Protein AF-0000000067954079 (afdb_homodimer)

Solvent-accessible surface area (backbone atoms only — not comparable to full-atom values): 43173 Å² total; per-residue (Å²): 145,87,78,85,76,86,82,86,81,80,88,72,91,79,90,83,91,85,93,82,87,76,84,75,83,79,83,85,77,88,68,85,67,83,71,83,70,75,78,73,76,80,70,81,66,77,72,75,70,85,56,92,65,60,46,76,44,90,63,74,79,55,44,79,47,53,65,67,44,53,30,55,16,22,65,64,72,38,75,89,29,53,73,48,74,58,96,46,28,38,29,27,40,27,12,21,31,79,86,79,63,43,57,34,56,82,92,40,70,36,63,26,31,34,38,38,37,41,70,91,32,40,59,26,52,28,23,50,52,38,28,48,65,50,45,42,31,48,47,34,84,19,36,60,51,62,52,26,36,26,79,49,92,72,43,44,35,39,33,26,62,54,47,80,61,39,30,48,37,60,57,52,60,50,82,52,85,86,55,83,65,70,47,52,68,55,50,49,51,28,50,41,30,40,30,49,31,52,27,51,40,52,66,39,93,58,23,43,29,52,54,61,53,44,44,74,30,29,31,16,32,88,83,53,50,25,18,41,48,81,47,40,66,42,42,73,42,45,83,90,77,44,60,40,76,39,60,64,39,72,30,34,49,58,33,53,33,66,54,27,55,59,64,16,44,39,40,68,42,37,42,36,23,8,47,19,46,39,50,49,22,69,48,34,44,47,62,46,59,39,85,89,41,59,80,77,50,16,42,33,64,77,49,46,57,84,44,49,83,38,64,66,49,30,70,73,65,46,42,30,67,87,43,67,75,59,49,26,68,65,41,52,51,54,50,39,52,51,31,52,38,24,55,40,80,52,55,87,72,30,60,52,46,60,55,49,32,52,50,46,55,54,39,67,67,50,72,61,57,75,85,70,83,87,76,79,84,73,77,81,72,84,126,129,98,80,84,84,87,91,82,90,82,94,77,93,82,89,76,88,86,80,88,76,85,83,80,83,80,85,89,81,72,83,76,76,76,71,79,71,75,78,72,74,78,70,81,68,76,72,75,69,85,57,92,63,60,45,76,44,89,64,72,80,56,44,79,46,53,64,66,45,53,30,56,16,22,65,63,70,36,76,88,29,53,73,46,75,58,96,47,30,38,30,26,42,28,12,22,32,79,84,78,63,42,57,35,57,84,91,40,70,35,65,27,30,35,36,38,36,41,72,90,32,42,60,25,51,28,22,51,53,40,28,48,64,51,45,43,29,48,46,35,84,19,37,61,51,60,53,28,36,25,81,50,94,73,42,44,35,40,32,28,62,53,46,80,59,38,30,45,37,58,57,52,60,50,82,52,85,85,55,82,65,69,46,51,67,56,50,49,50,28,51,41,30,40,29,50,31,53,28,51,39,53,66,38,92,58,22,42,29,53,54,61,54,43,42,72,30,30,32,15,31,89,84,55,49,24,18,41,48,81,45,40,66,41,40,73,44,46,82,88,79,43,59,41,77,39,61,66,39,71,29,35,48,58,32,53,31,66,54,29,54,59,64,16,44,39,41,68,43,36,42,36,23,8,47,19,46,40,50,48,23,68,47,35,44,45,62,46,59,39,85,88,40,60,79,76,51,16,44,33,63,77,49,45,56,82,45,47,84,38,63,67,50,30,69,73,65,47,42,30,68,87,43,66,73,59,49,24,69,66,38,52,50,53,49,39,53,50,32,52,37,24,56,40,80,53,55,87,71,29,61,52,47,58,55,50,33,53,51,47,56,54,39,68,67,50,71,61,56,74,86,69,83,87,75,81,84,73,76,81,71,85,124

InterPro domains:
  IPR000719 Protein kinase domain [PS50011] (77-363)
  IPR001245 Serine-threonine/tyrosine-protein kinase, catalytic domain [PF07714] (80-360)
  IPR008271 Serine/threonine-protein kinase, active site [PS00108] (208-220)
  IPR011009 Protein kinase-like domain superfamily [SSF56112] (52-365)
  IPR017441 Protein kinase, ATP binding site [PS00107] (83-116)
  IPR050823 Plant Serine/Threonine-Protein Kinase [PTHR45621] (43-363)

Organism: Pisum sativum (NCBI:txid3888)

Foldseek 3Di:
DDDPDDDPDDDDDDDDDDDDDDDDDDDDDDDDPPDDPPPPPDLPPPCPPQDQAKAFAPDQQADEDEPVQVCLQQVNVDPVQWPDDDPFWTKGKGAAAPRPRGGDDPPPHAIKIKTKGDLPDVLSVLLLVQQSVPLSGIDHPQAWHWRHWYDDPSITMTITHDAVVAWQLCQLAPPPVPDQHDAPLLLLQLLLSNLSQLLNQCPDQQRKQQQEQARNQWGAHPVGRTHGHRSSPIDGADPPFFWDADPDDDYDPLQFAPCCVVGVTHTSLRVLSSSLLRLLCSFQSDHCADPVDDPCPRGPCSNCLVCLQPLVCSQPPRGHCSNQLFFDSVLSNLSSVLSNLSNDNDSVSHDRSVVVSVSSVVSSPPDTPPDDDRDDPPPPPDD/DDDDYDDDDDDDDDDDDDDDDDDDDDDDDDPDCPVPPPPPPDLPPVCPPQDQAKAFAPDQQADEDEPVQVCLQQVNVDPVQWPDDDPFWTKGKGAAAPRPRGGDDPPPHAIKIKTKGDLPDVLSVLLLVQQSVPLSGIDHPQAWHWRHWYDDVSITMTITHDAVVAWQLCQLAPPPVPDQHDAPLLLLQLLLSNLSQLLNQCPDPQRKQQQEQARNQWGAHPVGRTHGHRSSPIDGADPPFFWDADPDDDYDPLQFAPCCVVGVTHTSLRVLSSSLLRLLCSFQSDHCADPPDPPCPRGPCSNCLVCLQPLVCSQPPRGHCSNQLFFDSVLSNLSSVLSNLSNDNDSVSHDRSVVVSVSSVVSSPPDTPPDDDRDDPPPPPDD

Secondary structure (DSSP, 8-state):
---------------------------------------------------SS-EE-SS--PEEEPHHHHHHHTTTT-GGGEEEE-SSEEEEEEEE-TTT--B--TTSSEEEEEEEEPTT-HHHHHHHHHHHHHHTTEE-TTBPPEEEEEEETTEEEEEEE--TT-BHHHHHT---TTSPPPPHHHHHHHHHHHHHHHHHHHHSTT-EE-----GGGEEE-TT--EEE---TT-EEPPGGGPPEE-SEEEEETTTS-HHHHHH-EE-THHHHHHHHHHHHHHHH---SB-TTS-GGGSBHHHHHGGGTT-HHHIIIIIS-GGGTT-S-HHHHHHHHHHHHHHT-SSGGGSPPHHHHHHHHHHHHTSPPP--------------/---------------------------------------------------SS-EE-SS--PEEEPHHHHHHHTTTT-GGGEEEE-SSEEEEEEEE-TTT--B--TTSSEEEEEEEEPTT-HHHHHHHHHHHHHHTTEE-TTBPPEEEEEEETTEEEEEEE--TT-BHHHHHT---TTSPPPPHHHHHHHHHHHHHHHHHHHHSTT-EE-----GGGEEE-TT--EEE---TT-EEPPGGGPPEE-SEEEEETTTS-HHHHHH-EE-THHHHHHHHHHHHHHHH---SB-TTS-GGGSBHHHHHGGGTT-HHHIIIIIS-GGGTT-S-HHHHHHHHHHHHHHT-SSGGGSPPHHHHHHHHHHHHTSPPP--------------

Nearest PDB structures (foldseek):
  3tl8-assembly2_D  TM=9.384E-01  e=6.488E-29  Arabidopsis thaliana
  6bfn-assembly1_A  TM=9.024E-01  e=1.081E-26  Homo sapiens
  3ulz-assembly1_A  TM=9.184E-01  e=1.801E-24  Arabidopsis thaliana
  8pq9-assembly1_A  TM=7.833E-01  e=3.163E-17  Homo sapiens
  7kie-assembly1_A  TM=7.795E-01  e=2.095E-16  Homo sapiens

Sequence (766 aa):
MFFIQHWLTNSNMGLCFASLNILHTSWSNERAKKDSSSSCNKSKVWEMGNSESGKLLELSNLKVFSYGDLKIATKSFKSDALLGEGGFGKVYKGWLNAETLAPVKAGSGMMVAIKKMKPDSLQGVQEWQTEINFLERIYHPNLVKLLGYCRDDDEFLLVYEFMPRGSLENHLFRRNTNREPFSWKTRLRIAIDAARGLAFLHSSEKQVIYRDFKASNILLDGNYNAKISDFGLAIFGPSGGDSHVTTRIMGTHGYAAPEYIATGHLYVKSDVYGFGVVLLEMLTGLQAHDSKRPSEQQNLVEWIKPSLPDKRKLISTIMDCRLEGQYSPKAALETAKLILKCLESDPRKRPSMNDVLETLEGIRAIKDRRKISKNRCTKSAATMFFIQHWLTNSNMGLCFASLNILHTSWSNERAKKDSSSSCNKSKVWEMGNSESGKLLELSNLKVFSYGDLKIATKSFKSDALLGEGGFGKVYKGWLNAETLAPVKAGSGMMVAIKKMKPDSLQGVQEWQTEINFLERIYHPNLVKLLGYCRDDDEFLLVYEFMPRGSLENHLFRRNTNREPFSWKTRLRIAIDAARGLAFLHSSEKQVIYRDFKASNILLDGNYNAKISDFGLAIFGPSGGDSHVTTRIMGTHGYAAPEYIATGHLYVKSDVYGFGVVLLEMLTGLQAHDSKRPSEQQNLVEWIKPSLPDKRKLISTIMDCRLEGQYSPKAALETAKLILKCLESDPRKRPSMNDVLETLEGIRAIKDRRKISKNRCTKSAAT

pLDDT: mean 78.54, std 27.26, range [14.83, 98.88]

Structure (mmCIF, N/CA/C/O backbone):
data_AF-0000000067954079-model_v1
#
loop_
_entity.id
_entity.type
_entity.pdbx_description
1 polymer 'non-specific serine/threonine protein kinase'
#
loop_
_atom_site.group_PDB
_atom_site.id
_atom_site.type_symbol
_atom_site.label_atom_id
_atom_site.label_alt_id
_atom_site.label_comp_id
_atom_site.label_asym_id
_atom_site.label_entity_id
_atom_site.label_seq_id
_atom_site.pdbx_PDB_ins_code
_atom_site.Cartn_x
_atom_site.Cartn_y
_atom_site.Cartn_z
_atom_site.occupancy
_atom_site.B_iso_or_equiv
_atom_site.auth_seq_id
_atom_site.auth_comp_id
_atom_site.auth_asym_id
_atom_site.auth_atom_id
_atom_site.pdbx_PDB_model_num
ATOM 1 N N . MET A 1 1 ? 5.754 15.008 -37.844 1 17.78 1 MET A N 1
ATOM 2 C CA . MET A 1 1 ? 5.746 16.453 -38.062 1 17.78 1 MET A CA 1
ATOM 3 C C . MET A 1 1 ? 4.988 17.172 -36.969 1 17.78 1 MET A C 1
ATOM 5 O O . MET A 1 1 ? 3.932 16.719 -36.531 1 17.78 1 MET A O 1
ATOM 9 N N . PHE A 1 2 ? 5.582 18.453 -36.406 1 19.36 2 PHE A N 1
ATOM 10 C CA . PHE A 1 2 ? 5.797 19.328 -35.25 1 19.36 2 PHE A CA 1
ATOM 11 C C . PHE A 1 2 ? 4.523 20.094 -34.906 1 19.36 2 PHE A C 1
ATOM 13 O O . PHE A 1 2 ? 4.051 20.047 -33.781 1 19.36 2 PHE A O 1
ATOM 20 N N . PHE A 1 3 ? 4.359 21.359 -35.406 1 18.56 3 PHE A N 1
ATOM 21 C CA . PHE A 1 3 ? 4.441 22.703 -34.812 1 18.56 3 PHE A CA 1
ATOM 22 C C . PHE A 1 3 ? 3.055 23.312 -34.688 1 18.56 3 PHE A C 1
ATOM 24 O O . PHE A 1 3 ? 2.553 23.922 -35.625 1 18.56 3 PHE A O 1
ATOM 31 N N . ILE A 1 4 ? 2.041 22.594 -34.219 1 19.73 4 ILE A N 1
ATOM 32 C CA . ILE A 1 4 ? 0.717 23.188 -34.312 1 19.73 4 ILE A CA 1
ATOM 33 C C . ILE A 1 4 ? 0.713 24.562 -33.625 1 19.73 4 ILE A C 1
ATOM 35 O O . ILE A 1 4 ? 0.946 24.656 -32.406 1 19.73 4 ILE A O 1
ATOM 39 N N . GLN A 1 5 ? 0.8 25.656 -34.344 1 16.17 5 GLN A N 1
ATOM 40 C CA . GLN A 1 5 ? 0.926 27.109 -34.312 1 16.17 5 GLN A CA 1
ATOM 41 C C . GLN A 1 5 ? -0.085 27.719 -33.312 1 16.17 5 GLN A C 1
ATOM 43 O O . GLN A 1 5 ? -0.988 27.016 -32.844 1 16.17 5 GLN A O 1
ATOM 48 N N . HIS A 1 6 ? -0.951 28.688 -33.781 1 16.56 6 HIS A N 1
ATOM 49 C CA . HIS A 1 6 ? -1.019 30.125 -33.625 1 16.56 6 HIS A CA 1
ATOM 50 C C . HIS A 1 6 ? -2.033 30.516 -32.562 1 16.56 6 HIS A C 1
ATOM 52 O O . HIS A 1 6 ? -2.523 29.656 -31.812 1 16.56 6 HIS A O 1
ATOM 58 N N . TRP A 1 7 ? -3.168 31.406 -32.906 1 17.22 7 TRP A N 1
ATOM 59 C CA . TRP A 1 7 ? -3.445 32.812 -32.688 1 17.22 7 TRP A CA 1
ATOM 60 C C . TRP A 1 7 ? -4.582 33 -31.703 1 17.22 7 TRP A C 1
ATOM 62 O O . TRP A 1 7 ? -5.695 32.531 -31.906 1 17.22 7 TRP A O 1
ATOM 72 N N . LEU A 1 8 ? -4.312 33.031 -30.406 1 18.56 8 LEU A N 1
ATOM 73 C CA . LEU A 1 8 ? -5.156 33.406 -29.266 1 18.56 8 LEU A CA 1
ATOM 74 C C . LEU A 1 8 ? -5.719 34.812 -29.438 1 18.56 8 LEU A C 1
ATOM 76 O O . LEU A 1 8 ? -4.98 35.812 -29.344 1 18.56 8 LEU A O 1
ATOM 80 N N . THR A 1 9 ? -6.582 35 -30.484 1 15.99 9 THR A N 1
ATOM 81 C CA . THR A 1 9 ? -7.051 36.375 -30.75 1 15.99 9 THR A CA 1
ATOM 82 C C . THR A 1 9 ? -7.648 37 -29.484 1 15.99 9 THR A C 1
ATOM 84 O O . THR A 1 9 ? -8.008 36.281 -28.547 1 15.99 9 THR A O 1
ATOM 87 N N . ASN A 1 10 ? -8.203 38.375 -29.562 1 15.84 10 ASN A N 1
ATOM 88 C CA . ASN A 1 10 ? -8.188 39.781 -29.172 1 15.84 10 ASN A CA 1
ATOM 89 C C . ASN A 1 10 ? -9.375 40.125 -28.266 1 15.84 10 ASN A C 1
ATOM 91 O O . ASN A 1 10 ? -9.289 41.031 -27.453 1 15.84 10 ASN A O 1
ATOM 95 N N . SER A 1 11 ? -10.695 39.656 -28.547 1 16.2 11 SER A N 1
ATOM 96 C CA . SER A 1 11 ? -11.609 40.812 -28.641 1 16.2 11 SER A CA 1
ATOM 97 C C . SER A 1 11 ? -11.867 41.406 -27.266 1 16.2 11 SER A C 1
ATOM 99 O O . SER A 1 11 ? -11.758 40.719 -26.25 1 16.2 11 SER A O 1
ATOM 101 N N . ASN A 1 12 ? -12.328 42.781 -27.203 1 15.7 12 ASN A N 1
ATOM 102 C CA . ASN A 1 12 ? -12.344 44.125 -26.656 1 15.7 12 ASN A CA 1
ATOM 103 C C . ASN A 1 12 ? -13.469 44.344 -25.656 1 15.7 12 ASN A C 1
ATOM 105 O O . ASN A 1 12 ? -13.781 45.469 -25.281 1 15.7 12 ASN A O 1
ATOM 109 N N . MET A 1 13 ? -14.32 43.344 -25.312 1 16.62 13 MET A N 1
ATOM 110 C CA . MET A 1 13 ? -15.594 43.969 -24.969 1 16.62 13 MET A CA 1
ATOM 111 C C . MET A 1 13 ? -15.406 45.031 -23.875 1 16.62 13 MET A C 1
ATOM 113 O O . MET A 1 13 ? -14.727 44.781 -22.891 1 16.62 13 MET A O 1
ATOM 117 N N . GLY A 1 14 ? -16.109 46.219 -24.094 1 15.29 14 GLY A N 1
ATOM 118 C CA . GLY A 1 14 ? -16.094 47.625 -23.797 1 15.29 14 GLY A CA 1
ATOM 119 C C . GLY A 1 14 ? -16.375 47.938 -22.344 1 15.29 14 GLY A C 1
ATOM 120 O O . GLY A 1 14 ? -15.555 48.562 -21.656 1 15.29 14 GLY A O 1
ATOM 121 N N . LEU A 1 15 ? -17.672 48.5 -22.109 1 15.47 15 LEU A N 1
ATOM 122 C CA . LEU A 1 15 ? -17.938 49.906 -21.781 1 15.47 15 LEU A CA 1
ATOM 123 C C . LEU A 1 15 ? -17.859 50.125 -20.266 1 15.47 15 LEU A C 1
ATOM 125 O O . LEU A 1 15 ? -18.078 49.188 -19.484 1 15.47 15 LEU A O 1
ATOM 129 N N . CYS A 1 16 ? -17.844 51.406 -19.906 1 15.29 16 CYS A N 1
ATOM 130 C CA . CYS A 1 16 ? -17.281 52.375 -18.984 1 15.29 16 CYS A CA 1
ATOM 131 C C . CYS A 1 16 ? -18.078 52.438 -17.688 1 15.29 16 CYS A C 1
ATOM 133 O O . CYS A 1 16 ? -17.516 52.312 -16.609 1 15.29 16 CYS A O 1
ATOM 135 N N . PHE A 1 17 ? -19.141 53.5 -17.578 1 15.16 17 PHE A N 1
ATOM 136 C CA . PHE A 1 17 ? -18.938 54.781 -16.875 1 15.16 17 PHE A CA 1
ATOM 137 C C . PHE A 1 17 ? -19.469 54.688 -15.453 1 15.16 17 PHE A C 1
ATOM 139 O O . PHE A 1 17 ? -20.141 53.719 -15.094 1 15.16 17 PHE A O 1
ATOM 146 N N . ALA A 1 18 ? -20.422 55.781 -15.023 1 14.83 18 ALA A N 1
ATOM 147 C CA . ALA A 1 18 ? -20.281 56.969 -14.188 1 14.83 18 ALA A CA 1
ATOM 148 C C . ALA A 1 18 ? -20.922 56.75 -12.82 1 14.83 18 ALA A C 1
ATOM 150 O O . ALA A 1 18 ? -20.281 56.969 -11.781 1 14.83 18 ALA A O 1
ATOM 151 N N . SER A 1 19 ? -22.312 57.219 -12.609 1 15.46 19 SER A N 1
ATOM 152 C CA . SER A 1 19 ? -22.719 58.406 -11.875 1 15.46 19 SER A CA 1
ATOM 153 C C . SER A 1 19 ? -23 58.094 -10.414 1 15.46 19 SER A C 1
ATOM 155 O O . SER A 1 19 ? -23.281 56.938 -10.062 1 15.46 19 SER A O 1
ATOM 157 N N . LEU A 1 20 ? -23.25 59.25 -9.477 1 15.51 20 LEU A N 1
ATOM 158 C CA . LEU A 1 20 ? -22.969 59.906 -8.219 1 15.51 20 LEU A CA 1
ATOM 159 C C . LEU A 1 20 ? -24 59.562 -7.164 1 15.51 20 LEU A C 1
ATOM 161 O O . LEU A 1 20 ? -23.672 59.344 -6 1 15.51 20 LEU A O 1
ATOM 165 N N . ASN A 1 21 ? -25.344 59.656 -7.43 1 15.8 21 ASN A N 1
ATOM 166 C CA . ASN A 1 21 ? -26.094 60.594 -6.605 1 15.8 21 ASN A CA 1
ATOM 167 C C . ASN A 1 21 ? -26.359 60.031 -5.211 1 15.8 21 ASN A C 1
ATOM 169 O O . ASN A 1 21 ? -26.516 58.812 -5.043 1 15.8 21 ASN A O 1
ATOM 173 N N . ILE A 1 22 ? -26.438 60.969 -4.105 1 16.44 22 ILE A N 1
ATOM 174 C CA . ILE A 1 22 ? -26.25 61.281 -2.689 1 16.44 22 ILE A CA 1
ATOM 175 C C . ILE A 1 22 ? -27.469 60.812 -1.901 1 16.44 22 ILE A C 1
ATOM 177 O O . ILE A 1 22 ? -27.422 60.688 -0.678 1 16.44 22 ILE A O 1
ATOM 181 N N . LEU A 1 23 ? -28.594 60.438 -2.535 1 16.2 23 LEU A N 1
ATOM 182 C CA . LEU A 1 23 ? -29.688 61.062 -1.798 1 16.2 23 LEU A CA 1
ATOM 183 C C . LEU A 1 23 ? -29.781 60.5 -0.378 1 16.2 23 LEU A C 1
ATOM 185 O O . LEU A 1 23 ? -29.562 59.312 -0.158 1 16.2 23 LEU A O 1
ATOM 189 N N . HIS A 1 24 ? -30.062 61.438 0.606 1 16.8 24 HIS A N 1
ATOM 190 C CA . HIS A 1 24 ? -30.031 61.781 2.021 1 16.8 24 HIS A CA 1
ATOM 191 C C . HIS A 1 24 ? -31.078 61 2.807 1 16.8 24 HIS A C 1
ATOM 193 O O . HIS A 1 24 ? -31 60.906 4.035 1 16.8 24 HIS A O 1
ATOM 199 N N . THR A 1 25 ? -32.094 60.406 2.188 1 16.53 25 THR A N 1
ATOM 200 C CA . THR A 1 25 ? -33.25 60.781 2.98 1 16.53 25 THR A CA 1
ATOM 201 C C . THR A 1 25 ? -33.156 60.219 4.395 1 16.53 25 THR A C 1
ATOM 203 O O . THR A 1 25 ? -32.5 59.188 4.617 1 16.53 25 THR A O 1
ATOM 206 N N . SER A 1 26 ? -34.094 60.688 5.305 1 16.7 26 SER A N 1
ATOM 207 C CA . SER A 1 26 ? -34.375 61.188 6.645 1 16.7 26 SER A CA 1
ATOM 208 C C . SER A 1 26 ? -34.75 60.062 7.594 1 16.7 26 SER A C 1
ATOM 210 O O . SER A 1 26 ? -34.5 60.156 8.805 1 16.7 26 SER A O 1
ATOM 212 N N . TRP A 1 27 ? -35.406 58.969 7.145 1 17.08 27 TRP A N 1
ATOM 213 C CA . TRP A 1 27 ? -36.562 58.812 8.039 1 17.08 27 TRP A CA 1
ATOM 214 C C . TRP A 1 27 ? -36.094 58.406 9.445 1 17.08 27 TRP A C 1
ATOM 216 O O . TRP A 1 27 ? -35 57.844 9.617 1 17.08 27 TRP A O 1
ATOM 226 N N . SER A 1 28 ? -37.188 58.281 10.359 1 17.34 28 SER A N 1
ATOM 227 C CA . SER A 1 28 ? -37.625 58.594 11.711 1 17.34 28 SER A CA 1
ATOM 228 C C . SER A 1 28 ? -37.094 57.594 12.719 1 17.34 28 SER A C 1
ATOM 230 O O . SER A 1 28 ? -36.75 56.469 12.352 1 17.34 28 SER A O 1
ATOM 232 N N . ASN A 1 29 ? -37.438 57.875 14.023 1 16.22 29 ASN A N 1
ATOM 233 C CA . ASN A 1 29 ? -36.906 57.938 15.391 1 16.22 29 ASN A CA 1
ATOM 234 C C . ASN A 1 29 ? -36.969 56.594 16.078 1 16.22 29 ASN A C 1
ATOM 236 O O . ASN A 1 29 ? -36.062 56.219 16.828 1 16.22 29 ASN A O 1
ATOM 240 N N . GLU A 1 30 ? -38.156 55.875 16.078 1 19.53 30 GLU A N 1
ATOM 241 C CA . GLU A 1 30 ? -38.625 55.656 17.438 1 19.53 30 GLU A CA 1
ATOM 242 C C . GLU A 1 30 ? -37.844 54.531 18.109 1 19.53 30 GLU A C 1
ATOM 244 O O . GLU A 1 30 ? -37.562 53.5 17.5 1 19.53 30 GLU A O 1
ATOM 249 N N . ARG A 1 31 ? -37.344 54.75 19.359 1 17 31 ARG A N 1
ATOM 250 C CA . ARG A 1 31 ? -36.375 54.281 20.312 1 17 31 ARG A CA 1
ATOM 251 C C . ARG A 1 31 ? -36.844 52.969 20.953 1 17 31 ARG A C 1
ATOM 253 O O . ARG A 1 31 ? -36.031 52.281 21.594 1 17 31 ARG A O 1
ATOM 260 N N . ALA A 1 32 ? -38.094 52.469 20.938 1 20.53 32 ALA A N 1
ATOM 261 C CA . ALA A 1 32 ? -38.375 52.031 22.297 1 20.53 32 ALA A CA 1
ATOM 262 C C . ALA A 1 32 ? -37.562 50.812 22.672 1 20.53 32 ALA A C 1
ATOM 264 O O . ALA A 1 32 ? -37.5 49.844 21.906 1 20.53 32 ALA A O 1
ATOM 265 N N . LYS A 1 33 ? -36.719 50.938 23.656 1 17.8 33 LYS A N 1
ATOM 266 C CA . LYS A 1 33 ? -35.656 50.156 24.312 1 17.8 33 LYS A CA 1
ATOM 267 C C . LYS A 1 33 ? -36.25 48.938 25.016 1 17.8 33 LYS A C 1
ATOM 269 O O . LYS A 1 33 ? -35.531 48.25 25.766 1 17.8 33 LYS A O 1
ATOM 274 N N . LYS A 1 34 ? -37.406 48.406 24.703 1 19.27 34 LYS A N 1
ATOM 275 C CA . LYS A 1 34 ? -37.781 47.625 25.875 1 19.27 34 LYS A CA 1
ATOM 276 C C . LYS A 1 34 ? -36.719 46.562 26.188 1 19.27 34 LYS A C 1
ATOM 278 O O . LYS A 1 34 ? -36.125 45.969 25.266 1 19.27 34 LYS A O 1
ATOM 283 N N . ASP A 1 35 ? -36.312 46.375 27.484 1 17.83 35 ASP A N 1
ATOM 284 C CA . ASP A 1 35 ? -35.281 45.812 28.359 1 17.83 35 ASP A CA 1
ATOM 285 C C . ASP A 1 35 ? -35.344 44.281 28.359 1 17.83 35 ASP A C 1
ATOM 287 O O . ASP A 1 35 ? -34.594 43.625 29.109 1 17.83 35 ASP A O 1
ATOM 291 N N . SER A 1 36 ? -36.156 43.594 27.609 1 20.48 36 SER A N 1
ATOM 292 C CA . SER A 1 36 ? -36.438 42.344 28.266 1 20.48 36 SER A CA 1
ATOM 293 C C . SER A 1 36 ? -35.156 41.469 28.344 1 20.48 36 SER A C 1
ATOM 295 O O . SER A 1 36 ? -34.469 41.281 27.344 1 20.48 36 SER A O 1
ATOM 297 N N . SER A 1 37 ? -34.594 41.281 29.562 1 19.69 37 SER A N 1
ATOM 298 C CA . SER A 1 37 ? -33.438 40.594 30.109 1 19.69 37 SER A CA 1
ATOM 299 C C . SER A 1 37 ? -33.5 39.094 29.797 1 19.69 37 SER A C 1
ATOM 301 O O . SER A 1 37 ? -32.812 38.312 30.422 1 19.69 37 SER A O 1
ATOM 303 N N . SER A 1 38 ? -33.938 38.656 28.656 1 19.67 38 SER A N 1
ATOM 304 C CA . SER A 1 38 ? -34.062 37.219 28.625 1 19.67 38 SER A CA 1
ATOM 305 C C . SER A 1 38 ? -32.75 36.531 28.953 1 19.67 38 SER A C 1
ATOM 307 O O . SER A 1 38 ? -31.688 36.938 28.422 1 19.67 38 SER A O 1
ATOM 309 N N . SER A 1 39 ? -32.688 35.906 30.156 1 21.52 39 SER A N 1
ATOM 310 C CA . SER A 1 39 ? -31.672 35.062 30.797 1 21.52 39 SER A CA 1
ATOM 311 C C . SER A 1 39 ? -31.172 34 29.828 1 21.52 39 SER A C 1
ATOM 313 O O . SER A 1 39 ? -31.906 33.062 29.484 1 21.52 39 SER A O 1
ATOM 315 N N . CYS A 1 40 ? -30.625 34.406 28.75 1 21.53 40 CYS A N 1
ATOM 316 C CA . CYS A 1 40 ? -30.078 33.406 27.844 1 21.53 40 CYS A CA 1
ATOM 317 C C . CYS A 1 40 ? -29.125 32.469 28.562 1 21.53 40 CYS A C 1
ATOM 319 O O . CYS A 1 40 ? -28.203 32.938 29.234 1 21.53 40 CYS A O 1
ATOM 321 N N . ASN A 1 41 ? -29.672 31.281 28.875 1 21.3 41 ASN A N 1
ATOM 322 C CA . ASN A 1 41 ? -29.062 30.078 29.438 1 21.3 41 ASN A CA 1
ATOM 323 C C . ASN A 1 41 ? -27.656 29.859 28.891 1 21.3 41 ASN A C 1
ATOM 325 O O . ASN A 1 41 ? -27.422 30.031 27.688 1 21.3 41 ASN A O 1
ATOM 329 N N . LYS A 1 42 ? -26.672 29.922 29.859 1 24.08 42 LYS A N 1
ATOM 330 C CA . LYS A 1 42 ? -25.219 29.734 29.781 1 24.08 42 LYS A CA 1
ATOM 331 C C . LYS A 1 42 ? -24.875 28.484 28.969 1 24.08 42 LYS A C 1
ATOM 333 O O . LYS A 1 42 ? -25.156 27.359 29.406 1 24.08 42 LYS A O 1
ATOM 338 N N . SER A 1 43 ? -25.047 28.5 27.734 1 23.66 43 SER A N 1
ATOM 339 C CA . SER A 1 43 ? -24.516 27.438 26.891 1 23.66 43 SER A CA 1
ATOM 340 C C . SER A 1 43 ? -23.078 27.094 27.266 1 23.66 43 SER A C 1
ATOM 342 O O . SER A 1 43 ? -22.25 28 27.406 1 23.66 43 SER A O 1
ATOM 344 N N . LYS A 1 44 ? -22.844 25.969 28.031 1 27.88 44 LYS A N 1
ATOM 345 C CA . LYS A 1 44 ? -21.562 25.359 28.391 1 27.88 44 LYS A CA 1
ATOM 346 C C . LYS A 1 44 ? -20.562 25.516 27.25 1 27.88 44 LYS A C 1
ATOM 348 O O . LYS A 1 44 ? -20.703 24.891 26.203 1 27.88 44 LYS A O 1
ATOM 353 N N . VAL A 1 45 ? -20.062 26.656 27.031 1 25.67 45 VAL A N 1
ATOM 354 C CA . VAL A 1 45 ? -18.859 26.859 26.25 1 25.67 45 VAL A CA 1
ATOM 355 C C . VAL A 1 45 ? -17.797 25.844 26.656 1 25.67 45 VAL A C 1
ATOM 357 O O . VAL A 1 45 ? -17.375 25.797 27.812 1 25.67 45 VAL A O 1
ATOM 360 N N . TRP A 1 46 ? -17.828 24.672 26.047 1 29.62 46 TRP A N 1
ATOM 361 C CA . TRP A 1 46 ? -16.688 23.75 26.188 1 29.62 46 TRP A CA 1
ATOM 362 C C . TRP A 1 46 ? -15.375 24.516 26.203 1 29.62 46 TRP A C 1
ATOM 364 O O . TRP A 1 46 ? -15.031 25.188 25.219 1 29.62 46 TRP A O 1
ATOM 374 N N . GLU A 1 47 ? -15.102 25.078 27.25 1 26.92 47 GLU A N 1
ATOM 375 C CA . GLU A 1 47 ? -13.773 25.625 27.5 1 26.92 47 GLU A CA 1
ATOM 376 C C . GLU A 1 47 ? -12.68 24.672 27.047 1 26.92 47 GLU A C 1
ATOM 378 O O . GLU A 1 47 ? -12.445 23.625 27.672 1 26.92 47 GLU A O 1
ATOM 383 N N . MET A 1 48 ? -12.555 24.5 25.766 1 32.19 48 MET A N 1
ATOM 384 C CA . MET A 1 48 ? -11.375 23.875 25.172 1 32.19 48 MET A CA 1
ATOM 385 C C . MET A 1 48 ? -10.094 24.438 25.766 1 32.19 48 MET A C 1
ATOM 387 O O . MET A 1 48 ? -9.688 25.562 25.453 1 32.19 48 MET A O 1
ATOM 391 N N . GLY A 1 49 ? -9.891 24.219 27.016 1 28.78 49 GLY A N 1
ATOM 392 C CA . GLY A 1 49 ? -8.609 24.578 27.609 1 28.78 49 GLY A CA 1
ATOM 393 C C . GLY A 1 49 ? -7.418 24.078 26.812 1 28.78 49 GLY A C 1
ATOM 394 O O . GLY A 1 49 ? -7.473 23 26.219 1 28.78 49 GLY A O 1
ATOM 395 N N . ASN A 1 50 ? -6.59 24.938 26.219 1 34.22 50 ASN A N 1
ATOM 396 C CA . ASN A 1 50 ? -5.289 24.859 25.578 1 34.22 50 ASN A CA 1
ATOM 397 C C . ASN A 1 50 ? -4.344 23.922 26.312 1 34.22 50 ASN A C 1
ATOM 399 O O . ASN A 1 50 ? -3.496 24.375 27.094 1 34.22 50 ASN A O 1
ATOM 403 N N . SER A 1 51 ? -4.723 22.859 26.922 1 35.53 51 SER A N 1
ATOM 404 C CA . SER A 1 51 ? -3.656 22.125 27.594 1 35.53 51 SER A CA 1
ATOM 405 C C . SER A 1 51 ? -2.697 21.484 26.594 1 35.53 51 SER A C 1
ATOM 407 O O . SER A 1 51 ? -3.131 20.859 25.625 1 35.53 51 SER A O 1
ATOM 409 N N . GLU A 1 52 ? -1.378 21.844 26.453 1 47.59 52 GLU A N 1
ATOM 410 C CA . GLU A 1 52 ? -0.198 21.406 25.703 1 47.59 52 GLU A CA 1
ATOM 411 C C . GLU A 1 52 ? -0.085 19.891 25.688 1 47.59 52 GLU A C 1
ATOM 413 O O . GLU A 1 52 ? 0.621 19.328 24.844 1 47.59 52 GLU A O 1
ATOM 418 N N . SER A 1 53 ? -0.694 19.141 26.719 1 51.41 53 SER A N 1
ATOM 419 C CA . SER A 1 53 ? -0.484 17.703 26.812 1 51.41 53 SER A CA 1
ATOM 420 C C . SER A 1 53 ? -1.661 16.922 26.234 1 51.41 53 SER A C 1
ATOM 422 O O . SER A 1 53 ? -2.818 17.297 26.438 1 51.41 53 SER A O 1
ATOM 424 N N . GLY A 1 54 ? -1.599 16.406 25.156 1 52.84 54 GLY A N 1
ATOM 425 C CA . GLY A 1 54 ? -2.6 15.555 24.547 1 52.84 54 GLY A CA 1
ATOM 426 C C . GLY A 1 54 ? -3.312 14.664 25.547 1 52.84 54 GLY A C 1
ATOM 427 O O . GLY A 1 54 ? -2.82 14.445 26.656 1 52.84 54 GLY A O 1
ATOM 428 N N . LYS A 1 55 ? -4.703 14.531 25.609 1 57.59 55 LYS A N 1
ATOM 429 C CA . LYS A 1 55 ? -5.473 13.656 26.5 1 57.59 55 LYS A CA 1
ATOM 430 C C . LYS A 1 55 ? -6.121 12.523 25.719 1 57.59 55 LYS A C 1
ATOM 432 O O . LYS A 1 55 ? -6.512 12.703 24.562 1 57.59 55 LYS A O 1
ATOM 437 N N . LEU A 1 56 ? -5.969 11.266 26.109 1 55.31 56 LEU A N 1
ATOM 438 C CA . LEU A 1 56 ? -6.809 10.172 25.641 1 55.31 56 LEU A CA 1
ATOM 439 C C . LEU A 1 56 ? -8.227 10.297 26.172 1 55.31 56 LEU A C 1
ATOM 441 O O . LEU A 1 56 ? -8.43 10.5 27.375 1 55.31 56 LEU A O 1
ATOM 445 N N . LEU A 1 57 ? -9.227 10.516 25.328 1 54.09 57 LEU A N 1
ATOM 446 C CA . LEU A 1 57 ? -10.609 10.734 25.719 1 54.09 57 LEU A CA 1
ATOM 447 C C . LEU A 1 57 ? -11.289 9.422 26.094 1 54.09 57 LEU A C 1
ATOM 449 O O . LEU A 1 57 ? -11.023 8.383 25.484 1 54.09 57 LEU A O 1
ATOM 453 N N . GLU A 1 58 ? -11.719 9.094 27.266 1 50.34 58 GLU A N 1
ATOM 454 C CA . GLU A 1 58 ? -12.477 7.914 27.688 1 50.34 58 GLU A CA 1
ATOM 455 C C . GLU A 1 58 ? -13.758 7.762 26.875 1 50.34 58 GLU A C 1
ATOM 457 O O . GLU A 1 58 ? -14.188 6.645 26.578 1 50.34 58 GLU A O 1
ATOM 462 N N . LEU A 1 59 ? -14.688 8.719 26.625 1 49.19 59 LEU A N 1
ATOM 463 C CA . LEU A 1 59 ? -15.977 8.609 25.953 1 49.19 59 LEU A CA 1
ATOM 464 C C . LEU A 1 59 ? -15.969 9.375 24.641 1 49.19 59 LEU A C 1
ATOM 466 O O . LEU A 1 59 ? -15.375 10.453 24.547 1 49.19 59 LEU A O 1
ATOM 470 N N . SER A 1 60 ? -16.484 8.57 23.578 1 59.22 60 SER A N 1
ATOM 471 C CA . SER A 1 60 ? -16.594 9.117 22.234 1 59.22 60 SER A CA 1
ATOM 472 C C . SER A 1 60 ? -17.5 10.344 22.203 1 59.22 60 SER A C 1
ATOM 474 O O . SER A 1 60 ? -18.641 10.281 22.672 1 59.22 60 SER A O 1
ATOM 476 N N . ASN A 1 61 ? -17.125 11.625 22.141 1 72.12 61 ASN A N 1
ATOM 477 C CA . ASN A 1 61 ? -17.922 12.852 22.078 1 72.12 61 ASN A CA 1
ATOM 478 C C . ASN A 1 61 ? -18.125 13.305 20.641 1 72.12 61 ASN A C 1
ATOM 480 O O . ASN A 1 61 ? -18.359 14.492 20.391 1 72.12 61 ASN A O 1
ATOM 484 N N . LEU A 1 62 ? -18.156 12.219 19.75 1 88.94 62 LEU A N 1
ATOM 485 C CA . LEU A 1 62 ? -18.328 12.641 18.359 1 88.94 62 LEU A CA 1
ATOM 486 C C . LEU A 1 62 ? -19.812 12.742 18 1 88.94 62 LEU A C 1
ATOM 488 O O . LEU A 1 62 ? -20.609 11.883 18.391 1 88.94 62 LEU A O 1
ATOM 492 N N . LYS A 1 63 ? -20.172 13.773 17.406 1 93.75 63 LYS A N 1
ATOM 493 C CA . LYS A 1 63 ? -21.531 13.93 16.906 1 93.75 63 LYS A CA 1
ATOM 494 C C . LYS A 1 63 ? -21.797 13.039 15.703 1 93.75 63 LYS A C 1
ATOM 496 O O . LYS A 1 63 ? -20.938 12.906 14.828 1 93.75 63 LYS A O 1
ATOM 501 N N . VAL A 1 64 ? -22.938 12.391 15.734 1 93.88 64 VAL A N 1
ATOM 502 C CA . VAL A 1 64 ? -23.375 11.641 14.562 1 93.88 64 VAL A CA 1
ATOM 503 C C . VAL A 1 64 ? -24.297 12.516 13.711 1 93.88 64 VAL A C 1
ATOM 505 O O . VAL A 1 64 ? -25.375 12.906 14.164 1 93.88 64 VAL A O 1
ATOM 508 N N . PHE A 1 65 ? -23.922 12.82 12.531 1 96.44 65 PHE A N 1
ATOM 509 C CA . PHE A 1 65 ? -24.688 13.688 11.633 1 96.44 65 PHE A CA 1
ATOM 510 C C . PHE A 1 65 ? -25.531 12.867 10.68 1 96.44 65 PHE A C 1
ATOM 512 O O . PHE A 1 65 ? -25.156 11.75 10.305 1 96.44 65 PHE A O 1
ATOM 519 N N . SER A 1 66 ? -26.656 13.422 10.25 1 95.38 66 SER A N 1
ATOM 520 C CA . SER A 1 66 ? -27.359 12.891 9.102 1 95.38 66 SER A CA 1
ATOM 521 C C . SER A 1 66 ? -26.781 13.406 7.793 1 95.38 66 SER A C 1
ATOM 523 O O . SER A 1 66 ? -26.172 14.477 7.762 1 95.38 66 SER A O 1
ATOM 525 N N . TYR A 1 67 ? -26.984 12.648 6.816 1 95.75 67 TYR A N 1
ATOM 526 C CA . TYR A 1 67 ? -26.531 13.102 5.508 1 95.75 67 TYR A CA 1
ATOM 527 C C . TYR A 1 67 ? -27.203 14.406 5.117 1 95.75 67 TYR A C 1
ATOM 529 O O . TYR A 1 67 ? -26.578 15.289 4.527 1 95.75 67 TYR A O 1
ATOM 537 N N . GLY A 1 68 ? -28.453 14.5 5.43 1 95.56 68 GLY A N 1
ATOM 538 C CA . GLY A 1 68 ? -29.219 15.711 5.164 1 95.56 68 GLY A CA 1
ATOM 539 C C . GLY A 1 68 ? -28.625 16.938 5.836 1 95.56 68 GLY A C 1
ATOM 540 O O . GLY A 1 68 ? -28.547 18.016 5.227 1 95.56 68 GLY A O 1
ATOM 541 N N . ASP A 1 69 ? -28.25 16.844 7.059 1 95.75 69 ASP A N 1
ATOM 542 C CA . ASP A 1 69 ? -27.625 17.938 7.797 1 95.75 69 ASP A CA 1
ATOM 543 C C . ASP A 1 69 ? -26.375 18.438 7.086 1 95.75 69 ASP A C 1
ATOM 545 O O . ASP A 1 69 ? -26.172 19.641 6.934 1 95.75 69 ASP A O 1
ATOM 549 N N . LEU A 1 70 ? -25.547 17.5 6.656 1 96.88 70 LEU A N 1
ATOM 550 C CA . LEU A 1 70 ? -24.266 17.875 6.055 1 96.88 70 LEU A CA 1
ATOM 551 C C . LEU A 1 70 ? -24.469 18.422 4.645 1 96.88 70 LEU A C 1
ATOM 553 O O . LEU A 1 70 ? -23.719 19.281 4.191 1 96.88 70 LEU A O 1
ATOM 557 N N . LYS A 1 71 ? -25.5 17.938 3.998 1 96.31 71 LYS A N 1
ATOM 558 C CA . LYS A 1 71 ? -25.875 18.5 2.703 1 96.31 71 LYS A CA 1
ATOM 559 C C . LYS A 1 71 ? -26.266 19.969 2.834 1 96.31 71 LYS A C 1
ATOM 561 O O . LYS A 1 71 ? -25.859 20.797 2.021 1 96.31 71 LYS A O 1
ATOM 566 N N . ILE A 1 72 ? -27 20.25 3.824 1 95.75 72 ILE A N 1
ATOM 567 C CA . ILE A 1 72 ? -27.422 21.625 4.094 1 95.75 72 ILE A CA 1
ATOM 568 C C . ILE A 1 72 ? -26.203 22.469 4.473 1 95.75 72 ILE A C 1
ATOM 570 O O . ILE A 1 72 ? -26.016 23.562 3.941 1 95.75 72 ILE A O 1
ATOM 574 N N . ALA A 1 73 ? -25.422 21.922 5.348 1 96.5 73 ALA A N 1
ATOM 575 C CA . ALA A 1 73 ? -24.266 22.641 5.852 1 96.5 73 ALA A CA 1
ATOM 576 C C . ALA A 1 73 ? -23.328 23.031 4.715 1 96.5 73 ALA A C 1
ATOM 578 O O . ALA A 1 73 ? -22.609 24.031 4.801 1 96.5 73 ALA A O 1
ATOM 579 N N . THR A 1 74 ? -23.266 22.203 3.609 1 96.25 74 THR A N 1
ATOM 580 C CA . THR A 1 74 ? -22.312 22.391 2.521 1 96.25 74 THR A CA 1
ATOM 581 C C . THR A 1 74 ? -23 22.969 1.293 1 96.25 74 THR A C 1
ATOM 583 O O . THR A 1 74 ? -22.422 23 0.204 1 96.25 74 THR A O 1
ATOM 586 N N . LYS A 1 75 ? -24.219 23.359 1.346 1 93.06 75 LYS A N 1
ATOM 587 C CA . LYS A 1 75 ? -25 23.797 0.192 1 93.06 75 LYS A CA 1
ATOM 588 C C . LYS A 1 75 ? -25.031 22.719 -0.888 1 93.06 75 LYS A C 1
ATOM 590 O O . LYS A 1 75 ? -24.719 22.984 -2.049 1 93.06 75 LYS A O 1
ATOM 595 N N . SER A 1 76 ? -25.266 21.516 -0.469 1 94.25 76 SER A N 1
ATOM 596 C CA . SER A 1 76 ? -25.453 20.344 -1.319 1 94.25 76 SER A CA 1
ATOM 597 C C . SER A 1 76 ? -24.172 19.969 -2.025 1 94.25 76 SER A C 1
ATOM 599 O O . SER A 1 76 ? -24.188 19.562 -3.189 1 94.25 76 SER A O 1
ATOM 601 N N . PHE A 1 77 ? -23.047 20.188 -1.396 1 94.44 77 PHE A N 1
ATOM 602 C CA . PHE A 1 77 ? -21.734 19.766 -1.88 1 94.44 77 PHE A CA 1
ATOM 603 C C . PHE A 1 77 ? -21.453 20.359 -3.254 1 94.44 77 PHE A C 1
ATOM 605 O O . PHE A 1 77 ? -20.922 19.688 -4.133 1 94.44 77 PHE A O 1
ATOM 612 N N . LYS A 1 78 ? -21.766 21.594 -3.445 1 91 78 LYS A N 1
ATOM 613 C CA . LYS A 1 78 ? -21.516 22.297 -4.695 1 91 78 LYS A CA 1
ATOM 614 C C . LYS A 1 78 ? -20.031 22.578 -4.871 1 91 78 LYS A C 1
ATOM 616 O O . LYS A 1 78 ? -19.281 22.594 -3.893 1 91 78 LYS A O 1
ATOM 621 N N . SER A 1 79 ? -19.609 22.844 -6.023 1 90 79 SER A N 1
ATOM 622 C CA . SER A 1 79 ? -18.203 23.031 -6.391 1 90 79 SER A CA 1
ATOM 623 C C . SER A 1 79 ? -17.609 24.234 -5.676 1 90 79 SER A C 1
ATOM 625 O O . SER A 1 79 ? -16.406 24.25 -5.375 1 90 79 SER A O 1
ATOM 627 N N . ASP A 1 80 ? -18.391 25.203 -5.418 1 90.38 80 ASP A N 1
ATOM 628 C CA . ASP A 1 80 ? -17.891 26.406 -4.773 1 90.38 80 ASP A CA 1
ATOM 629 C C . ASP A 1 80 ? -17.484 26.125 -3.324 1 90.38 80 ASP A C 1
ATOM 631 O O . ASP A 1 80 ? -16.766 26.922 -2.717 1 90.38 80 ASP A O 1
ATOM 635 N N . ALA A 1 81 ? -18.016 25.078 -2.754 1 91.81 81 ALA A N 1
ATOM 636 C CA . ALA A 1 81 ? -17.688 24.703 -1.383 1 91.81 81 ALA A CA 1
ATOM 637 C C . ALA A 1 81 ? -16.5 23.766 -1.351 1 91.81 81 ALA A C 1
ATOM 639 O O . ALA A 1 81 ? -15.984 23.422 -0.276 1 91.81 81 ALA A O 1
ATOM 640 N N . LEU A 1 82 ? -15.984 23.391 -2.447 1 93.31 82 LEU A N 1
ATOM 641 C CA . LEU A 1 82 ? -14.906 22.406 -2.527 1 93.31 82 LEU A CA 1
ATOM 642 C C . LEU A 1 82 ? -13.594 23 -2.039 1 93.31 82 LEU A C 1
ATOM 644 O O . LEU A 1 82 ? -13.156 24.047 -2.52 1 93.31 82 LEU A O 1
ATOM 648 N N . LEU A 1 83 ? -13.008 22.391 -1.045 1 90.31 83 LEU A N 1
ATOM 649 C CA . LEU A 1 83 ? -11.711 22.797 -0.509 1 90.31 83 LEU A CA 1
ATOM 650 C C . LEU A 1 83 ? -10.57 22.047 -1.185 1 90.31 83 LEU A C 1
ATOM 652 O O . LEU A 1 83 ? -9.484 22.594 -1.358 1 90.31 83 LEU A O 1
ATOM 656 N N . GLY A 1 84 ? -10.828 20.781 -1.468 1 86.69 84 GLY A N 1
ATOM 657 C CA . GLY A 1 84 ? -9.805 19.953 -2.088 1 86.69 84 GLY A CA 1
ATOM 658 C C . GLY A 1 84 ? -10.289 18.562 -2.416 1 86.69 84 GLY A C 1
ATOM 659 O O . GLY A 1 84 ? -11.352 18.141 -1.952 1 86.69 84 GLY A O 1
ATOM 660 N N . GLU A 1 85 ? -9.531 17.938 -3.309 1 82.81 85 GLU A N 1
ATOM 661 C CA . GLU A 1 85 ? -9.828 16.562 -3.707 1 82.81 85 GLU A CA 1
ATOM 662 C C . GLU A 1 85 ? -8.578 15.688 -3.648 1 82.81 85 GLU A C 1
ATOM 664 O O . GLU A 1 85 ? -7.496 16.109 -4.047 1 82.81 85 GLU A O 1
ATOM 669 N N . GLY A 1 86 ? -8.75 14.602 -2.953 1 71.81 86 GLY A N 1
ATOM 670 C CA . GLY A 1 86 ? -7.672 13.617 -2.951 1 71.81 86 GLY A CA 1
ATOM 671 C C . GLY A 1 86 ? -8.109 12.25 -3.432 1 71.81 86 GLY A C 1
ATOM 672 O O . GLY A 1 86 ? -9.195 12.102 -3.99 1 71.81 86 GLY A O 1
ATOM 673 N N . GLY A 1 87 ? -7.246 11.242 -3.324 1 65.44 87 GLY A N 1
ATOM 674 C CA . GLY A 1 87 ? -7.492 9.898 -3.818 1 65.44 87 GLY A CA 1
ATOM 675 C C . GLY A 1 87 ? -8.688 9.234 -3.168 1 65.44 87 GLY A C 1
ATOM 676 O O . GLY A 1 87 ? -9.32 8.359 -3.766 1 65.44 87 GLY A O 1
ATOM 677 N N . PHE A 1 88 ? -9.07 9.719 -2.018 1 71.69 88 PHE A N 1
ATOM 678 C CA . PHE A 1 88 ? -10.07 8.938 -1.296 1 71.69 88 PHE A CA 1
ATOM 679 C C . PHE A 1 88 ? -11.352 9.742 -1.108 1 71.69 88 PHE A C 1
ATOM 681 O O . PHE A 1 88 ? -12.352 9.227 -0.597 1 71.69 88 PHE A O 1
ATOM 688 N N . GLY A 1 89 ? -11.273 11.008 -1.515 1 82.19 89 GLY A N 1
ATOM 689 C CA . GLY A 1 89 ? -12.508 11.758 -1.388 1 82.19 89 GLY A CA 1
ATOM 690 C C . GLY A 1 89 ? -12.328 13.25 -1.595 1 82.19 89 GLY A C 1
ATOM 691 O O . GLY A 1 89 ? -11.25 13.695 -1.99 1 82.19 89 GLY A O 1
ATOM 692 N N . LYS A 1 90 ? -13.469 13.883 -1.392 1 91 90 LYS A N 1
ATOM 693 C CA . LYS A 1 90 ? -13.516 15.328 -1.543 1 91 90 LYS A CA 1
ATOM 694 C C . LYS A 1 90 ? -13.789 16.016 -0.206 1 91 90 LYS A C 1
ATOM 696 O O . LYS A 1 90 ? -14.5 15.469 0.638 1 91 90 LYS A O 1
ATOM 701 N N . VAL A 1 91 ? -13.164 17.156 -0.05 1 95.06 91 VAL A N 1
ATOM 702 C CA . VAL A 1 91 ? -13.367 17.922 1.178 1 95.06 91 VAL A CA 1
ATOM 703 C C . VAL A 1 91 ? -14.109 19.219 0.865 1 95.06 91 VAL A C 1
ATOM 705 O O . VAL A 1 91 ? -13.734 19.953 -0.058 1 95.06 91 VAL A O 1
ATOM 708 N N . TYR A 1 92 ? -15.148 19.5 1.66 1 96.38 92 TYR A N 1
ATOM 709 C CA . TYR A 1 92 ? -16 20.672 1.446 1 96.38 92 TYR A CA 1
ATOM 710 C C . TYR A 1 92 ? -16.016 21.562 2.676 1 96.38 92 TYR A C 1
ATOM 712 O O . TYR A 1 92 ? -15.891 21.078 3.805 1 96.38 92 TYR A O 1
ATOM 720 N N . LYS A 1 93 ? -16.203 22.797 2.369 1 96.44 93 LYS A N 1
ATOM 721 C CA . LYS A 1 93 ? -16.469 23.766 3.43 1 96.44 93 LYS A CA 1
ATOM 722 C C . LYS A 1 93 ? -17.938 23.719 3.857 1 96.44 93 LYS A C 1
ATOM 724 O O . LYS A 1 93 ? -18.828 23.609 3.016 1 96.44 93 LYS A O 1
ATOM 729 N N . GLY A 1 94 ? -18.172 23.719 5.141 1 97 94 GLY A N 1
ATOM 730 C CA . GLY A 1 94 ? -19.516 23.766 5.699 1 97 94 GLY A CA 1
ATOM 731 C C . GLY A 1 94 ? -19.641 24.734 6.859 1 97 94 GLY A C 1
ATOM 732 O O . GLY A 1 94 ? -18.641 25.281 7.344 1 97 94 GLY A O 1
ATOM 733 N N . TRP A 1 95 ? -20.922 24.969 7.238 1 97.25 95 TRP A N 1
ATOM 734 C CA . TRP A 1 95 ? -21.203 25.875 8.344 1 97.25 95 TRP A CA 1
ATOM 735 C C . TRP A 1 95 ? -22.141 25.234 9.359 1 97.25 95 TRP A C 1
ATOM 737 O O . TRP A 1 95 ? -23.203 24.719 8.992 1 97.25 95 TRP A O 1
ATOM 747 N N . LEU A 1 96 ? -21.734 25.25 10.562 1 97.38 96 LEU A N 1
ATOM 748 C CA . LEU A 1 96 ? -22.5 24.672 11.656 1 97.38 96 LEU A CA 1
ATOM 749 C C . LEU A 1 96 ? -22.609 25.656 12.82 1 97.38 96 LEU A C 1
ATOM 751 O O . LEU A 1 96 ? -21.766 26.547 12.961 1 97.38 96 LEU A O 1
ATOM 755 N N . ASN A 1 97 ? -23.672 25.469 13.57 1 96.38 97 ASN A N 1
ATOM 756 C CA . ASN A 1 97 ? -23.75 26.172 14.852 1 96.38 97 ASN A CA 1
ATOM 757 C C . ASN A 1 97 ? -22.672 25.688 15.812 1 96.38 97 ASN A C 1
ATOM 759 O O . ASN A 1 97 ? -22.484 24.484 16 1 96.38 97 ASN A O 1
ATOM 763 N N . ALA A 1 98 ? -22.047 26.562 16.453 1 93.06 98 ALA A N 1
ATOM 764 C CA . ALA A 1 98 ? -20.891 26.234 17.281 1 93.06 98 ALA A CA 1
ATOM 765 C C . ALA A 1 98 ? -21.297 25.422 18.516 1 93.06 98 ALA A C 1
ATOM 767 O O . ALA A 1 98 ? -20.547 24.578 18.984 1 93.06 98 ALA A O 1
ATOM 768 N N . GLU A 1 99 ? -22.469 25.656 18.938 1 91.88 99 GLU A N 1
ATOM 769 C CA . GLU A 1 99 ? -22.922 25.016 20.172 1 91.88 99 GLU A CA 1
ATOM 770 C C . GLU A 1 99 ? -23.656 23.703 19.891 1 91.88 99 GLU A C 1
ATOM 772 O O . GLU A 1 99 ? -23.359 22.672 20.5 1 91.88 99 GLU A O 1
ATOM 777 N N . THR A 1 100 ? -24.547 23.734 18.953 1 92.56 100 THR A N 1
ATOM 778 C CA . THR A 1 100 ? -25.422 22.578 18.734 1 92.56 100 THR A CA 1
ATOM 779 C C . THR A 1 100 ? -24.906 21.719 17.594 1 92.56 100 THR A C 1
ATOM 781 O O . THR A 1 100 ? -25.359 20.578 17.406 1 92.56 100 THR A O 1
ATOM 784 N N . LEU A 1 101 ? -24.047 22.234 16.75 1 94.69 101 LEU A N 1
ATOM 785 C CA . LEU A 1 101 ? -23.5 21.578 15.57 1 94.69 101 LEU A CA 1
ATOM 786 C C . LEU A 1 101 ? -24.594 21.312 14.539 1 94.69 101 LEU A C 1
ATOM 788 O O . LEU A 1 101 ? -24.5 20.359 13.766 1 94.69 101 LEU A O 1
ATOM 792 N N . ALA A 1 102 ? -25.641 22.109 14.57 1 95.5 102 ALA A N 1
ATOM 793 C CA . ALA A 1 102 ? -26.672 22.062 13.547 1 95.5 102 ALA A CA 1
ATOM 794 C C . ALA A 1 102 ? -26.281 22.875 12.32 1 95.5 102 ALA A C 1
ATOM 796 O O . ALA A 1 102 ? -25.578 23.891 12.445 1 95.5 102 ALA A O 1
ATOM 797 N N . PRO A 1 103 ? -26.734 22.422 11.188 1 96.62 103 PRO A N 1
ATOM 798 C CA . PRO A 1 103 ? -26.391 23.203 9.992 1 96.62 103 PRO A CA 1
ATOM 799 C C . PRO A 1 103 ? -26.953 24.625 10.023 1 96.62 103 PRO A C 1
ATOM 801 O O . PRO A 1 103 ? -28.062 24.844 10.516 1 96.62 103 PRO A O 1
ATOM 804 N N . VAL A 1 104 ? -26.203 25.594 9.5 1 95.62 104 VAL A N 1
ATOM 805 C CA . VAL A 1 104 ? -26.625 26.984 9.422 1 95.62 104 VAL A CA 1
ATOM 806 C C . VAL A 1 104 ? -26.281 27.547 8.047 1 95.62 104 VAL A C 1
ATOM 808 O O . VAL A 1 104 ? -25.625 26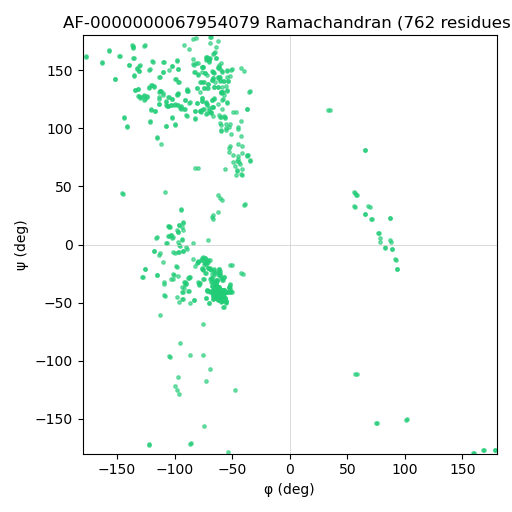.891 7.242 1 95.62 104 VAL A O 1
ATOM 811 N N . LYS A 1 105 ? -26.766 28.719 7.793 1 91.69 105 LYS A N 1
ATOM 812 C CA . LYS A 1 105 ? -26.5 29.375 6.516 1 91.69 105 LYS A CA 1
ATOM 813 C C . LYS A 1 105 ? -25.016 29.734 6.383 1 91.69 105 LYS A C 1
ATOM 815 O O . LYS A 1 105 ? -24.359 30.047 7.371 1 91.69 105 LYS A O 1
ATOM 820 N N . ALA A 1 106 ? -24.625 29.688 5.184 1 89.44 106 ALA A N 1
ATOM 821 C CA . ALA A 1 106 ? -23.219 30.016 4.902 1 89.44 106 ALA A CA 1
ATOM 822 C C . ALA A 1 106 ? -22.859 31.375 5.469 1 89.44 106 ALA A C 1
ATOM 824 O O . ALA A 1 106 ? -23.609 32.344 5.305 1 89.44 106 ALA A O 1
ATOM 825 N N . GLY A 1 107 ? -21.781 31.406 6.125 1 88.38 107 GLY A N 1
ATOM 826 C CA . GLY A 1 107 ? -21.312 32.688 6.672 1 88.38 107 GLY A CA 1
ATOM 827 C C . GLY A 1 107 ? -21.781 32.938 8.086 1 88.38 107 GLY A C 1
ATOM 828 O O . GLY A 1 107 ? -21.344 33.875 8.734 1 88.38 107 GLY A O 1
ATOM 829 N N . SER A 1 108 ? -22.75 32.062 8.391 1 88 108 SER A N 1
ATOM 830 C CA . SER A 1 108 ? -23.25 32.188 9.75 1 88 108 SER A CA 1
ATOM 831 C C . SER A 1 108 ? -22.766 31 10.609 1 88 108 SER A C 1
ATOM 833 O O . SER A 1 108 ? -22.562 29.906 10.102 1 88 108 SER A O 1
ATOM 835 N N . GLY A 1 109 ? -22.109 31.328 11.672 1 92.88 109 GLY A N 1
ATOM 836 C CA . GLY A 1 109 ? -21.688 30.266 12.578 1 92.88 109 GLY A CA 1
ATOM 837 C C . GLY A 1 109 ? -20.234 29.891 12.422 1 92.88 109 GLY A C 1
ATOM 838 O O . GLY A 1 109 ? -19.406 30.734 12.078 1 92.88 109 GLY A O 1
ATOM 839 N N . MET A 1 110 ? -20.016 28.594 12.742 1 95.56 110 MET A N 1
ATOM 840 C CA . MET A 1 110 ? -18.656 28.062 12.727 1 95.56 110 MET A CA 1
ATOM 841 C C . MET A 1 110 ? -18.375 27.344 11.414 1 95.56 110 MET A C 1
ATOM 843 O O . MET A 1 110 ? -19.141 26.469 11.008 1 95.56 110 MET A O 1
ATOM 847 N N . MET A 1 111 ? -17.266 27.688 10.805 1 96.44 111 MET A N 1
ATOM 848 C CA . MET A 1 111 ? -16.844 27 9.586 1 96.44 111 MET A CA 1
ATOM 849 C C . MET A 1 111 ? -16.234 25.656 9.914 1 96.44 111 MET A C 1
ATOM 851 O O . MET A 1 111 ? -15.469 25.531 10.883 1 96.44 111 MET A O 1
ATOM 855 N N . VAL A 1 112 ? -16.562 24.625 9.07 1 97.69 112 VAL A N 1
ATOM 856 C CA . VAL A 1 112 ? -16.031 23.281 9.266 1 97.69 112 VAL A CA 1
ATOM 857 C C . VAL A 1 112 ? -15.57 22.703 7.926 1 97.69 112 VAL A C 1
ATOM 859 O O . VAL A 1 112 ? -15.898 23.25 6.867 1 97.69 112 VAL A O 1
ATOM 862 N N . ALA A 1 113 ? -14.711 21.688 7.988 1 97.25 113 ALA A N 1
ATOM 863 C CA . ALA A 1 113 ? -14.305 20.922 6.816 1 97.25 113 ALA A CA 1
ATOM 864 C C . ALA A 1 113 ? -14.977 19.547 6.801 1 97.25 113 ALA A C 1
ATOM 866 O O . ALA A 1 113 ? -14.883 18.797 7.77 1 97.25 113 ALA A O 1
ATOM 867 N N . ILE A 1 114 ? -15.609 19.266 5.703 1 97.12 114 ILE A N 1
ATOM 868 C CA . ILE A 1 114 ? -16.359 18.016 5.578 1 97.12 114 ILE A CA 1
ATOM 869 C C . ILE A 1 114 ? -15.75 17.156 4.465 1 97.12 114 ILE A C 1
ATOM 871 O O . ILE A 1 114 ? -15.773 17.547 3.295 1 97.12 114 ILE A O 1
ATOM 875 N N . LYS A 1 115 ? -15.211 16.016 4.867 1 93.94 115 LYS A N 1
ATOM 876 C CA . LYS A 1 115 ? -14.633 15.07 3.918 1 93.94 115 LYS A CA 1
ATOM 877 C C . LYS A 1 115 ? -15.656 14.008 3.516 1 93.94 115 LYS A C 1
ATOM 879 O O . LYS A 1 115 ? -16.156 13.266 4.367 1 93.94 115 LYS A O 1
ATOM 884 N N . LYS A 1 116 ? -15.953 13.992 2.246 1 93.19 116 LYS A N 1
ATOM 885 C CA . LYS A 1 116 ? -16.859 12.992 1.689 1 93.19 116 LYS A CA 1
ATOM 886 C C . LYS A 1 116 ? -16.094 11.898 0.949 1 93.19 116 LYS A C 1
ATOM 888 O O . LYS A 1 116 ? -15.367 12.18 -0.014 1 93.19 116 LYS A O 1
ATOM 893 N N . MET A 1 117 ? -16.281 10.656 1.461 1 87.25 117 MET A N 1
ATOM 894 C CA . MET A 1 117 ? -15.57 9.547 0.832 1 87.25 117 MET A CA 1
ATOM 895 C C . MET A 1 117 ? -16.188 9.195 -0.517 1 87.25 117 MET A C 1
ATOM 897 O O . MET A 1 117 ? -17.391 9.367 -0.714 1 87.25 117 MET A O 1
ATOM 901 N N . LYS A 1 118 ? -15.336 8.758 -1.415 1 77.88 118 LYS A N 1
ATOM 902 C CA . LYS A 1 118 ? -15.852 8.312 -2.709 1 77.88 118 LYS A CA 1
ATOM 903 C C . LYS A 1 118 ? -16.719 7.066 -2.557 1 77.88 118 LYS A C 1
ATOM 905 O O . LYS A 1 118 ? -16.344 6.129 -1.853 1 77.88 118 LYS A O 1
ATOM 910 N N . PRO A 1 119 ? -17.953 7.125 -3.072 1 64.19 119 PRO A N 1
ATOM 911 C CA . PRO A 1 119 ? -18.906 6.023 -2.9 1 64.19 119 PRO A CA 1
ATOM 912 C C . PRO A 1 119 ? -18.328 4.676 -3.326 1 64.19 119 PRO A C 1
ATOM 914 O O . PRO A 1 119 ? -18.609 3.654 -2.693 1 64.19 119 PRO A O 1
ATOM 917 N N . ASP A 1 120 ? -17.547 4.629 -4.355 1 59.59 120 ASP A N 1
ATOM 918 C CA . ASP A 1 120 ? -17.141 3.348 -4.918 1 59.59 120 ASP A CA 1
ATOM 919 C C . ASP A 1 120 ? -15.766 2.924 -4.379 1 59.59 120 ASP A C 1
ATOM 921 O O . ASP A 1 120 ? -15.203 1.925 -4.828 1 59.59 120 ASP A O 1
ATOM 925 N N . SER A 1 121 ? -15.477 3.686 -3.209 1 63.31 121 SER A N 1
ATOM 926 C CA . SER A 1 121 ? -14.141 3.357 -2.719 1 63.31 121 SER A CA 1
ATOM 927 C C . SER A 1 121 ? -14.203 2.686 -1.352 1 63.31 121 SER A C 1
ATOM 929 O O . SER A 1 121 ? -14.328 3.359 -0.327 1 63.31 121 SER A O 1
ATOM 931 N N . LEU A 1 122 ? -14.25 1.376 -1.322 1 64.06 122 LEU A N 1
ATOM 932 C CA . LEU A 1 122 ? -14.234 0.65 -0.057 1 64.06 122 LEU A CA 1
ATOM 933 C C . LEU A 1 122 ? -12.992 1.006 0.754 1 64.06 122 LEU A C 1
ATOM 935 O O . LEU A 1 122 ? -13.031 1.021 1.986 1 64.06 122 LEU A O 1
ATOM 939 N N . GLN A 1 123 ? -11.961 1.36 0.038 1 67.12 123 GLN A N 1
ATOM 940 C CA . GLN A 1 123 ? -10.773 1.825 0.756 1 67.12 123 GLN A CA 1
ATOM 941 C C . GLN A 1 123 ? -11.07 3.104 1.534 1 67.12 123 GLN A C 1
ATOM 943 O O . GLN A 1 123 ? -10.594 3.279 2.656 1 67.12 123 GLN A O 1
ATOM 948 N N . GLY A 1 124 ? -11.898 3.852 0.872 1 71.81 124 GLY A N 1
ATOM 949 C CA . GLY A 1 124 ? -12.297 5.078 1.546 1 71.81 124 GLY A CA 1
ATOM 950 C C . GLY A 1 124 ? -13.07 4.828 2.826 1 71.81 124 GLY A C 1
ATOM 951 O O . GLY A 1 124 ? -12.859 5.508 3.83 1 71.81 124 GLY A O 1
ATOM 952 N N . VAL A 1 125 ? -13.828 3.834 2.836 1 75 125 VAL A N 1
ATOM 953 C CA . VAL A 1 125 ? -14.641 3.508 4 1 75 125 VAL A CA 1
ATOM 954 C C . VAL A 1 125 ? -13.75 2.996 5.129 1 75 125 VAL A C 1
ATOM 956 O O . VAL A 1 125 ? -13.961 3.332 6.297 1 75 125 VAL A O 1
ATOM 959 N N . GLN A 1 126 ? -12.82 2.23 4.762 1 76.19 126 GLN A N 1
ATOM 960 C CA . GLN A 1 126 ? -11.883 1.74 5.77 1 76.19 126 GLN A CA 1
ATOM 961 C C . GLN A 1 126 ? -11.133 2.893 6.43 1 76.19 126 GLN A C 1
ATOM 963 O O . GLN A 1 126 ? -10.984 2.922 7.652 1 76.19 126 GLN A O 1
ATOM 968 N N . GLU A 1 127 ? -10.688 3.676 5.605 1 81.75 127 GLU A N 1
ATOM 969 C CA . GLU A 1 127 ? -9.969 4.828 6.141 1 81.75 127 GLU A CA 1
ATOM 970 C C . GLU A 1 127 ? -10.875 5.691 7.012 1 81.75 127 GLU A C 1
ATOM 972 O O . GLU A 1 127 ? -10.43 6.227 8.031 1 81.75 127 GLU A O 1
ATOM 977 N N . TRP A 1 128 ? -12.133 5.797 6.598 1 84.94 128 TRP A N 1
ATOM 978 C CA . TRP A 1 128 ? -13.141 6.527 7.355 1 84.94 128 TRP A CA 1
ATOM 979 C C . TRP A 1 128 ? -13.312 5.934 8.75 1 84.94 128 TRP A C 1
ATOM 981 O O . TRP A 1 128 ? -13.266 6.656 9.75 1 84.94 128 TRP A O 1
ATOM 991 N N . GLN A 1 129 ? -13.414 4.664 8.828 1 84 129 GLN A N 1
ATOM 992 C CA . GLN A 1 129 ? -13.586 3.982 10.102 1 84 129 GLN A CA 1
ATOM 993 C C . GLN A 1 129 ? -12.336 4.113 10.969 1 84 129 GLN A C 1
ATOM 995 O O . GLN A 1 129 ? -12.438 4.324 12.18 1 84 129 GLN A O 1
ATOM 1000 N N . THR A 1 130 ? -11.227 3.971 10.367 1 84.06 130 THR A N 1
ATOM 1001 C CA . THR A 1 130 ? -9.961 4.09 11.086 1 84.06 130 THR A CA 1
ATOM 1002 C C . THR A 1 130 ? -9.812 5.48 11.695 1 84.06 130 THR A C 1
ATOM 1004 O O . THR A 1 130 ? -9.422 5.617 12.859 1 84.06 130 THR A O 1
ATOM 1007 N N . GLU A 1 131 ? -10.125 6.398 10.891 1 88.44 131 GLU A N 1
ATOM 1008 C CA . GLU A 1 131 ? -10.031 7.777 11.367 1 88.44 131 GLU A CA 1
ATOM 1009 C C . GLU A 1 131 ? -10.93 8.008 12.578 1 88.44 131 GLU A C 1
ATOM 1011 O O . GLU A 1 131 ? -10.5 8.617 13.562 1 88.44 131 GLU A O 1
ATOM 1016 N N . ILE A 1 132 ? -12.102 7.508 12.57 1 88 132 ILE A N 1
ATOM 1017 C CA . ILE A 1 132 ? -13.031 7.656 13.68 1 88 132 ILE A CA 1
ATOM 1018 C C . ILE A 1 132 ? -12.477 6.949 14.914 1 88 132 ILE A C 1
ATOM 1020 O O . ILE A 1 132 ? -12.453 7.523 16.016 1 88 132 ILE A O 1
ATOM 1024 N N . ASN A 1 133 ? -11.984 5.828 14.703 1 83.69 133 ASN A N 1
ATOM 1025 C CA . ASN A 1 133 ? -11.484 5.027 15.82 1 83.69 133 ASN A CA 1
ATOM 1026 C C . ASN A 1 133 ? -10.344 5.734 16.547 1 83.69 133 ASN A C 1
ATOM 1028 O O . ASN A 1 133 ? -10.266 5.688 17.781 1 83.69 133 ASN A O 1
ATOM 1032 N N . PHE A 1 134 ? -9.562 6.352 15.82 1 85 134 PHE A N 1
ATOM 1033 C CA . PHE A 1 134 ? -8.398 6.996 16.422 1 85 134 PHE A CA 1
ATOM 1034 C C . PHE A 1 134 ? -8.773 8.359 16.984 1 85 134 PHE A C 1
ATOM 1036 O O . PHE A 1 134 ? -8.461 8.664 18.141 1 85 134 PHE A O 1
ATOM 1043 N N . LEU A 1 135 ? -9.445 9.141 16.234 1 87.44 135 LEU A N 1
ATOM 1044 C CA . LEU A 1 135 ? -9.664 10.531 16.609 1 87.44 135 LEU A CA 1
ATOM 1045 C C . LEU A 1 135 ? -10.789 10.656 17.625 1 87.44 135 LEU A C 1
ATOM 1047 O O . LEU A 1 135 ? -10.938 11.695 18.266 1 87.44 135 LEU A O 1
ATOM 1051 N N . GLU A 1 136 ? -11.531 9.602 17.734 1 85.62 136 GLU A N 1
ATOM 1052 C CA . GLU A 1 136 ? -12.547 9.617 18.797 1 85.62 136 GLU A CA 1
ATOM 1053 C C . GLU A 1 136 ? -11.906 9.547 20.172 1 85.62 136 GLU A C 1
ATOM 1055 O O . GLU A 1 136 ? -12.484 10.016 21.156 1 85.62 136 GLU A O 1
ATOM 1060 N N . ARG A 1 137 ? -10.703 9.102 20.281 1 81.19 137 ARG A N 1
ATOM 1061 C CA . ARG A 1 137 ? -10.094 8.789 21.562 1 81.19 137 ARG A CA 1
ATOM 1062 C C . ARG A 1 137 ? -8.945 9.742 21.875 1 81.19 137 ARG A C 1
ATOM 1064 O O . ARG A 1 137 ? -8.422 9.758 22.984 1 81.19 137 ARG A O 1
ATOM 1071 N N . ILE A 1 138 ? -8.617 10.516 20.891 1 83.12 138 ILE A N 1
ATOM 1072 C CA . ILE A 1 138 ? -7.398 11.289 21.062 1 83.12 138 ILE A CA 1
ATOM 1073 C C . ILE A 1 138 ? -7.691 12.773 20.828 1 83.12 138 ILE A C 1
ATOM 1075 O O . ILE A 1 138 ? -8.406 13.133 19.891 1 83.12 138 ILE A O 1
ATOM 1079 N N . TYR A 1 139 ? -7.262 13.602 21.828 1 87.88 139 TYR A N 1
ATOM 1080 C CA . TYR A 1 139 ? -7.258 15.047 21.656 1 87.88 139 TYR A CA 1
ATOM 1081 C C . TYR A 1 139 ? -5.871 15.625 21.906 1 87.88 139 TYR A C 1
ATOM 1083 O O . TYR A 1 139 ? -5.238 15.312 22.922 1 87.88 139 TYR A O 1
ATOM 1091 N N . HIS A 1 140 ? -5.434 16.328 21.016 1 93.06 140 HIS A N 1
ATOM 1092 C CA . HIS A 1 140 ? -4.168 17.047 21.125 1 93.06 140 HIS A CA 1
ATOM 1093 C C . HIS A 1 140 ? -4.184 18.312 20.281 1 93.06 140 HIS A C 1
ATOM 1095 O O . HIS A 1 140 ? -4.719 18.328 19.172 1 93.06 140 HIS A O 1
ATOM 1101 N N . PRO A 1 141 ? -3.58 19.391 20.781 1 95.56 141 PRO A N 1
ATOM 1102 C CA . PRO A 1 141 ? -3.615 20.656 20.062 1 95.56 141 PRO A CA 1
ATOM 1103 C C . PRO A 1 141 ? -2.963 20.578 18.672 1 95.56 141 PRO A C 1
ATOM 1105 O O . PRO A 1 141 ? -3.223 21.422 17.812 1 95.56 141 PRO A O 1
ATOM 1108 N N . ASN A 1 142 ? -2.094 19.625 18.453 1 97.69 142 ASN A N 1
ATOM 1109 C CA . ASN A 1 142 ? -1.4 19.516 17.172 1 97.69 142 ASN A CA 1
ATOM 1110 C C . ASN A 1 142 ? -1.957 18.359 16.328 1 97.69 142 ASN A C 1
ATOM 1112 O O . ASN A 1 142 ? -1.3 17.891 15.398 1 97.69 142 ASN A O 1
ATOM 1116 N N . LEU A 1 143 ? -3.119 17.859 16.688 1 96.38 143 LEU A N 1
ATOM 1117 C CA . LEU A 1 143 ? -3.914 16.953 15.883 1 96.38 143 LEU A CA 1
ATOM 1118 C C . LEU A 1 143 ? -5.266 17.562 15.523 1 96.38 143 LEU A C 1
ATOM 1120 O O . LEU A 1 143 ? -5.898 18.203 16.375 1 96.38 143 LEU A O 1
ATOM 1124 N N . VAL A 1 144 ? -5.625 17.406 14.305 1 96.88 144 VAL A N 1
ATOM 1125 C CA . VAL A 1 144 ? -6.883 18 13.859 1 96.88 144 VAL A CA 1
ATOM 1126 C C . VAL A 1 144 ? -8.039 17.406 14.656 1 96.88 144 VAL A C 1
ATOM 1128 O O . VAL A 1 144 ? -8.07 16.203 14.922 1 96.88 144 VAL A O 1
ATOM 1131 N N . LYS A 1 145 ? -8.961 18.234 14.906 1 94.25 145 LYS A N 1
ATOM 1132 C CA . LYS A 1 145 ? -10.094 17.812 15.719 1 94.25 145 LYS A CA 1
ATOM 1133 C C . LYS A 1 145 ? -11.219 17.266 14.852 1 94.25 145 LYS A C 1
ATOM 1135 O O . LYS A 1 145 ? -11.672 17.938 13.914 1 94.25 145 LYS A O 1
ATOM 1140 N N . LEU A 1 146 ? -11.594 16.078 15.156 1 94.94 146 LEU A N 1
ATOM 1141 C CA . LEU A 1 146 ? -12.789 15.492 14.547 1 94.94 146 LEU A CA 1
ATOM 1142 C C . LEU A 1 146 ? -14.039 15.859 15.344 1 94.94 146 LEU A C 1
ATOM 1144 O O . LEU A 1 146 ? -14.117 15.578 16.547 1 94.94 146 LEU A O 1
ATOM 1148 N N . LEU A 1 147 ? -14.969 16.484 14.68 1 94.81 147 LEU A N 1
ATOM 1149 C CA . LEU A 1 147 ? -16.172 16.953 15.359 1 94.81 147 LEU A CA 1
ATOM 1150 C C . LEU A 1 147 ? -17.266 15.883 15.312 1 94.81 147 LEU A C 1
ATOM 1152 O O . LEU A 1 147 ? -18.094 15.789 16.219 1 94.81 147 LEU A O 1
ATOM 1156 N N . GLY A 1 148 ? -17.281 15.156 14.242 1 95.56 148 GLY A N 1
ATOM 1157 C CA . GLY A 1 148 ? -18.297 14.125 14.07 1 95.56 148 GLY A CA 1
ATOM 1158 C C . GLY A 1 148 ? -18.203 13.398 12.742 1 95.56 148 GLY A C 1
ATOM 1159 O O . GLY A 1 148 ? -17.203 13.555 12.023 1 95.56 148 GLY A O 1
ATOM 1160 N N . TYR A 1 149 ? -19.172 12.5 12.539 1 95 149 TYR A N 1
ATOM 1161 C CA . TYR A 1 149 ? -19.172 11.703 11.312 1 95 149 TYR A CA 1
ATOM 1162 C C . TYR A 1 149 ? -20.609 11.391 10.867 1 95 149 TYR A C 1
ATOM 1164 O O . TYR A 1 149 ? -21.562 11.633 11.609 1 95 149 TYR A O 1
ATOM 1172 N N . CYS A 1 150 ? -20.719 11.023 9.641 1 94.81 150 CYS A N 1
ATOM 1173 C CA . CYS A 1 150 ? -21.969 10.586 9.055 1 94.81 150 CYS A CA 1
ATOM 1174 C C . CYS A 1 150 ? -21.828 9.219 8.398 1 94.81 150 CYS A C 1
ATOM 1176 O O . CYS A 1 150 ? -20.859 8.977 7.668 1 94.81 150 CYS A O 1
ATOM 1178 N N . ARG A 1 151 ? -22.641 8.359 8.812 1 88.62 151 ARG A N 1
ATOM 1179 C CA . ARG A 1 151 ? -22.812 7.07 8.148 1 88.62 151 ARG A CA 1
ATOM 1180 C C . ARG A 1 151 ? -24.266 6.875 7.699 1 88.62 151 ARG A C 1
ATOM 1182 O O . ARG A 1 151 ? -25.141 6.645 8.523 1 88.62 151 ARG A O 1
ATOM 1189 N N . ASP A 1 152 ? -24.531 6.988 6.434 1 85.62 152 ASP A N 1
ATOM 1190 C CA . ASP A 1 152 ? -25.875 6.859 5.887 1 85.62 152 ASP A CA 1
ATOM 1191 C C . ASP A 1 152 ? -25.859 6.117 4.551 1 85.62 152 ASP A C 1
ATOM 1193 O O . ASP A 1 152 ? -25.484 6.684 3.525 1 85.62 152 ASP A O 1
ATOM 1197 N N . ASP A 1 153 ? -26.219 4.816 4.547 1 78.62 153 ASP A N 1
ATOM 1198 C CA . ASP A 1 153 ? -26.172 3.969 3.359 1 78.62 153 ASP A CA 1
ATOM 1199 C C . ASP A 1 153 ? -24.75 3.92 2.783 1 78.62 153 ASP A C 1
ATOM 1201 O O . ASP A 1 153 ? -23.812 3.502 3.465 1 78.62 153 ASP A O 1
ATOM 1205 N N . ASP A 1 154 ? -24.562 4.531 1.586 1 77.12 154 ASP A N 1
ATOM 1206 C CA . ASP A 1 154 ? -23.266 4.461 0.915 1 77.12 154 ASP A CA 1
ATOM 1207 C C . ASP A 1 154 ? -22.516 5.781 1.036 1 77.12 154 ASP A C 1
ATOM 1209 O O . ASP A 1 154 ? -21.531 6.012 0.326 1 77.12 154 ASP A O 1
ATOM 1213 N N . GLU A 1 155 ? -23.094 6.578 2.045 1 86.5 155 GLU A N 1
ATOM 1214 C CA . GLU A 1 155 ? -22.438 7.867 2.254 1 86.5 155 GLU A CA 1
ATOM 1215 C C . GLU A 1 155 ? -21.641 7.883 3.557 1 86.5 155 GLU A C 1
ATOM 1217 O O . GLU A 1 155 ? -22.203 7.664 4.633 1 86.5 155 GLU A O 1
ATOM 1222 N N . PHE A 1 156 ? -20.359 8.102 3.438 1 89.94 156 PHE A N 1
ATOM 1223 C CA . PHE A 1 156 ? -19.438 8.18 4.574 1 89.94 156 PHE A CA 1
ATOM 1224 C C . PHE A 1 156 ? -18.75 9.531 4.613 1 89.94 156 PHE A C 1
ATOM 1226 O O . PHE A 1 156 ? -18.016 9.883 3.684 1 89.94 156 PHE A O 1
ATOM 1233 N N . LEU A 1 157 ? -19 10.297 5.66 1 94.56 157 LEU A N 1
ATOM 1234 C CA . LEU A 1 157 ? -18.438 11.633 5.754 1 94.56 157 LEU A CA 1
ATOM 1235 C C . LEU A 1 157 ? -17.781 11.852 7.117 1 94.56 157 LEU A C 1
ATOM 1237 O O . LEU A 1 157 ? -18.203 11.258 8.109 1 94.56 157 LEU A O 1
ATOM 1241 N N . LEU A 1 158 ? -16.781 12.656 7.145 1 95.31 158 LEU A N 1
ATOM 1242 C CA . LEU A 1 158 ? -16.109 13.109 8.359 1 95.31 158 LEU A CA 1
ATOM 1243 C C . LEU A 1 158 ? -16.188 14.633 8.477 1 95.31 158 LEU A C 1
ATOM 1245 O O . LEU A 1 158 ? -16.031 15.344 7.484 1 95.31 158 LEU A O 1
ATOM 1249 N N . VAL A 1 159 ? -16.453 15.117 9.664 1 96.81 159 VAL A N 1
ATOM 1250 C CA . VAL A 1 159 ? -16.531 16.547 9.914 1 96.81 159 VAL A CA 1
ATOM 1251 C C . VAL A 1 159 ? -15.391 16.984 10.828 1 96.81 159 VAL A C 1
ATOM 1253 O O . VAL A 1 159 ? -15.305 16.547 11.977 1 96.81 159 VAL A O 1
ATOM 1256 N N . TYR A 1 160 ? -14.586 17.906 10.305 1 96.62 160 TYR A N 1
ATOM 1257 C CA . TYR A 1 160 ? -13.406 18.375 11.023 1 96.62 160 TYR A CA 1
ATOM 1258 C C . TYR A 1 160 ? -13.492 19.859 11.312 1 96.62 160 TYR A C 1
ATOM 1260 O O . TYR A 1 160 ? -14.25 20.594 10.656 1 96.62 160 TYR A O 1
ATOM 1268 N N . GLU A 1 161 ? -12.742 20.266 12.336 1 96.56 161 GLU A N 1
ATOM 1269 C CA . GLU A 1 161 ? -12.469 21.703 12.422 1 96.56 161 GLU A CA 1
ATOM 1270 C C . GLU A 1 161 ? -11.859 22.219 11.125 1 96.56 161 GLU A C 1
ATOM 1272 O O . GLU A 1 161 ? -11.188 21.484 10.406 1 96.56 161 GLU A O 1
ATOM 1277 N N . PHE A 1 162 ? -12.141 23.453 10.859 1 97.06 162 PHE A N 1
ATOM 1278 C CA . PHE A 1 162 ? -11.648 24.078 9.641 1 97.06 162 PHE A CA 1
ATOM 1279 C C . PHE A 1 162 ? -10.273 24.688 9.867 1 97.06 162 PHE A C 1
ATOM 1281 O O . PHE A 1 162 ? -10.055 25.391 10.867 1 97.06 162 PHE A O 1
ATOM 1288 N N . MET A 1 163 ? -9.391 24.406 8.992 1 97.25 163 MET A N 1
ATOM 1289 C CA . MET A 1 163 ? -8.047 24.969 9 1 97.25 163 MET A CA 1
ATOM 1290 C C . MET A 1 163 ? -7.875 25.984 7.879 1 97.25 163 MET A C 1
ATOM 1292 O O . MET A 1 163 ? -7.582 25.625 6.738 1 97.25 163 MET A O 1
ATOM 1296 N N . PRO A 1 164 ? -7.918 27.234 8.148 1 95.06 164 PRO A N 1
ATOM 1297 C CA . PRO A 1 164 ? -8.125 28.266 7.129 1 95.06 164 PRO A CA 1
ATOM 1298 C C . PRO A 1 164 ? -6.898 28.484 6.25 1 95.06 164 PRO A C 1
ATOM 1300 O O . PRO A 1 164 ? -7.02 28.969 5.121 1 95.06 164 PRO A O 1
ATOM 1303 N N . ARG A 1 165 ? -5.715 28.172 6.699 1 94.25 165 ARG A N 1
ATOM 1304 C CA . ARG A 1 165 ? -4.523 28.469 5.906 1 94.25 165 ARG A CA 1
ATOM 1305 C C . ARG A 1 165 ? -4.125 27.266 5.059 1 94.25 165 ARG A C 1
ATOM 1307 O O . ARG A 1 165 ? -3.057 27.25 4.441 1 94.25 165 ARG A O 1
ATOM 1314 N N . GLY A 1 166 ? -4.926 26.172 5.082 1 92.88 166 GLY A N 1
ATOM 1315 C CA . GLY A 1 166 ? -4.676 25.031 4.215 1 92.88 166 GLY A CA 1
ATOM 1316 C C . GLY A 1 166 ? -3.521 24.172 4.684 1 92.88 166 GLY A C 1
ATOM 1317 O O . GLY A 1 166 ? -3.238 24.109 5.883 1 92.88 166 GLY A O 1
ATOM 1318 N N . SER A 1 167 ? -2.926 23.5 3.729 1 94.19 167 SER A N 1
ATOM 1319 C CA . SER A 1 167 ? -1.89 22.516 4.062 1 94.19 167 SER A CA 1
ATOM 1320 C C . SER A 1 167 ? -0.497 23.125 3.896 1 94.19 167 SER A C 1
ATOM 1322 O O . SER A 1 167 ? -0.32 24.109 3.172 1 94.19 167 SER A O 1
ATOM 1324 N N . LEU A 1 168 ? 0.461 22.516 4.57 1 96.69 168 LEU A N 1
ATOM 1325 C CA . LEU A 1 168 ? 1.863 22.875 4.375 1 96.69 168 LEU A CA 1
ATOM 1326 C C . LEU A 1 168 ? 2.266 22.719 2.914 1 96.69 168 LEU A C 1
ATOM 1328 O O . LEU A 1 168 ? 3.01 23.547 2.381 1 96.69 168 LEU A O 1
ATOM 1332 N N . GLU A 1 169 ? 1.795 21.688 2.258 1 94.25 169 GLU A N 1
ATOM 1333 C CA . GLU A 1 169 ? 2.092 21.438 0.852 1 94.25 169 GLU A CA 1
ATOM 1334 C C . GLU A 1 169 ? 1.726 22.641 -0.017 1 94.25 169 GLU A C 1
ATOM 1336 O O . GLU A 1 169 ? 2.502 23.047 -0.884 1 94.25 169 GLU A O 1
ATOM 1341 N N . ASN A 1 170 ? 0.624 23.25 0.248 1 89.88 170 ASN A N 1
ATOM 1342 C CA . ASN A 1 170 ? 0.135 24.391 -0.534 1 89.88 170 ASN A CA 1
ATOM 1343 C C . ASN A 1 170 ? 1.053 25.594 -0.4 1 89.88 170 ASN A C 1
ATOM 1345 O O . ASN A 1 170 ? 1.184 26.391 -1.336 1 89.88 170 ASN A O 1
ATOM 1349 N N . HIS A 1 171 ? 1.634 25.734 0.714 1 91.88 171 HIS A N 1
ATOM 1350 C CA . HIS A 1 171 ? 2.479 26.891 0.985 1 91.88 171 HIS A CA 1
ATOM 1351 C C . HIS A 1 171 ? 3.91 26.656 0.522 1 91.88 171 HIS A C 1
ATOM 1353 O O . HIS A 1 171 ? 4.598 27.578 0.105 1 91.88 171 HIS A O 1
ATOM 1359 N N . LEU A 1 172 ? 4.297 25.422 0.512 1 93.31 172 LEU A N 1
ATOM 1360 C CA . LEU A 1 172 ? 5.699 25.125 0.247 1 93.31 172 LEU A CA 1
ATOM 1361 C C . LEU A 1 172 ? 5.953 24.984 -1.25 1 93.31 172 LEU A C 1
ATOM 1363 O O . LEU A 1 172 ? 6.988 25.422 -1.755 1 93.31 172 LEU A O 1
ATOM 1367 N N . PHE A 1 173 ? 5.027 24.344 -1.991 1 90.69 173 PHE A N 1
ATOM 1368 C CA . PHE A 1 173 ? 5.352 23.938 -3.354 1 90.69 173 PHE A CA 1
ATOM 1369 C C . PHE A 1 173 ? 4.59 24.781 -4.363 1 90.69 173 PHE A C 1
ATOM 1371 O O . PHE A 1 173 ? 4.945 24.828 -5.543 1 90.69 173 PHE A O 1
ATOM 1378 N N . ARG A 1 174 ? 3.432 25.219 -4.086 1 75.62 174 ARG A N 1
ATOM 1379 C CA . ARG A 1 174 ? 2.66 25.969 -5.07 1 75.62 174 ARG A CA 1
ATOM 1380 C C . ARG A 1 174 ? 3.234 27.375 -5.27 1 75.62 174 ARG A C 1
ATOM 1382 O O . ARG A 1 174 ? 3.561 28.047 -4.297 1 75.62 174 ARG A O 1
ATOM 1389 N N . ARG A 1 175 ? 3.791 27.578 -6.496 1 59.09 175 ARG A N 1
ATOM 1390 C CA . ARG A 1 175 ? 4.41 28.844 -6.91 1 59.09 175 ARG A CA 1
ATOM 1391 C C . ARG A 1 175 ? 3.367 29.953 -7.023 1 59.09 175 ARG A C 1
ATOM 1393 O O . ARG A 1 175 ? 2.852 30.219 -8.109 1 59.09 175 ARG A O 1
ATOM 1400 N N . ASN A 1 176 ? 2.295 29.75 -6.246 1 56.53 176 ASN A N 1
ATOM 1401 C CA . ASN A 1 176 ? 1.422 30.906 -6.406 1 56.53 176 ASN A CA 1
ATOM 1402 C C . ASN A 1 176 ? 2.119 32.188 -5.984 1 56.53 176 ASN A C 1
ATOM 1404 O O . ASN A 1 176 ? 2.576 32.312 -4.844 1 56.53 176 ASN A O 1
ATOM 1408 N N . THR A 1 177 ? 2.41 33 -6.953 1 55.16 177 THR A N 1
ATOM 1409 C CA . THR A 1 177 ? 3.139 34.25 -6.898 1 55.16 177 THR A CA 1
ATOM 1410 C C . THR A 1 177 ? 2.551 35.156 -5.832 1 55.16 177 THR A C 1
ATOM 1412 O O . THR A 1 177 ? 3.242 36.062 -5.312 1 55.16 177 THR A O 1
ATOM 1415 N N . ASN A 1 178 ? 1.288 34.844 -5.395 1 58.53 178 ASN A N 1
ATOM 1416 C CA . ASN A 1 178 ? 0.711 35.875 -4.562 1 58.53 178 ASN A CA 1
ATOM 1417 C C . ASN A 1 178 ? 0.918 35.594 -3.078 1 58.53 178 ASN A C 1
ATOM 1419 O O . ASN A 1 178 ? 0.492 36.375 -2.229 1 58.53 178 ASN A O 1
ATOM 1423 N N . ARG A 1 179 ? 1.545 34.469 -2.742 1 67.75 179 ARG A N 1
ATOM 1424 C CA . ARG A 1 179 ? 1.754 34.219 -1.319 1 67.75 179 ARG A CA 1
ATOM 1425 C C . ARG A 1 179 ? 3.238 34.25 -0.973 1 67.75 179 ARG A C 1
ATOM 1427 O O . ARG A 1 179 ? 4.059 33.688 -1.704 1 67.75 179 ARG A O 1
ATOM 1434 N N . GLU A 1 180 ? 3.469 35.062 -0.017 1 76.81 180 GLU A N 1
ATOM 1435 C CA . GLU A 1 180 ? 4.84 35.094 0.477 1 76.81 180 GLU A CA 1
ATOM 1436 C C . GLU A 1 180 ? 5.277 33.75 0.999 1 76.81 180 GLU A C 1
ATOM 1438 O O . GLU A 1 180 ? 4.523 33.062 1.705 1 76.81 180 GLU A O 1
ATOM 1443 N N . PRO A 1 181 ? 6.402 33.312 0.581 1 85.62 181 PRO A N 1
ATOM 1444 C CA . PRO A 1 181 ? 6.93 32.031 1.107 1 85.62 181 PRO A CA 1
ATOM 1445 C C . PRO A 1 181 ? 7.105 32.062 2.623 1 85.62 181 PRO A C 1
ATOM 1447 O O . PRO A 1 181 ? 7.328 33.125 3.207 1 85.62 181 PRO A O 1
ATOM 1450 N N . PHE A 1 182 ? 6.969 30.984 3.254 1 92.69 182 PHE A N 1
ATOM 1451 C CA . PHE A 1 182 ? 7.188 30.859 4.691 1 92.69 182 PHE A CA 1
ATOM 1452 C C . PHE A 1 182 ? 8.617 31.25 5.055 1 92.69 182 PHE A C 1
ATOM 1454 O O . PHE A 1 182 ? 9.562 30.844 4.383 1 92.69 182 PHE A O 1
ATOM 1461 N N . SER A 1 183 ? 8.695 32.094 6.039 1 93.5 183 SER A N 1
ATOM 1462 C CA . SER A 1 183 ? 10.008 32.375 6.605 1 93.5 183 SER A CA 1
ATOM 1463 C C . SER A 1 183 ? 10.609 31.141 7.273 1 93.5 183 SER A C 1
ATOM 1465 O O . SER A 1 183 ? 9.898 30.156 7.535 1 93.5 183 SER A O 1
ATOM 1467 N N . TRP A 1 184 ? 11.867 31.219 7.539 1 95.5 184 TRP A N 1
ATOM 1468 C CA . TRP A 1 184 ? 12.555 30.156 8.25 1 95.5 184 TRP A CA 1
ATOM 1469 C C . TRP A 1 184 ? 11.93 29.922 9.617 1 95.5 184 TRP A C 1
ATOM 1471 O O . TRP A 1 184 ? 11.672 28.766 10 1 95.5 184 TRP A O 1
ATOM 1481 N N . LYS A 1 185 ? 11.664 30.984 10.281 1 95 185 LYS A N 1
ATOM 1482 C CA . LYS A 1 185 ? 11.07 30.906 11.609 1 95 185 LYS A CA 1
ATOM 1483 C C . LYS A 1 185 ? 9.719 30.188 11.562 1 95 185 LYS A C 1
ATOM 1485 O O . LYS A 1 185 ? 9.438 29.328 12.398 1 95 185 LYS A O 1
ATOM 1490 N N . THR A 1 186 ? 8.898 30.562 10.617 1 96.25 186 THR A N 1
ATOM 1491 C CA . THR A 1 186 ? 7.582 29.938 10.469 1 96.25 186 THR A CA 1
ATOM 1492 C C . THR A 1 186 ? 7.715 28.453 10.141 1 96.25 186 THR A C 1
ATOM 1494 O O . THR A 1 186 ? 6.984 27.625 10.688 1 96.25 186 THR A O 1
ATOM 1497 N N . ARG A 1 187 ? 8.633 28.109 9.266 1 97.25 187 ARG A N 1
ATOM 1498 C CA . ARG A 1 187 ? 8.875 26.719 8.914 1 97.25 187 ARG A CA 1
ATOM 1499 C C . ARG A 1 187 ? 9.25 25.891 10.148 1 97.25 187 ARG A C 1
ATOM 1501 O O . ARG A 1 187 ? 8.734 24.797 10.352 1 97.25 187 ARG A O 1
ATOM 1508 N N . LEU A 1 188 ? 10.117 26.453 10.945 1 97.75 188 LEU A N 1
ATOM 1509 C CA . LEU A 1 188 ? 10.555 25.75 12.148 1 97.75 188 LEU A CA 1
ATOM 1510 C C . LEU A 1 188 ? 9.398 25.594 13.133 1 97.75 188 LEU A C 1
ATOM 1512 O O . LEU A 1 188 ? 9.25 24.531 13.758 1 97.75 188 LEU A O 1
ATOM 1516 N N . ARG A 1 189 ? 8.641 26.578 13.273 1 97.94 189 ARG A N 1
ATOM 1517 C CA . ARG A 1 189 ? 7.488 26.484 14.156 1 97.94 189 ARG A CA 1
ATOM 1518 C C . ARG A 1 189 ? 6.535 25.391 13.711 1 97.94 189 ARG A C 1
ATOM 1520 O O . ARG A 1 189 ? 6.051 24.609 14.539 1 97.94 189 ARG A O 1
ATOM 1527 N N . ILE A 1 190 ? 6.289 25.344 12.453 1 98.44 190 ILE A N 1
ATOM 1528 C CA . ILE A 1 190 ? 5.414 24.328 11.883 1 98.44 190 ILE A CA 1
ATOM 1529 C C . ILE A 1 190 ? 6 22.938 12.133 1 98.44 190 ILE A C 1
ATOM 1531 O O . ILE A 1 190 ? 5.289 22.016 12.539 1 98.44 190 ILE A O 1
ATOM 1535 N N . ALA A 1 191 ? 7.289 22.797 11.891 1 98.75 191 ALA A N 1
ATOM 1536 C CA . ALA A 1 191 ? 7.965 21.531 12.125 1 98.75 191 ALA A CA 1
ATOM 1537 C C . ALA A 1 191 ? 7.844 21.109 13.586 1 98.75 191 ALA A C 1
ATOM 1539 O O . ALA A 1 191 ? 7.605 19.938 13.883 1 98.75 191 ALA A O 1
ATOM 1540 N N . ILE A 1 192 ? 8.008 22.016 14.461 1 98.81 192 ILE A N 1
ATOM 1541 C CA . ILE A 1 192 ? 7.941 21.75 15.891 1 98.81 192 ILE A CA 1
ATOM 1542 C C . ILE A 1 192 ? 6.535 21.312 16.266 1 98.81 192 ILE A C 1
ATOM 1544 O O . ILE A 1 192 ? 6.363 20.312 16.984 1 98.81 192 ILE A O 1
ATOM 1548 N N . ASP A 1 193 ? 5.512 21.984 15.789 1 98.75 193 ASP A N 1
ATOM 1549 C CA . ASP A 1 193 ? 4.129 21.609 16.047 1 98.75 193 ASP A CA 1
ATOM 1550 C C . ASP A 1 193 ? 3.848 20.188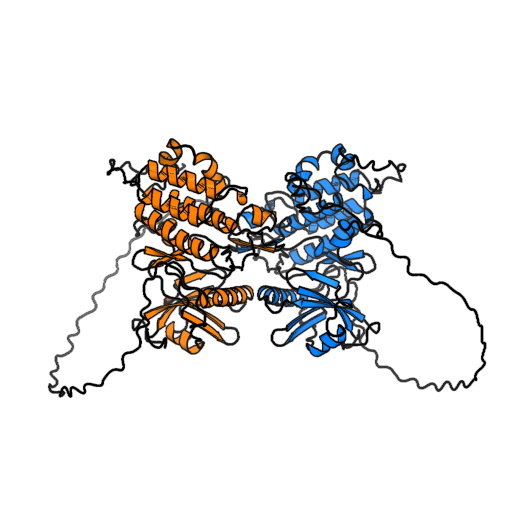 15.562 1 98.75 193 ASP A C 1
ATOM 1552 O O . ASP A 1 193 ? 3.252 19.375 16.281 1 98.75 193 ASP A O 1
ATOM 1556 N N . ALA A 1 194 ? 4.27 19.922 14.359 1 98.69 194 ALA A N 1
ATOM 1557 C CA . ALA A 1 194 ? 4.059 18.594 13.781 1 98.69 194 ALA A CA 1
ATOM 1558 C C . ALA A 1 194 ? 4.793 17.516 14.594 1 98.69 194 ALA A C 1
ATOM 1560 O O . ALA A 1 194 ? 4.254 16.438 14.828 1 98.69 194 ALA A O 1
ATOM 1561 N N . ALA A 1 195 ? 6.023 17.844 14.961 1 98.81 195 ALA A N 1
ATOM 1562 C CA . ALA A 1 195 ? 6.797 16.906 15.781 1 98.81 195 ALA A CA 1
ATOM 1563 C C . ALA A 1 195 ? 6.094 16.625 17.109 1 98.81 195 ALA A C 1
ATOM 1565 O O . ALA A 1 195 ? 6.078 15.492 17.578 1 98.81 195 ALA A O 1
ATOM 1566 N N . ARG A 1 196 ? 5.57 17.625 17.688 1 98.25 196 ARG A N 1
ATOM 1567 C CA . ARG A 1 196 ? 4.848 17.484 18.953 1 98.25 196 ARG A CA 1
ATOM 1568 C C . ARG A 1 196 ? 3.654 16.562 18.797 1 98.25 196 ARG A C 1
ATOM 1570 O O . ARG A 1 196 ? 3.426 15.688 19.641 1 98.25 196 ARG A O 1
ATOM 1577 N N . GLY A 1 197 ? 2.889 16.734 17.75 1 97.5 197 GLY A N 1
ATOM 1578 C CA . GLY A 1 197 ? 1.77 15.844 17.484 1 97.5 197 GLY A CA 1
ATOM 1579 C C . GLY A 1 197 ? 2.186 14.398 17.312 1 97.5 197 GLY A C 1
ATOM 1580 O O . GLY A 1 197 ? 1.582 13.492 17.891 1 97.5 197 GLY A O 1
ATOM 1581 N N . LEU A 1 198 ? 3.184 14.188 16.5 1 97.12 198 LEU A N 1
ATOM 1582 C CA . LEU A 1 198 ? 3.648 12.828 16.219 1 97.12 198 LEU A CA 1
ATOM 1583 C C . LEU A 1 198 ? 4.242 12.195 17.469 1 97.12 198 LEU A C 1
ATOM 1585 O O . LEU A 1 198 ? 4.055 11 17.719 1 97.12 198 LEU A O 1
ATOM 1589 N N . ALA A 1 199 ? 5.004 13 18.281 1 97 199 ALA A N 1
ATOM 1590 C CA . ALA A 1 199 ? 5.562 12.508 19.531 1 97 199 ALA A CA 1
ATOM 1591 C C . ALA A 1 199 ? 4.457 12.023 20.469 1 97 199 ALA A C 1
ATOM 1593 O O . ALA A 1 199 ? 4.594 10.984 21.109 1 97 199 ALA A O 1
ATOM 1594 N N . PHE A 1 200 ? 3.424 12.703 20.562 1 95.06 200 PHE A N 1
ATOM 1595 C CA . PHE A 1 200 ? 2.277 12.312 21.375 1 95.06 200 PHE A CA 1
ATOM 1596 C C . PHE A 1 200 ? 1.717 10.969 20.938 1 95.06 200 PHE A C 1
ATOM 1598 O O . PHE A 1 200 ? 1.46 10.094 21.75 1 95.06 200 PHE A O 1
ATOM 1605 N N . LEU A 1 201 ? 1.503 10.844 19.609 1 93.38 201 LEU A N 1
ATOM 1606 C CA . LEU A 1 201 ? 0.969 9.602 19.062 1 93.38 201 LEU A CA 1
ATOM 1607 C C . LEU A 1 201 ? 1.869 8.422 19.422 1 93.38 201 LEU A C 1
ATOM 1609 O O . LEU A 1 201 ? 1.38 7.336 19.75 1 93.38 201 LEU A O 1
ATOM 1613 N N . HIS A 1 202 ? 3.152 8.625 19.359 1 93.5 202 HIS A N 1
ATOM 1614 C CA . HIS A 1 202 ? 4.129 7.566 19.578 1 93.5 202 HIS A CA 1
ATOM 1615 C C . HIS A 1 202 ? 4.258 7.227 21.062 1 93.5 202 HIS A C 1
ATOM 1617 O O . HIS A 1 202 ? 4.773 6.168 21.422 1 93.5 202 HIS A O 1
ATOM 1623 N N . SER A 1 203 ? 3.887 8.117 21.891 1 88.44 203 SER A N 1
ATOM 1624 C CA . SER A 1 203 ? 4.055 7.934 23.328 1 88.44 203 SER A CA 1
ATOM 1625 C C . SER A 1 203 ? 2.775 7.402 23.969 1 88.44 203 SER A C 1
ATOM 1627 O O . SER A 1 203 ? 2.762 7.066 25.156 1 88.44 203 SER A O 1
ATOM 1629 N N . SER A 1 204 ? 1.769 7.332 23.219 1 78.88 204 SER A N 1
ATOM 1630 C CA . SER A 1 204 ? 0.514 6.816 23.75 1 78.88 204 SER A CA 1
ATOM 1631 C C . SER A 1 204 ? 0.648 5.355 24.156 1 78.88 204 SER A C 1
ATOM 1633 O O . SER A 1 204 ? 1.589 4.672 23.75 1 78.88 204 SER A O 1
ATOM 1635 N N . GLU A 1 205 ? -0.19 4.875 24.953 1 70.19 205 GLU A N 1
ATOM 1636 C CA . GLU A 1 205 ? -0.145 3.521 25.5 1 70.19 205 GLU A CA 1
ATOM 1637 C C . GLU A 1 205 ? -0.101 2.479 24.391 1 70.19 205 GLU A C 1
ATOM 1639 O O . GLU A 1 205 ? 0.649 1.504 24.469 1 70.19 205 GLU A O 1
ATOM 1644 N N . LYS A 1 206 ? -0.898 2.604 23.422 1 72.75 206 LYS A N 1
ATOM 1645 C CA . LYS A 1 206 ? -0.933 1.629 22.328 1 72.75 206 LYS A CA 1
ATOM 1646 C C . LYS A 1 206 ? -0.019 2.053 21.188 1 72.75 206 LYS A C 1
ATOM 1648 O O . LYS A 1 206 ? 0.057 1.369 20.156 1 72.75 206 LYS A O 1
ATOM 1653 N N . GLN A 1 207 ? 0.8 2.977 21.359 1 79.75 207 GLN A N 1
ATOM 1654 C CA . GLN A 1 207 ? 1.672 3.529 20.328 1 79.75 207 GLN A CA 1
ATOM 1655 C C . GLN A 1 207 ? 0.977 3.545 18.969 1 79.75 207 GLN A C 1
ATOM 1657 O O . GLN A 1 207 ? 0.544 2.502 18.484 1 79.75 207 GLN A O 1
ATOM 1662 N N . VAL A 1 208 ? 0.736 4.594 18.406 1 87.81 208 VAL A N 1
ATOM 1663 C CA . VAL A 1 208 ? 0.102 4.754 17.109 1 87.81 208 VAL A CA 1
ATOM 1664 C C . VAL A 1 208 ? 1.166 5.02 16.047 1 87.81 208 VAL A C 1
ATOM 1666 O O . VAL A 1 208 ? 2.004 5.91 16.203 1 87.81 208 VAL A O 1
ATOM 1669 N N . ILE A 1 209 ? 1.217 4.164 15.102 1 92.31 209 ILE A N 1
ATOM 1670 C CA . ILE A 1 209 ? 2.02 4.453 13.914 1 92.31 209 ILE A CA 1
ATOM 1671 C C . ILE A 1 209 ? 1.159 5.145 12.867 1 92.31 209 ILE A C 1
ATOM 1673 O O . ILE A 1 209 ? 0.181 4.574 12.375 1 92.31 209 ILE A O 1
ATOM 1677 N N . TYR A 1 210 ? 1.453 6.336 12.531 1 94.06 210 TYR A N 1
ATOM 1678 C CA . TYR A 1 210 ? 0.636 7.199 11.688 1 94.06 210 TYR A CA 1
ATOM 1679 C C . TYR A 1 210 ? 0.637 6.703 10.242 1 94.06 210 TYR A C 1
ATOM 1681 O O . TYR A 1 210 ? -0.419 6.605 9.609 1 94.06 210 TYR A O 1
ATOM 1689 N N . ARG A 1 211 ? 1.884 6.426 9.617 1 93.38 211 ARG A N 1
ATOM 1690 C CA . ARG A 1 211 ? 2.131 5.684 8.383 1 93.38 211 ARG A CA 1
ATOM 1691 C C . ARG A 1 211 ? 1.938 6.578 7.164 1 93.38 211 ARG A C 1
ATOM 1693 O O . ARG A 1 211 ? 2.201 6.16 6.035 1 93.38 211 ARG A O 1
ATOM 1700 N N . ASP A 1 212 ? 1.552 7.84 7.312 1 94.19 212 ASP A N 1
ATOM 1701 C CA . ASP A 1 212 ? 1.329 8.68 6.137 1 94.19 212 ASP A CA 1
ATOM 1702 C C . ASP A 1 212 ? 1.727 10.125 6.414 1 94.19 212 ASP A C 1
ATOM 1704 O O . ASP A 1 212 ? 0.97 11.055 6.113 1 94.19 212 ASP A O 1
ATOM 1708 N N . PHE A 1 213 ? 2.836 10.305 7.035 1 97.25 213 PHE A N 1
ATOM 1709 C CA . PHE A 1 213 ? 3.309 11.648 7.336 1 97.25 213 PHE A CA 1
ATOM 1710 C C . PHE A 1 213 ? 3.852 12.32 6.078 1 97.25 213 PHE A C 1
ATOM 1712 O O . PHE A 1 213 ? 4.82 11.852 5.484 1 97.25 213 PHE A O 1
ATOM 1719 N N . LYS A 1 214 ? 3.234 13.383 5.648 1 97.06 214 LYS A N 1
ATOM 1720 C CA . LYS A 1 214 ? 3.611 14.148 4.461 1 97.06 214 LYS A CA 1
ATOM 1721 C C . LYS A 1 214 ? 3.096 15.578 4.547 1 97.06 214 LYS A C 1
ATOM 1723 O O . LYS A 1 214 ? 2.25 15.891 5.387 1 97.06 214 LYS A O 1
ATOM 1728 N N . ALA A 1 215 ? 3.549 16.422 3.73 1 96.88 215 ALA A N 1
ATOM 1729 C CA . ALA A 1 215 ? 3.277 17.859 3.803 1 96.88 215 ALA A CA 1
ATOM 1730 C C . ALA A 1 215 ? 1.792 18.141 3.604 1 96.88 215 ALA A C 1
ATOM 1732 O O . ALA A 1 215 ? 1.25 19.078 4.195 1 96.88 215 ALA A O 1
ATOM 1733 N N . SER A 1 216 ? 1.08 17.312 2.812 1 94.69 216 SER A N 1
ATOM 1734 C CA . SER A 1 216 ? -0.33 17.547 2.52 1 94.69 216 SER A CA 1
ATOM 1735 C C . SER A 1 216 ? -1.205 17.234 3.729 1 94.69 216 SER A C 1
ATOM 1737 O O . SER A 1 216 ? -2.357 17.656 3.795 1 94.69 216 SER A O 1
ATOM 1739 N N . ASN A 1 217 ? -0.614 16.531 4.691 1 95.56 217 ASN A N 1
ATOM 1740 C CA . ASN A 1 217 ? -1.388 16.125 5.859 1 95.56 217 ASN A CA 1
ATOM 1741 C C . ASN A 1 217 ? -1.086 17.016 7.066 1 95.56 217 ASN A C 1
ATOM 1743 O O . ASN A 1 217 ? -1.521 16.719 8.18 1 95.56 217 ASN A O 1
ATOM 1747 N N . ILE A 1 218 ? -0.312 18.031 6.863 1 98.06 218 ILE A N 1
ATOM 1748 C CA . ILE A 1 218 ? -0.081 19.062 7.871 1 98.06 218 ILE A CA 1
ATOM 1749 C C . ILE A 1 218 ? -0.903 20.297 7.535 1 98.06 218 ILE A C 1
ATOM 1751 O O . ILE A 1 218 ? -0.582 21.031 6.594 1 98.06 218 ILE A O 1
ATOM 1755 N N . LEU A 1 219 ? -1.909 20.516 8.336 1 97.56 219 LEU A N 1
ATOM 1756 C CA . LEU A 1 219 ? -2.807 21.641 8.102 1 97.56 219 LEU A CA 1
ATOM 1757 C C . LEU A 1 219 ? -2.488 22.797 9.047 1 97.56 219 LEU A C 1
ATOM 1759 O O . LEU A 1 219 ? -1.955 22.578 10.133 1 97.56 219 LEU A O 1
ATOM 1763 N N . LEU A 1 220 ? -2.814 23.984 8.602 1 97.62 220 LEU A N 1
ATOM 1764 C CA . LEU A 1 220 ? -2.445 25.188 9.352 1 97.62 220 LEU A CA 1
ATOM 1765 C C . LEU A 1 220 ? -3.68 26 9.711 1 97.62 220 LEU A C 1
ATOM 1767 O O . LEU A 1 220 ? -4.551 26.234 8.859 1 97.62 220 LEU A O 1
ATOM 1771 N N . ASP A 1 221 ? -3.715 26.438 10.961 1 97 221 ASP A N 1
ATOM 1772 C CA . ASP A 1 221 ? -4.805 27.312 11.375 1 97 221 ASP A CA 1
ATOM 1773 C C . ASP A 1 221 ? -4.492 28.781 11.047 1 97 221 ASP A C 1
ATOM 1775 O O . ASP A 1 221 ? -3.527 29.062 10.336 1 97 221 ASP A O 1
ATOM 1779 N N . GLY A 1 222 ? -5.305 29.672 11.531 1 95 222 GLY A N 1
ATOM 1780 C CA . GLY A 1 222 ? -5.184 31.094 11.211 1 95 222 GLY A CA 1
ATOM 1781 C C . GLY A 1 222 ? -3.867 31.688 11.664 1 95 222 GLY A C 1
ATOM 1782 O O . GLY A 1 222 ? -3.383 32.656 11.07 1 95 222 GLY A O 1
ATOM 1783 N N . ASN A 1 223 ? -3.277 31.141 12.648 1 95.44 223 ASN A N 1
ATOM 1784 C CA . ASN A 1 223 ? -2.023 31.641 13.195 1 95.44 223 ASN A CA 1
ATOM 1785 C C . ASN A 1 223 ? -0.835 30.797 12.75 1 95.44 223 ASN A C 1
ATOM 1787 O O . ASN A 1 223 ? 0.236 30.859 13.359 1 95.44 223 ASN A O 1
ATOM 1791 N N . TYR A 1 224 ? -1.021 29.859 11.836 1 95.5 224 TYR A N 1
ATOM 1792 C CA . TYR A 1 224 ? -0.017 28.984 11.234 1 95.5 224 TYR A CA 1
ATOM 1793 C C . TYR A 1 224 ? 0.465 27.938 12.234 1 95.5 224 TYR A C 1
ATOM 1795 O O . TYR A 1 224 ? 1.591 27.453 12.125 1 95.5 224 TYR A O 1
ATOM 1803 N N . ASN A 1 225 ? -0.408 27.734 13.234 1 97.38 225 ASN A N 1
ATOM 1804 C CA . ASN A 1 225 ? -0.168 26.531 14.023 1 97.38 225 ASN A CA 1
ATOM 1805 C C . ASN A 1 225 ? -0.492 25.266 13.234 1 97.38 225 ASN A C 1
ATOM 1807 O O . ASN A 1 225 ? -1.5 25.203 12.531 1 97.38 225 ASN A O 1
ATOM 1811 N N . ALA A 1 226 ? 0.353 24.297 13.367 1 98.5 226 ALA A N 1
ATOM 1812 C CA . ALA A 1 226 ? 0.222 23.094 12.539 1 98.5 226 ALA A CA 1
ATOM 1813 C C . ALA A 1 226 ? -0.521 22 13.281 1 98.5 226 ALA A C 1
ATOM 1815 O O . ALA A 1 226 ? -0.308 21.797 14.477 1 98.5 226 ALA A O 1
ATOM 1816 N N . LYS A 1 227 ? -1.384 21.297 12.586 1 98.5 227 LYS A N 1
ATOM 1817 C CA . LYS A 1 227 ? -2.076 20.109 13.078 1 98.5 227 LYS A CA 1
ATOM 1818 C C . LYS A 1 227 ? -1.988 18.969 12.07 1 98.5 227 LYS A C 1
ATOM 1820 O O . LYS A 1 227 ? -2.158 19.172 10.867 1 98.5 227 LYS A O 1
ATOM 1825 N N . ILE A 1 228 ? -1.672 17.797 12.555 1 97.88 228 ILE A N 1
ATOM 1826 C CA . ILE A 1 228 ? -1.63 16.594 11.719 1 97.88 228 ILE A CA 1
ATOM 1827 C C . ILE A 1 228 ? -3.051 16.125 11.406 1 97.88 228 ILE A C 1
ATOM 1829 O O . ILE A 1 228 ? -3.912 16.125 12.289 1 97.88 228 ILE A O 1
ATOM 1833 N N . SER A 1 229 ? -3.285 15.797 10.125 1 95.25 229 SER A N 1
ATOM 1834 C CA . SER A 1 229 ? -4.602 15.352 9.68 1 95.25 229 SER A CA 1
ATOM 1835 C C . SER A 1 229 ? -4.52 14.008 8.953 1 95.25 229 SER A C 1
ATOM 1837 O O . SER A 1 229 ? -3.43 13.477 8.75 1 95.25 229 SER A O 1
ATOM 1839 N N . ASP A 1 230 ? -5.703 13.398 8.648 1 91.06 230 ASP A N 1
ATOM 1840 C CA . ASP A 1 230 ? -5.867 12.203 7.828 1 91.06 230 ASP A CA 1
ATOM 1841 C C . ASP A 1 230 ? -5.23 10.984 8.5 1 91.06 230 ASP A C 1
ATOM 1843 O O . ASP A 1 230 ? -4.172 10.516 8.07 1 91.06 230 ASP A O 1
ATOM 1847 N N . PHE A 1 231 ? -5.902 10.391 9.406 1 91.38 231 PHE A N 1
ATOM 1848 C CA . PHE A 1 231 ? -5.434 9.242 10.172 1 91.38 231 PHE A CA 1
ATOM 1849 C C . PHE A 1 231 ? -5.867 7.941 9.508 1 91.38 231 PHE A C 1
ATOM 1851 O O . PHE A 1 231 ? -5.863 6.883 10.141 1 91.38 231 PHE A O 1
ATOM 1858 N N . GLY A 1 232 ? -6.203 8.016 8.32 1 87.62 232 GLY A N 1
ATOM 1859 C CA . GLY A 1 232 ? -6.801 6.891 7.613 1 87.62 232 GLY A CA 1
ATOM 1860 C C . GLY A 1 232 ? -5.887 5.684 7.531 1 87.62 232 GLY A C 1
ATOM 1861 O O . GLY A 1 232 ? -6.355 4.547 7.43 1 87.62 232 GLY A O 1
ATOM 1862 N N . LEU A 1 233 ? -4.602 5.805 7.602 1 88.88 233 LEU A N 1
ATOM 1863 C CA . LEU A 1 233 ? -3.662 4.699 7.453 1 88.88 233 LEU A CA 1
ATOM 1864 C C . LEU A 1 233 ? -3.057 4.316 8.797 1 88.88 233 LEU A C 1
ATOM 1866 O O . LEU A 1 233 ? -2.264 3.375 8.883 1 88.88 233 LEU A O 1
ATOM 1870 N N . ALA A 1 234 ? -3.467 4.984 9.836 1 90.06 234 ALA A N 1
ATOM 1871 C CA . ALA A 1 234 ? -2.875 4.77 11.148 1 90.06 234 ALA A CA 1
ATOM 1872 C C . ALA A 1 234 ? -3.184 3.369 11.672 1 90.06 234 ALA A C 1
ATOM 1874 O O . ALA A 1 234 ? -4.199 2.773 11.305 1 90.06 234 ALA A O 1
ATOM 1875 N N . ILE A 1 235 ? -2.248 2.844 12.438 1 87.12 235 ILE A N 1
ATOM 1876 C CA . ILE A 1 235 ? -2.445 1.547 13.078 1 87.12 235 ILE A CA 1
ATOM 1877 C C . ILE A 1 235 ? -1.887 1.58 14.5 1 87.12 235 ILE A C 1
ATOM 1879 O O . ILE A 1 235 ? -1.016 2.395 14.812 1 87.12 235 ILE A O 1
ATOM 1883 N N . PHE A 1 236 ? -2.463 0.704 15.289 1 81.56 236 PHE A N 1
ATOM 1884 C CA . PHE A 1 236 ? -1.886 0.527 16.609 1 81.56 236 PHE A CA 1
ATOM 1885 C C . PHE A 1 236 ? -0.611 -0.305 16.547 1 81.56 236 PHE A C 1
ATOM 1887 O O . PHE A 1 236 ? -0.55 -1.297 15.812 1 81.56 236 PHE A O 1
ATOM 1894 N N . GLY A 1 237 ? 0.438 0.225 17.094 1 74.5 237 GLY A N 1
ATOM 1895 C CA . GLY A 1 237 ? 1.707 -0.485 17.109 1 74.5 237 GLY A CA 1
ATOM 1896 C C . GLY A 1 237 ? 1.697 -1.691 18.031 1 74.5 237 GLY A C 1
ATOM 1897 O O . GLY A 1 237 ? 0.76 -1.877 18.812 1 74.5 237 GLY A O 1
ATOM 1898 N N . PRO A 1 238 ? 2.703 -2.645 17.688 1 68.81 238 PRO A N 1
ATOM 1899 C CA . PRO A 1 238 ? 2.863 -3.76 18.609 1 68.81 238 PRO A CA 1
ATOM 1900 C C . PRO A 1 238 ? 3.299 -3.307 20 1 68.81 238 PRO A C 1
ATOM 1902 O O . PRO A 1 238 ? 3.801 -2.189 20.172 1 68.81 238 PRO A O 1
ATOM 1905 N N . SER A 1 239 ? 2.928 -4.129 21.016 1 60.12 239 SER A N 1
ATOM 1906 C CA . SER A 1 239 ? 3.441 -3.822 22.344 1 60.12 239 SER A CA 1
ATOM 1907 C C . SER A 1 239 ? 4.965 -3.912 22.391 1 60.12 239 SER A C 1
ATOM 1909 O O . SER A 1 239 ? 5.555 -4.809 21.781 1 60.12 239 SER A O 1
ATOM 1911 N N . GLY A 1 240 ? 5.742 -2.98 23 1 55.97 240 GLY A N 1
ATOM 1912 C CA . GLY A 1 240 ? 7.133 -3.061 23.422 1 55.97 240 GLY A CA 1
ATOM 1913 C C . GLY A 1 240 ? 8.109 -2.682 22.328 1 55.97 240 GLY A C 1
ATOM 1914 O O . GLY A 1 240 ? 9.25 -3.148 22.312 1 55.97 240 GLY A O 1
ATOM 1915 N N . GLY A 1 241 ? 7.68 -1.962 21.422 1 57.53 241 GLY A N 1
ATOM 1916 C CA . GLY A 1 241 ? 8.648 -1.452 20.469 1 57.53 241 GLY A CA 1
ATOM 1917 C C . GLY A 1 241 ? 8.898 -2.396 19.312 1 57.53 241 GLY A C 1
ATOM 1918 O O . GLY A 1 241 ? 9.703 -2.104 18.422 1 57.53 241 GLY A O 1
ATOM 1919 N N . ASP A 1 242 ? 8.219 -3.439 19.266 1 70.81 242 ASP A N 1
ATOM 1920 C CA . ASP A 1 242 ? 8.383 -4.434 18.203 1 70.81 242 ASP A CA 1
ATOM 1921 C C . ASP A 1 242 ? 7.75 -3.957 16.906 1 70.81 242 ASP A C 1
ATOM 1923 O O . ASP A 1 242 ? 7.051 -2.941 16.891 1 70.81 242 ASP A O 1
ATOM 1927 N N . SER A 1 243 ? 8.242 -4.422 15.812 1 73.75 243 SER A N 1
ATOM 1928 C CA . SER A 1 243 ? 7.738 -4.086 14.484 1 73.75 243 SER A CA 1
ATOM 1929 C C . SER A 1 243 ? 6.422 -4.809 14.203 1 73.75 243 SER A C 1
ATOM 1931 O O . SER A 1 243 ? 6.172 -5.891 14.742 1 73.75 243 SER A O 1
ATOM 1933 N N . HIS A 1 244 ? 5.535 -4.062 13.578 1 79.5 244 HIS A N 1
ATOM 1934 C CA . HIS A 1 244 ? 4.387 -4.688 12.93 1 79.5 244 HIS A CA 1
ATOM 1935 C C . HIS A 1 244 ? 4.766 -5.262 11.57 1 79.5 244 HIS A C 1
ATOM 1937 O O . HIS A 1 244 ? 5.359 -4.57 10.742 1 79.5 244 HIS A O 1
ATOM 1943 N N . VAL A 1 245 ? 4.551 -6.504 11.445 1 78.31 245 VAL A N 1
ATOM 1944 C CA . VAL A 1 245 ? 4.938 -7.141 10.195 1 78.31 245 VAL A CA 1
ATOM 1945 C C . VAL A 1 245 ? 3.707 -7.355 9.32 1 78.31 245 VAL A C 1
ATOM 1947 O O . VAL A 1 245 ? 2.672 -7.828 9.797 1 78.31 245 VAL A O 1
ATOM 1950 N N . THR A 1 246 ? 3.83 -6.832 8.133 1 81.19 246 THR A N 1
ATOM 1951 C CA . THR A 1 246 ? 2.758 -7.031 7.16 1 81.19 246 THR A CA 1
ATOM 1952 C C . THR A 1 246 ? 3.324 -7.465 5.809 1 81.19 246 THR A C 1
ATOM 1954 O O . THR A 1 246 ? 4.445 -7.098 5.457 1 81.19 246 THR A O 1
ATOM 1957 N N . THR A 1 247 ? 2.537 -8.188 5.094 1 79.56 247 THR A N 1
ATOM 1958 C CA . THR A 1 247 ? 2.898 -8.523 3.723 1 79.56 247 THR A CA 1
ATOM 1959 C C . THR A 1 247 ? 2.412 -7.449 2.756 1 79.56 247 THR A C 1
ATOM 1961 O O . THR A 1 247 ? 3.021 -7.227 1.707 1 79.56 247 THR A O 1
ATOM 1964 N N . ARG A 1 248 ? 1.358 -6.82 3.133 1 81.56 248 ARG A N 1
ATOM 1965 C CA . ARG A 1 248 ? 0.78 -5.77 2.303 1 81.56 248 ARG A CA 1
ATOM 1966 C C . ARG A 1 248 ? 1.232 -4.391 2.771 1 81.56 248 ARG A C 1
ATOM 1968 O O . ARG A 1 248 ? 0.93 -3.982 3.895 1 81.56 248 ARG A O 1
ATOM 1975 N N . ILE A 1 249 ? 1.858 -3.723 1.931 1 86.44 249 ILE A N 1
ATOM 1976 C CA . ILE A 1 249 ? 2.371 -2.404 2.287 1 86.44 249 ILE A CA 1
ATOM 1977 C C . ILE A 1 249 ? 1.42 -1.324 1.778 1 86.44 249 ILE A C 1
ATOM 1979 O O . ILE A 1 249 ? 0.816 -1.472 0.713 1 86.44 249 ILE A O 1
ATOM 1983 N N . MET A 1 250 ? 1.319 -0.281 2.652 1 87 250 MET A N 1
ATOM 1984 C CA . MET A 1 250 ? 0.527 0.901 2.326 1 87 250 MET A CA 1
ATOM 1985 C C . MET A 1 250 ? 1.28 2.178 2.688 1 87 250 MET A C 1
ATOM 1987 O O . MET A 1 250 ? 2.004 2.213 3.684 1 87 250 MET A O 1
ATOM 1991 N N . GLY A 1 251 ? 1.092 3.199 1.901 1 89.94 251 GLY A N 1
ATOM 1992 C CA . GLY A 1 251 ? 1.713 4.492 2.146 1 89.94 251 GLY A CA 1
ATOM 1993 C C . GLY A 1 251 ? 1.782 5.363 0.907 1 89.94 251 GLY A C 1
ATOM 1994 O O . GLY A 1 251 ? 1.256 4.996 -0.146 1 89.94 251 GLY A O 1
ATOM 1995 N N . THR A 1 252 ? 2.33 6.492 1.12 1 93.06 252 THR A N 1
ATOM 1996 C CA . THR A 1 252 ? 2.531 7.398 -0.005 1 93.06 252 THR A CA 1
ATOM 1997 C C . THR A 1 252 ? 3.961 7.297 -0.532 1 93.06 252 THR A C 1
ATOM 1999 O O . THR A 1 252 ? 4.918 7.355 0.241 1 93.06 252 THR A O 1
ATOM 2002 N N . HIS A 1 253 ? 4.066 7.117 -1.833 1 91.69 253 HIS A N 1
ATOM 2003 C CA . HIS A 1 253 ? 5.395 7.027 -2.43 1 91.69 253 HIS A CA 1
ATOM 2004 C C . HIS A 1 253 ? 6.215 8.281 -2.137 1 91.69 253 HIS A C 1
ATOM 2006 O O . HIS A 1 253 ? 5.676 9.391 -2.113 1 91.69 253 HIS A O 1
ATOM 2012 N N . GLY A 1 254 ? 7.469 8.094 -1.869 1 93.31 254 GLY A N 1
ATOM 2013 C CA . GLY A 1 254 ? 8.367 9.195 -1.568 1 93.31 254 GLY A CA 1
ATOM 2014 C C . GLY A 1 254 ? 8.484 9.484 -0.083 1 93.31 254 GLY A C 1
ATOM 2015 O O . GLY A 1 254 ? 9.445 10.117 0.357 1 93.31 254 GLY A O 1
ATOM 2016 N N . TYR A 1 255 ? 7.5 9.039 0.652 1 96.88 255 TYR A N 1
ATOM 2017 C CA . TYR A 1 255 ? 7.496 9.352 2.076 1 96.88 255 TYR A CA 1
ATOM 2018 C C . TYR A 1 255 ? 7.637 8.086 2.914 1 96.88 255 TYR A C 1
ATOM 2020 O O . TYR A 1 255 ? 8.07 8.141 4.066 1 96.88 255 TYR A O 1
ATOM 2028 N N . ALA A 1 256 ? 7.211 6.949 2.377 1 95.31 256 ALA A N 1
ATOM 2029 C CA . ALA A 1 256 ? 7.238 5.691 3.119 1 95.31 256 ALA A CA 1
ATOM 2030 C C . ALA A 1 256 ? 8.672 5.246 3.387 1 95.31 256 ALA A C 1
ATOM 2032 O O . ALA A 1 256 ? 9.539 5.363 2.52 1 95.31 256 ALA A O 1
ATOM 2033 N N . ALA A 1 257 ? 8.867 4.676 4.543 1 96.12 257 ALA A N 1
ATOM 2034 C CA . ALA A 1 257 ? 10.203 4.254 4.957 1 96.12 257 ALA A CA 1
ATOM 2035 C C . ALA A 1 257 ? 10.703 3.094 4.102 1 96.12 257 ALA A C 1
ATOM 2037 O O . ALA A 1 257 ? 9.945 2.174 3.787 1 96.12 257 ALA A O 1
ATOM 20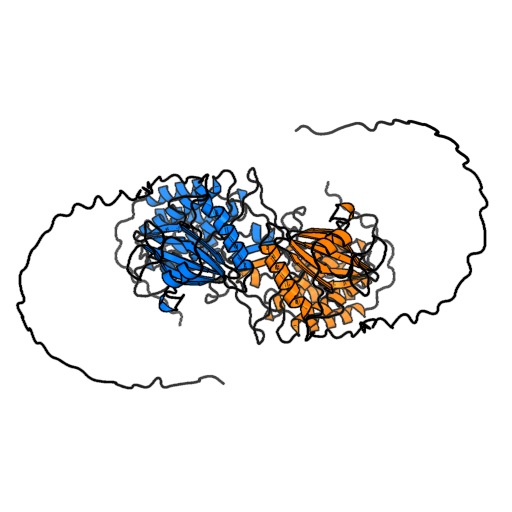38 N N . PRO A 1 258 ? 11.984 3.125 3.781 1 93.06 258 PRO A N 1
ATOM 2039 C CA . PRO A 1 258 ? 12.539 2.102 2.895 1 93.06 258 PRO A CA 1
ATOM 2040 C C . PRO A 1 258 ? 12.453 0.697 3.488 1 93.06 258 PRO A C 1
ATOM 2042 O O . PRO A 1 258 ? 12.18 -0.266 2.771 1 93.06 258 PRO A O 1
ATOM 2045 N N . GLU A 1 259 ? 12.711 0.494 4.816 1 91.81 259 GLU A N 1
ATOM 2046 C CA . GLU A 1 259 ? 12.648 -0.831 5.426 1 91.81 259 GLU A CA 1
ATOM 2047 C C . GLU A 1 259 ? 11.234 -1.4 5.355 1 91.81 259 GLU A C 1
ATOM 2049 O O . GLU A 1 259 ? 11.047 -2.604 5.156 1 91.81 259 GLU A O 1
ATOM 2054 N N . TYR A 1 260 ? 10.266 -0.563 5.547 1 92.75 260 TYR A N 1
ATOM 2055 C CA . TYR A 1 260 ? 8.867 -0.965 5.484 1 92.75 260 TYR A CA 1
ATOM 2056 C C . TYR A 1 260 ? 8.492 -1.42 4.078 1 92.75 260 TYR A C 1
ATOM 2058 O O . TYR A 1 260 ? 7.891 -2.482 3.902 1 92.75 260 TYR A O 1
ATOM 2066 N N . ILE A 1 261 ? 8.883 -0.682 3.115 1 91.06 261 ILE A N 1
ATOM 2067 C CA . ILE A 1 261 ? 8.594 -0.98 1.717 1 91.06 261 ILE A CA 1
ATOM 2068 C C . ILE A 1 261 ? 9.289 -2.281 1.313 1 91.06 261 ILE A C 1
ATOM 2070 O O . ILE A 1 261 ? 8.695 -3.121 0.632 1 91.06 261 ILE A O 1
ATOM 2074 N N . ALA A 1 262 ? 10.461 -2.424 1.771 1 88 262 ALA A N 1
ATOM 2075 C CA . ALA A 1 262 ? 11.297 -3.539 1.332 1 88 262 ALA A CA 1
ATOM 2076 C C . ALA A 1 262 ? 10.898 -4.832 2.043 1 88 262 ALA A C 1
ATOM 2078 O O . ALA A 1 262 ? 10.953 -5.914 1.455 1 88 262 ALA A O 1
ATOM 2079 N N . THR A 1 263 ? 10.469 -4.711 3.354 1 87.69 263 THR A N 1
ATOM 2080 C CA . THR A 1 263 ? 10.383 -5.926 4.152 1 87.69 263 THR A CA 1
ATOM 2081 C C . THR A 1 263 ? 8.992 -6.09 4.75 1 87.69 263 THR A C 1
ATOM 2083 O O . THR A 1 263 ? 8.641 -7.16 5.25 1 87.69 263 THR A O 1
ATOM 2086 N N . GLY A 1 264 ? 8.328 -5.02 4.812 1 88.69 264 GLY A N 1
ATOM 2087 C CA . GLY A 1 264 ? 7.031 -5.062 5.477 1 88.69 264 GLY A CA 1
ATOM 2088 C C . GLY A 1 264 ? 7.117 -4.797 6.969 1 88.69 264 GLY A C 1
ATOM 2089 O O . GLY A 1 264 ? 6.094 -4.754 7.656 1 88.69 264 GLY A O 1
ATOM 2090 N N . HIS A 1 265 ? 8.281 -4.656 7.438 1 89.12 265 HIS A N 1
ATOM 2091 C CA . HIS A 1 265 ? 8.438 -4.34 8.852 1 89.12 265 HIS A CA 1
ATOM 2092 C C . HIS A 1 265 ? 8.156 -2.863 9.117 1 89.12 265 HIS A C 1
ATOM 2094 O O . HIS A 1 265 ? 8.891 -1.991 8.656 1 89.12 265 HIS A O 1
ATOM 2100 N N . LEU A 1 266 ? 7.133 -2.66 9.852 1 91.25 266 LEU A N 1
ATOM 2101 C CA . LEU A 1 266 ? 6.707 -1.31 10.195 1 91.25 266 LEU A CA 1
ATOM 2102 C C . LEU A 1 266 ? 7.047 -0.985 11.648 1 91.25 266 LEU A C 1
ATOM 2104 O O . LEU A 1 266 ? 6.617 -1.69 12.562 1 91.25 266 LEU A O 1
ATOM 2108 N N . TYR A 1 267 ? 7.867 0.037 11.844 1 91.38 267 TYR A N 1
ATOM 2109 C CA . TYR A 1 267 ? 8.273 0.519 13.156 1 91.38 267 TYR A CA 1
ATOM 2110 C C . TYR A 1 267 ? 7.645 1.874 13.461 1 91.38 267 TYR A C 1
ATOM 2112 O O . TYR A 1 267 ? 7.211 2.58 12.547 1 91.38 267 TYR A O 1
ATOM 2120 N N . VAL A 1 268 ? 7.547 2.172 14.711 1 92.94 268 VAL A N 1
ATOM 2121 C CA . VAL A 1 268 ? 7.211 3.533 15.109 1 92.94 268 VAL A CA 1
ATOM 2122 C C . VAL A 1 268 ? 8.148 4.523 14.422 1 92.94 268 VAL A C 1
ATOM 2124 O O . VAL A 1 268 ? 7.719 5.578 13.961 1 92.94 268 VAL A O 1
ATOM 2127 N N . LYS A 1 269 ? 9.359 4.113 14.25 1 95.69 269 LYS A N 1
ATOM 2128 C CA . LYS A 1 269 ? 10.414 4.941 13.672 1 95.69 269 LYS A CA 1
ATOM 2129 C C . LYS A 1 269 ? 10.219 5.105 12.164 1 95.69 269 LYS A C 1
ATOM 2131 O O . LYS A 1 269 ? 10.883 5.93 11.539 1 95.69 269 LYS A O 1
ATOM 2136 N N . SER A 1 270 ? 9.328 4.312 11.602 1 95.94 270 SER A N 1
ATOM 2137 C CA . SER A 1 270 ? 9 4.531 10.195 1 95.94 270 SER A CA 1
ATOM 2138 C C . SER A 1 270 ? 8.367 5.902 9.984 1 95.94 270 SER A C 1
ATOM 2140 O O . SER A 1 270 ? 8.578 6.535 8.945 1 95.94 270 SER A O 1
ATOM 2142 N N . ASP A 1 271 ? 7.656 6.391 10.992 1 97.31 271 ASP A N 1
ATOM 2143 C CA . ASP A 1 271 ? 7.098 7.738 10.945 1 97.31 271 ASP A CA 1
ATOM 2144 C C . ASP A 1 271 ? 8.203 8.789 10.992 1 97.31 271 ASP A C 1
ATOM 2146 O O . ASP A 1 271 ? 8.078 9.859 10.398 1 97.31 271 ASP A O 1
ATOM 2150 N N . VAL A 1 272 ? 9.258 8.438 11.703 1 98.56 272 VAL A N 1
ATOM 2151 C CA . VAL A 1 272 ? 10.383 9.359 11.836 1 98.56 272 VAL A CA 1
ATOM 2152 C C . VAL A 1 272 ? 11.023 9.594 10.469 1 98.56 272 VAL A C 1
ATOM 2154 O O . VAL A 1 272 ? 11.414 10.719 10.141 1 98.56 272 VAL A O 1
ATOM 2157 N N . TYR A 1 273 ? 11.102 8.57 9.734 1 98.56 273 TYR A N 1
ATOM 2158 C CA . TYR A 1 273 ? 11.609 8.711 8.375 1 98.56 273 TYR A CA 1
ATOM 2159 C C . TYR A 1 273 ? 10.766 9.703 7.578 1 98.56 273 TYR A C 1
ATOM 2161 O O . TYR A 1 273 ? 11.297 10.641 6.973 1 98.56 273 TYR A O 1
ATOM 2169 N N . GLY A 1 274 ? 9.438 9.477 7.543 1 98.5 274 GLY A N 1
ATOM 2170 C CA . GLY A 1 274 ? 8.539 10.406 6.867 1 98.5 274 GLY A CA 1
ATOM 2171 C C . GLY A 1 274 ? 8.719 11.844 7.32 1 98.5 274 GLY A C 1
ATOM 2172 O O . GLY A 1 274 ? 8.695 12.766 6.5 1 98.5 274 GLY A O 1
ATOM 2173 N N . PHE A 1 275 ? 8.898 12.031 8.617 1 98.88 275 PHE A N 1
ATOM 2174 C CA . PHE A 1 275 ? 9.148 13.367 9.164 1 98.88 275 PHE A CA 1
ATOM 2175 C C . PHE A 1 275 ? 10.414 13.961 8.578 1 98.88 275 PHE A C 1
ATOM 2177 O O . PHE A 1 275 ? 10.445 15.141 8.219 1 98.88 275 PHE A O 1
ATOM 2184 N N . GLY A 1 276 ? 11.461 13.125 8.531 1 98.88 276 GLY A N 1
ATOM 2185 C CA . GLY A 1 276 ? 12.703 13.578 7.926 1 98.88 276 GLY A CA 1
ATOM 2186 C C . GLY A 1 276 ? 12.531 14.047 6.492 1 98.88 276 GLY A C 1
ATOM 2187 O O . GLY A 1 276 ? 13.133 15.047 6.082 1 98.88 276 GLY A O 1
ATOM 2188 N N . VAL A 1 277 ? 11.711 13.328 5.754 1 98.75 277 VAL A N 1
ATOM 2189 C CA . VAL A 1 277 ? 11.438 13.695 4.367 1 98.75 277 VAL A CA 1
ATOM 2190 C C . VAL A 1 277 ? 10.766 15.062 4.312 1 98.75 277 VAL A C 1
ATOM 2192 O O . VAL A 1 277 ? 11.172 15.93 3.527 1 98.75 277 VAL A O 1
ATOM 2195 N N . VAL A 1 278 ? 9.812 15.281 5.125 1 98.81 278 VAL A N 1
ATOM 2196 C CA . VAL A 1 278 ? 9.086 16.547 5.137 1 98.81 278 VAL A CA 1
ATOM 2197 C C . VAL A 1 278 ? 10.016 17.672 5.578 1 98.81 278 VAL A C 1
ATOM 2199 O O . VAL A 1 278 ? 9.961 18.781 5.035 1 98.81 278 VAL A O 1
ATOM 2202 N N . LEU A 1 279 ? 10.828 17.391 6.598 1 98.81 279 LEU A N 1
ATOM 2203 C CA . LEU A 1 279 ? 11.797 18.391 7.035 1 98.81 279 LEU A CA 1
ATOM 2204 C C . LEU A 1 279 ? 12.727 18.766 5.895 1 98.81 279 LEU A C 1
ATOM 2206 O O . LEU A 1 279 ? 13.086 19.938 5.746 1 98.81 279 LEU A O 1
ATOM 2210 N N . LEU A 1 280 ? 13.117 17.828 5.117 1 98.75 280 LEU A N 1
ATOM 2211 C CA . LEU A 1 280 ? 13.93 18.094 3.936 1 98.75 280 LEU A CA 1
ATOM 2212 C C . LEU A 1 280 ? 13.18 18.953 2.936 1 98.75 280 LEU A C 1
ATOM 2214 O O . LEU A 1 280 ? 13.758 19.859 2.328 1 98.75 280 LEU A O 1
ATOM 2218 N N . GLU A 1 281 ? 11.922 18.703 2.766 1 98.44 281 GLU A N 1
ATOM 2219 C CA . GLU A 1 281 ? 11.086 19.547 1.921 1 98.44 281 GLU A CA 1
ATOM 2220 C C . GLU A 1 281 ? 11.062 20.984 2.43 1 98.44 281 GLU A C 1
ATOM 2222 O O . GLU A 1 281 ? 11.133 21.922 1.642 1 98.44 281 GLU A O 1
ATOM 2227 N N . MET A 1 282 ? 10.977 21.125 3.736 1 97.94 282 MET A N 1
ATOM 2228 C CA . MET A 1 282 ? 10.93 22.453 4.332 1 97.94 282 MET A CA 1
ATOM 2229 C C . MET A 1 282 ? 12.258 23.188 4.156 1 97.94 282 MET A C 1
ATOM 2231 O O . MET A 1 282 ? 12.281 24.406 4 1 97.94 282 MET A O 1
ATOM 2235 N N . LEU A 1 283 ? 13.289 22.438 4.219 1 97.75 283 LEU A N 1
ATOM 2236 C CA . LEU A 1 283 ? 14.633 22.984 4.055 1 97.75 283 LEU A CA 1
ATOM 2237 C C . LEU A 1 283 ? 14.859 23.438 2.619 1 97.75 283 LEU A C 1
ATOM 2239 O O . LEU A 1 283 ? 15.391 24.531 2.385 1 97.75 283 LEU A O 1
ATOM 2243 N N . THR A 1 284 ? 14.383 22.672 1.632 1 97.31 284 THR A N 1
ATOM 2244 C CA . THR A 1 284 ? 14.742 22.875 0.231 1 97.31 284 THR A CA 1
ATOM 2245 C C . THR A 1 284 ? 13.633 23.609 -0.509 1 97.31 284 THR A C 1
ATOM 2247 O O . THR A 1 284 ? 13.875 24.203 -1.562 1 97.31 284 THR A O 1
ATOM 2250 N N . GLY A 1 285 ? 12.406 23.484 -0.01 1 96 285 GLY A N 1
ATOM 2251 C CA . GLY A 1 285 ? 11.258 24 -0.733 1 96 285 GLY A CA 1
ATOM 2252 C C . GLY A 1 285 ? 10.828 23.109 -1.886 1 96 285 GLY A C 1
ATOM 2253 O O . GLY A 1 285 ? 10.023 23.531 -2.727 1 96 285 GLY A O 1
ATOM 2254 N N . LEU A 1 286 ? 11.414 21.906 -1.945 1 96.06 286 LEU A N 1
ATOM 2255 C CA . LEU A 1 286 ? 11.141 20.984 -3.039 1 96.06 286 LEU A CA 1
ATOM 2256 C C . LEU A 1 286 ? 10.336 19.781 -2.553 1 96.06 286 LEU A C 1
ATOM 2258 O O . LEU A 1 286 ? 10.484 19.344 -1.406 1 96.06 286 LEU A O 1
ATOM 2262 N N . GLN A 1 287 ? 9.508 19.25 -3.441 1 96.12 287 GLN A N 1
ATOM 2263 C CA . GLN A 1 287 ? 8.656 18.125 -3.094 1 96.12 287 GLN A CA 1
ATOM 2264 C C . GLN A 1 287 ? 9.461 16.828 -3.045 1 96.12 287 GLN A C 1
ATOM 2266 O O . GLN A 1 287 ? 10.438 16.656 -3.781 1 96.12 287 GLN A O 1
ATOM 2271 N N . ALA A 1 288 ? 8.977 15.891 -2.234 1 96.44 288 ALA A N 1
ATOM 2272 C CA . ALA A 1 288 ? 9.648 14.609 -2.033 1 96.44 288 ALA A CA 1
ATOM 2273 C C . ALA A 1 288 ? 9.82 13.867 -3.355 1 96.44 288 ALA A C 1
ATOM 2275 O O . ALA A 1 288 ? 10.859 13.234 -3.592 1 96.44 288 ALA A O 1
ATOM 2276 N N . HIS A 1 289 ? 8.805 13.922 -4.129 1 93.25 289 HIS A N 1
ATOM 2277 C CA . HIS A 1 289 ? 8.867 13.336 -5.465 1 93.25 289 HIS A CA 1
ATOM 2278 C C . HIS A 1 289 ? 8.273 14.281 -6.504 1 93.25 289 HIS A C 1
ATOM 2280 O O . HIS A 1 289 ? 7.215 14.875 -6.285 1 93.25 289 HIS A O 1
ATOM 2286 N N . ASP A 1 290 ? 9 14.453 -7.586 1 92.31 290 ASP A N 1
ATOM 2287 C CA . ASP A 1 290 ? 8.57 15.297 -8.695 1 92.31 290 ASP A CA 1
ATOM 2288 C C . ASP A 1 290 ? 9.008 14.719 -10.031 1 92.31 290 ASP A C 1
ATOM 2290 O O . ASP A 1 290 ? 10.188 14.75 -10.375 1 92.31 290 ASP A O 1
ATOM 2294 N N . SER A 1 291 ? 8.086 14.234 -10.797 1 85.56 291 SER A N 1
ATOM 2295 C CA . SER A 1 291 ? 8.383 13.547 -12.047 1 85.56 291 SER A CA 1
ATOM 2296 C C . SER A 1 291 ? 8.859 14.516 -13.117 1 85.56 291 SER A C 1
ATOM 2298 O O . SER A 1 291 ? 9.383 14.102 -14.156 1 85.56 291 SER A O 1
ATOM 2300 N N . LYS A 1 292 ? 8.688 15.789 -12.898 1 88.94 292 LYS A N 1
ATOM 2301 C CA . LYS A 1 292 ? 9.086 16.797 -13.875 1 88.94 292 LYS A CA 1
ATOM 2302 C C . LYS A 1 292 ? 10.586 17.078 -13.797 1 88.94 292 LYS A C 1
ATOM 2304 O O . LYS A 1 292 ? 11.156 17.703 -14.695 1 88.94 292 LYS A O 1
ATOM 2309 N N . ARG A 1 293 ? 11.148 16.625 -12.68 1 92.12 293 ARG A N 1
ATOM 2310 C CA . ARG A 1 293 ? 12.594 16.781 -12.531 1 92.12 293 ARG A CA 1
ATOM 2311 C C . ARG A 1 293 ? 13.344 15.703 -13.297 1 92.12 293 ARG A C 1
ATOM 2313 O O . ARG A 1 293 ? 12.781 14.656 -13.617 1 92.12 293 ARG A O 1
ATOM 2320 N N . PRO A 1 294 ? 14.609 16.031 -13.648 1 91.69 294 PRO A N 1
ATOM 2321 C CA . PRO A 1 294 ? 15.422 14.969 -14.234 1 91.69 294 PRO A CA 1
ATOM 2322 C C . PRO A 1 294 ? 15.414 13.688 -13.391 1 91.69 294 PRO A C 1
ATOM 2324 O O . PRO A 1 294 ? 15.266 13.75 -12.164 1 91.69 294 PRO A O 1
ATOM 2327 N N . SER A 1 295 ? 15.562 12.578 -13.984 1 86.06 295 SER A N 1
ATOM 2328 C CA . SER A 1 295 ? 15.398 11.25 -13.391 1 86.06 295 SER A CA 1
ATOM 2329 C C . SER A 1 295 ? 16.188 11.133 -12.094 1 86.06 295 SER A C 1
ATOM 2331 O O . SER A 1 295 ? 15.688 10.625 -11.094 1 86.06 295 SER A O 1
ATOM 2333 N N . GLU A 1 296 ? 17.375 11.688 -12.125 1 89.56 296 GLU A N 1
ATOM 2334 C CA . GLU A 1 296 ? 18.25 11.547 -10.969 1 89.56 296 GLU A CA 1
ATOM 2335 C C . GLU A 1 296 ? 17.812 12.461 -9.82 1 89.56 296 GLU A C 1
ATOM 2337 O O . GLU A 1 296 ? 18.266 12.289 -8.688 1 89.56 296 GLU A O 1
ATOM 2342 N N . GLN A 1 297 ? 16.891 13.352 -10.141 1 93.88 297 GLN A N 1
ATOM 2343 C CA . GLN A 1 297 ? 16.5 14.352 -9.156 1 93.88 297 GLN A CA 1
ATOM 2344 C C . GLN A 1 297 ? 15.031 14.188 -8.758 1 93.88 297 GLN A C 1
ATOM 2346 O O . GLN A 1 297 ? 14.484 15.016 -8.016 1 93.88 297 GLN A O 1
ATOM 2351 N N . GLN A 1 298 ? 14.43 13.141 -9.258 1 92.94 298 GLN A N 1
ATOM 2352 C CA . GLN A 1 298 ? 13 12.992 -9.023 1 92.94 298 GLN A CA 1
ATOM 2353 C C . GLN A 1 298 ? 12.719 12.633 -7.566 1 92.94 298 GLN A C 1
ATOM 2355 O O . GLN A 1 298 ? 11.711 13.062 -7 1 92.94 298 GLN A O 1
ATOM 2360 N N . ASN A 1 299 ? 13.578 11.781 -7.012 1 94.44 299 ASN A N 1
ATOM 2361 C CA . ASN A 1 299 ? 13.508 11.477 -5.586 1 94.44 299 ASN A CA 1
ATOM 2362 C C . ASN A 1 299 ? 14.367 12.438 -4.77 1 94.44 299 ASN A C 1
ATOM 2364 O O . ASN A 1 299 ? 15.602 12.367 -4.82 1 94.44 299 ASN A O 1
ATOM 2368 N N . LEU A 1 300 ? 13.758 13.234 -4.027 1 97.44 300 LEU A N 1
ATOM 2369 C CA . LEU A 1 300 ? 14.43 14.312 -3.32 1 97.44 300 LEU A CA 1
ATOM 2370 C C . LEU A 1 300 ? 15.477 13.766 -2.355 1 97.44 300 LEU A C 1
ATOM 2372 O O . LEU A 1 300 ? 16.594 14.281 -2.285 1 97.44 300 LEU A O 1
ATOM 2376 N N . VAL A 1 301 ? 15.133 12.727 -1.606 1 97.75 301 VAL A N 1
ATOM 2377 C CA . VAL A 1 301 ? 16.031 12.164 -0.597 1 97.75 301 VAL A CA 1
ATOM 2378 C C . VAL A 1 301 ? 17.281 11.625 -1.265 1 97.75 301 VAL A C 1
ATOM 2380 O O . VAL A 1 301 ? 18.406 11.953 -0.861 1 97.75 301 VAL A O 1
ATOM 2383 N N . GLU A 1 302 ? 17.125 10.906 -2.281 1 95.25 302 GLU A N 1
ATOM 2384 C CA . GLU A 1 302 ? 18.266 10.328 -2.988 1 95.25 302 GLU A CA 1
ATOM 2385 C C . GLU A 1 302 ? 19.141 11.414 -3.605 1 95.25 302 GLU A C 1
ATOM 2387 O O . GLU A 1 302 ? 20.375 11.297 -3.623 1 95.25 302 GLU A O 1
ATOM 2392 N N . TRP A 1 303 ? 18.531 12.43 -4.059 1 96.56 303 TRP A N 1
ATOM 2393 C CA . TRP A 1 303 ? 19.203 13.516 -4.758 1 96.56 303 TRP A CA 1
ATOM 2394 C C . TRP A 1 303 ? 20.016 14.367 -3.783 1 96.56 303 TRP A C 1
ATOM 2396 O O . TRP A 1 303 ? 21.188 14.648 -4.023 1 96.56 303 TRP A O 1
ATOM 2406 N N . ILE A 1 304 ? 19.469 14.727 -2.662 1 97.94 304 ILE A N 1
ATOM 2407 C CA . ILE A 1 304 ? 20 15.812 -1.85 1 97.94 304 ILE A CA 1
ATOM 2408 C C . ILE A 1 304 ? 20.766 15.234 -0.663 1 97.94 304 ILE A C 1
ATOM 2410 O O . ILE A 1 304 ? 21.734 15.836 -0.19 1 97.94 304 ILE A O 1
ATOM 2414 N N . LYS A 1 305 ? 20.406 14.055 -0.153 1 97.56 305 LYS A N 1
ATOM 2415 C CA . LYS A 1 305 ? 20.906 13.492 1.096 1 97.56 305 LYS A CA 1
ATOM 2416 C C . LYS A 1 305 ? 22.438 13.438 1.096 1 97.56 305 LYS A C 1
ATOM 2418 O O . LYS A 1 305 ? 23.078 13.844 2.064 1 97.56 305 LYS A O 1
ATOM 2423 N N . PRO A 1 306 ? 23.094 13.07 0.002 1 96.69 306 PRO A N 1
ATOM 2424 C CA . PRO A 1 306 ? 24.547 12.984 0.009 1 96.69 306 PRO A CA 1
ATOM 2425 C C . PRO A 1 306 ? 25.219 14.344 0.194 1 96.69 306 PRO A C 1
ATOM 2427 O O . PRO A 1 306 ? 26.375 14.406 0.639 1 96.69 306 PRO A O 1
ATOM 2430 N N . SER A 1 307 ? 24.594 15.391 -0.08 1 97.44 307 SER A N 1
ATOM 2431 C CA . SER A 1 307 ? 25.203 16.719 -0.072 1 97.44 307 SER A CA 1
ATOM 2432 C C . SER A 1 307 ? 24.875 17.469 1.214 1 97.44 307 SER A C 1
ATOM 2434 O O . SER A 1 307 ? 25.422 18.531 1.477 1 97.44 307 SER A O 1
ATOM 2436 N N . LEU A 1 308 ? 24.031 16.969 2.057 1 97.62 308 LEU A N 1
ATOM 2437 C CA . LEU A 1 308 ? 23.531 17.672 3.236 1 97.62 308 LEU A CA 1
ATOM 2438 C C . LEU A 1 308 ? 24.656 17.969 4.215 1 97.62 308 LEU A C 1
ATOM 2440 O O . LEU A 1 308 ? 24.672 19.016 4.855 1 97.62 308 LEU A O 1
ATOM 2444 N N . PRO A 1 309 ? 25.672 17.062 4.301 1 96.75 309 PRO A N 1
ATOM 2445 C CA . PRO A 1 309 ? 26.75 17.312 5.262 1 96.75 309 PRO A CA 1
ATOM 2446 C C . PRO A 1 309 ? 27.688 18.438 4.812 1 96.75 309 PRO A C 1
ATOM 2448 O O . PRO A 1 309 ? 28.453 18.969 5.617 1 96.75 309 PRO A O 1
ATOM 2451 N N . ASP A 1 310 ? 27.625 18.797 3.533 1 97.12 310 ASP A N 1
ATOM 2452 C CA . ASP A 1 310 ? 28.453 19.859 2.984 1 97.12 310 ASP A CA 1
ATOM 2453 C C . ASP A 1 310 ? 27.859 21.234 3.256 1 97.12 310 ASP A C 1
ATOM 2455 O O . ASP A 1 310 ? 26.969 21.672 2.531 1 97.12 310 ASP A O 1
ATOM 2459 N N . LYS A 1 311 ? 28.469 22 4.156 1 95.56 311 LYS A N 1
ATOM 2460 C CA . LYS A 1 311 ? 27.938 23.281 4.598 1 95.56 311 LYS A CA 1
ATOM 2461 C C . LYS A 1 311 ? 27.844 24.266 3.432 1 95.56 311 LYS A C 1
ATOM 2463 O O . LYS A 1 311 ? 26.859 25 3.311 1 95.56 311 LYS A O 1
ATOM 2468 N N . ARG A 1 312 ? 28.844 24.297 2.631 1 95.81 312 ARG A N 1
ATOM 2469 C CA . ARG A 1 312 ? 28.844 25.219 1.501 1 95.81 312 ARG A CA 1
ATOM 2470 C C . ARG A 1 312 ? 27.703 24.906 0.536 1 95.81 312 ARG A C 1
ATOM 2472 O O . ARG A 1 312 ? 26.953 25.812 0.148 1 95.81 312 ARG A O 1
ATOM 2479 N N . LYS A 1 313 ? 27.562 23.672 0.206 1 96.62 313 LYS A N 1
ATOM 2480 C CA . LYS A 1 313 ? 26.5 23.281 -0.705 1 96.62 313 LYS A CA 1
ATOM 2481 C C . LYS A 1 313 ? 25.125 23.5 -0.081 1 96.62 313 LYS A C 1
ATOM 2483 O O . LYS A 1 313 ? 24.188 23.906 -0.77 1 96.62 313 LYS A O 1
ATOM 2488 N N . LEU A 1 314 ? 25.062 23.203 1.215 1 97 314 LEU A N 1
ATOM 2489 C CA . LEU A 1 314 ? 23.812 23.406 1.938 1 97 314 LEU A CA 1
ATOM 2490 C C . LEU A 1 314 ? 23.328 24.844 1.802 1 97 314 LEU A C 1
ATOM 2492 O O . LEU A 1 314 ? 22.188 25.078 1.397 1 97 314 LEU A O 1
ATOM 2496 N N . ILE A 1 315 ? 24.219 25.766 2.025 1 94.69 315 ILE A N 1
ATOM 2497 C CA . ILE A 1 315 ? 23.859 27.188 2.088 1 94.69 315 ILE A CA 1
ATOM 2498 C C . ILE A 1 315 ? 23.703 27.734 0.674 1 94.69 315 ILE A C 1
ATOM 2500 O O . ILE A 1 315 ? 22.797 28.531 0.409 1 94.69 315 ILE A O 1
ATOM 2504 N N . SER A 1 316 ? 24.469 27.234 -0.268 1 93.31 316 SER A N 1
ATOM 2505 C CA . SER A 1 316 ? 24.516 27.844 -1.592 1 93.31 316 SER A CA 1
ATOM 2506 C C . SER A 1 316 ? 23.469 27.234 -2.521 1 93.31 316 SER A C 1
ATOM 2508 O O . SER A 1 316 ? 22.922 27.922 -3.383 1 93.31 316 SER A O 1
ATOM 2510 N N . THR A 1 317 ? 23.203 25.922 -2.336 1 94.81 317 THR A N 1
ATOM 2511 C CA . THR A 1 317 ? 22.453 25.25 -3.396 1 94.81 317 THR A CA 1
ATOM 2512 C C . THR A 1 317 ? 21.234 24.531 -2.828 1 94.81 317 THR A C 1
ATOM 2514 O O . THR A 1 317 ? 20.219 24.391 -3.51 1 94.81 317 THR A O 1
ATOM 2517 N N . ILE A 1 318 ? 21.266 24.125 -1.64 1 97.25 318 ILE A N 1
ATOM 2518 C CA . ILE A 1 318 ? 20.25 23.203 -1.131 1 97.25 318 ILE A CA 1
ATOM 2519 C C . ILE A 1 318 ? 19.109 23.984 -0.483 1 97.25 318 ILE A C 1
ATOM 2521 O O . ILE A 1 318 ? 17.938 23.688 -0.715 1 97.25 318 ILE A O 1
ATOM 2525 N N . MET A 1 319 ? 19.5 25.062 0.289 1 96.88 319 MET A N 1
ATOM 2526 C CA . MET A 1 319 ? 18.484 25.859 0.967 1 96.88 319 MET A CA 1
ATOM 2527 C C . MET A 1 319 ? 17.516 26.484 -0.039 1 96.88 319 MET A C 1
ATOM 2529 O O . MET A 1 319 ? 17.938 26.922 -1.115 1 96.88 319 MET A O 1
ATOM 2533 N N . ASP A 1 320 ? 16.266 26.531 0.298 1 95.88 320 ASP A N 1
ATOM 2534 C CA . ASP A 1 320 ? 15.266 27.203 -0.528 1 95.88 320 ASP A CA 1
ATOM 2535 C C . ASP A 1 320 ? 15.664 28.656 -0.811 1 95.88 320 ASP A C 1
ATOM 2537 O O . ASP A 1 320 ? 15.781 29.453 0.112 1 95.88 320 ASP A O 1
ATOM 2541 N N . CYS A 1 321 ? 15.773 28.984 -1.962 1 92.69 321 CYS A N 1
ATOM 2542 C CA . CYS A 1 321 ? 16.219 30.312 -2.355 1 92.69 321 CYS A CA 1
ATOM 2543 C C . CYS A 1 321 ? 15.219 31.375 -1.929 1 92.69 321 CYS A C 1
ATOM 2545 O O . CYS A 1 321 ? 15.578 32.531 -1.72 1 92.69 321 CYS A O 1
ATOM 2547 N N . ARG A 1 322 ? 14.047 30.984 -1.769 1 91.94 322 ARG A N 1
ATOM 2548 C CA . ARG A 1 322 ? 13 31.938 -1.406 1 91.94 322 ARG A CA 1
ATOM 2549 C C . ARG A 1 322 ? 13.195 32.438 0.018 1 91.94 322 ARG A C 1
ATOM 2551 O O . ARG A 1 322 ? 12.586 33.438 0.414 1 91.94 322 ARG A O 1
ATOM 2558 N N . LEU A 1 323 ? 14.047 31.781 0.785 1 93.25 323 LEU A N 1
ATOM 2559 C CA . LEU A 1 323 ? 14.367 32.219 2.133 1 93.25 323 LEU A CA 1
ATOM 2560 C C . LEU A 1 323 ? 15.305 33.438 2.092 1 93.25 323 LEU A C 1
ATOM 2562 O O . LEU A 1 323 ? 15.469 34.125 3.096 1 93.25 323 LEU A O 1
ATOM 2566 N N . GLU A 1 324 ? 15.977 33.625 1.014 1 89.81 324 GLU A N 1
ATOM 2567 C CA . GLU A 1 324 ? 16.812 34.781 0.751 1 89.81 324 GLU A CA 1
ATOM 2568 C C . GLU A 1 324 ? 17.875 34.938 1.838 1 89.81 324 GLU A C 1
ATOM 2570 O O . GLU A 1 324 ? 18.109 36.062 2.314 1 89.81 324 GLU A O 1
ATOM 2575 N N . GLY A 1 325 ? 18.297 33.844 2.34 1 89.44 325 GLY A N 1
ATOM 2576 C CA . GLY A 1 325 ? 19.375 33.906 3.318 1 89.44 325 GLY A CA 1
ATOM 2577 C C . GLY A 1 325 ? 18.906 34.312 4.699 1 89.44 325 GLY A C 1
ATOM 2578 O O . GLY A 1 325 ? 19.734 34.531 5.598 1 89.44 325 GLY A O 1
ATOM 2579 N N . GLN A 1 326 ? 17.625 34.5 4.848 1 90.81 326 GLN A N 1
ATOM 2580 C CA . GLN A 1 326 ? 17.078 34.938 6.129 1 90.81 326 GLN A CA 1
ATOM 2581 C C . GLN A 1 326 ? 16.953 33.75 7.098 1 90.81 326 GLN A C 1
ATOM 2583 O O . GLN A 1 326 ? 15.852 33.438 7.539 1 90.81 326 GLN A O 1
ATOM 2588 N N . TYR A 1 327 ? 18.047 33.188 7.5 1 94.19 327 TYR A N 1
ATOM 2589 C CA . TYR A 1 327 ? 18.188 32.094 8.461 1 94.19 327 TYR A CA 1
ATOM 2590 C C . TYR A 1 327 ? 19.625 32 8.969 1 94.19 327 TYR A C 1
ATOM 2592 O O . TYR A 1 327 ? 20.547 32.5 8.328 1 94.19 327 TYR A O 1
ATOM 2600 N N . SER A 1 328 ? 19.812 31.453 10.07 1 94 328 SER A N 1
ATOM 2601 C CA . SER A 1 328 ? 21.156 31.188 10.602 1 94 328 SER A CA 1
ATOM 2602 C C . SER A 1 328 ? 21.797 29.984 9.914 1 94 328 SER A C 1
ATOM 2604 O O . SER A 1 328 ? 21.234 28.891 9.914 1 94 328 SER A O 1
ATOM 2606 N N . PRO A 1 329 ? 22.969 30.156 9.328 1 94.69 329 PRO A N 1
ATOM 2607 C CA . PRO A 1 329 ? 23.672 29 8.766 1 94.69 329 PRO A CA 1
ATOM 2608 C C . PRO A 1 329 ? 23.828 27.859 9.773 1 94.69 329 PRO A C 1
ATOM 2610 O O . PRO A 1 329 ? 23.766 26.688 9.398 1 94.69 329 PRO A O 1
ATOM 2613 N N . LYS A 1 330 ? 24.047 28.281 11.008 1 95.5 330 LYS A N 1
ATOM 2614 C CA . LYS A 1 330 ? 24.156 27.266 12.047 1 95.5 330 LYS A CA 1
ATOM 2615 C C . LYS A 1 330 ? 22.859 26.484 12.203 1 95.5 330 LYS A C 1
ATOM 2617 O O . LYS A 1 330 ? 22.875 25.25 12.328 1 95.5 330 LYS A O 1
ATOM 2622 N N . ALA A 1 331 ? 21.766 27.188 12.219 1 96.75 331 ALA A N 1
ATOM 2623 C CA . ALA A 1 331 ? 20.453 26.547 12.32 1 96.75 331 ALA A CA 1
ATOM 2624 C C . ALA A 1 331 ? 20.203 25.609 11.125 1 96.75 331 ALA A C 1
ATOM 2626 O O . ALA A 1 331 ? 19.688 24.516 11.289 1 96.75 331 ALA A O 1
ATOM 2627 N N . ALA A 1 332 ? 20.594 26.078 9.992 1 97.12 332 ALA A N 1
ATOM 2628 C CA . ALA A 1 332 ? 20.438 25.281 8.781 1 97.12 332 ALA A CA 1
ATOM 2629 C C . ALA A 1 332 ? 21.25 23.984 8.883 1 97.12 332 ALA A C 1
ATOM 2631 O O . ALA A 1 332 ? 20.766 22.906 8.547 1 97.12 332 ALA A O 1
ATOM 2632 N N . LEU A 1 333 ? 22.453 24.141 9.32 1 97.69 333 LEU A N 1
ATOM 2633 C CA . LEU A 1 333 ? 23.344 22.984 9.438 1 97.69 333 LEU A CA 1
ATOM 2634 C C . LEU A 1 333 ? 22.797 21.984 10.453 1 97.69 333 LEU A C 1
ATOM 2636 O O . LEU A 1 333 ? 22.828 20.766 10.211 1 97.69 333 LEU A O 1
ATOM 2640 N N . GLU A 1 334 ? 22.375 22.484 11.578 1 98.19 334 GLU A N 1
ATOM 2641 C CA . GLU A 1 334 ? 21.812 21.609 12.602 1 98.19 334 GLU A CA 1
ATOM 2642 C C . GLU A 1 334 ? 20.562 20.891 12.102 1 98.19 334 GLU A C 1
ATOM 2644 O O . GLU A 1 334 ? 20.328 19.734 12.445 1 98.19 334 GLU A O 1
ATOM 2649 N N . THR A 1 335 ? 19.766 21.609 11.359 1 98.5 335 THR A N 1
ATOM 2650 C CA . THR A 1 335 ? 18.594 21 10.766 1 98.5 335 THR A CA 1
ATOM 2651 C C . THR A 1 335 ? 18.984 19.891 9.797 1 98.5 335 THR A C 1
ATOM 2653 O O . THR A 1 335 ? 18.391 18.812 9.797 1 98.5 335 THR A O 1
ATOM 2656 N N . ALA A 1 336 ? 19.984 20.141 8.992 1 98.69 336 ALA A N 1
ATOM 2657 C CA . ALA A 1 336 ? 20.484 19.141 8.047 1 98.69 336 ALA A CA 1
ATOM 2658 C C . ALA A 1 336 ? 20.953 17.891 8.781 1 98.69 336 ALA A C 1
ATOM 2660 O O . ALA A 1 336 ? 20.672 16.766 8.336 1 98.69 336 ALA A O 1
ATOM 2661 N N . LYS A 1 337 ? 21.609 18.078 9.875 1 98.62 337 LYS A N 1
ATOM 2662 C CA . LYS A 1 337 ? 22.062 16.938 10.672 1 98.62 337 LYS A CA 1
ATOM 2663 C C . LYS A 1 337 ? 20.875 16.141 11.195 1 98.62 337 LYS A C 1
ATOM 2665 O O . LYS A 1 337 ? 20.906 14.906 11.203 1 98.62 337 LYS A O 1
ATOM 2670 N N . LEU A 1 338 ? 19.922 16.828 11.664 1 98.81 338 LEU A N 1
ATOM 2671 C CA . LEU A 1 338 ? 18.719 16.156 12.164 1 98.81 338 LEU A CA 1
ATOM 2672 C C . LEU A 1 338 ? 18.047 15.359 11.062 1 98.81 338 LEU A C 1
ATOM 2674 O O . LEU A 1 338 ? 17.609 14.227 11.281 1 98.81 338 LEU A O 1
ATOM 2678 N N . ILE A 1 339 ? 17.938 15.93 9.875 1 98.88 339 ILE A N 1
ATOM 2679 C CA . ILE A 1 339 ? 17.344 15.266 8.727 1 98.88 339 ILE A CA 1
ATOM 2680 C C . ILE A 1 339 ? 18.094 13.969 8.438 1 98.88 339 ILE A C 1
ATOM 2682 O O . ILE A 1 339 ? 17.484 12.914 8.242 1 98.88 339 ILE A O 1
ATOM 2686 N N . LEU A 1 340 ? 19.375 14.039 8.469 1 98.81 340 LEU A N 1
ATOM 2687 C CA . LEU A 1 340 ? 20.203 12.875 8.195 1 98.81 340 LEU A CA 1
ATOM 2688 C C . LEU A 1 340 ? 19.938 11.773 9.219 1 98.81 340 LEU A C 1
ATOM 2690 O O . LEU A 1 340 ? 19.859 10.594 8.867 1 98.81 340 LEU A O 1
ATOM 2694 N N . LYS A 1 341 ? 19.781 12.148 10.438 1 98.75 341 LYS A N 1
ATOM 2695 C CA . LYS A 1 341 ? 19.484 11.18 11.484 1 98.75 341 LYS A CA 1
ATOM 2696 C C . LYS A 1 341 ? 18.125 10.531 11.273 1 98.75 341 LYS A C 1
ATOM 2698 O O . LYS A 1 341 ? 17.969 9.32 11.438 1 98.75 341 LYS A O 1
ATOM 2703 N N . CYS A 1 342 ? 17.156 11.305 10.898 1 98.88 342 CYS A N 1
ATOM 2704 C CA . CYS A 1 342 ? 15.812 10.797 10.672 1 98.88 342 CYS A CA 1
ATOM 2705 C C . CYS A 1 342 ? 15.773 9.867 9.461 1 98.88 342 CYS A C 1
ATOM 2707 O O . CYS A 1 342 ? 14.961 8.938 9.414 1 98.88 342 CYS A O 1
ATOM 2709 N N . LEU A 1 343 ? 16.641 10.102 8.516 1 98.56 343 LEU A N 1
ATOM 2710 C CA . LEU A 1 343 ? 16.594 9.383 7.246 1 98.56 343 LEU A CA 1
ATOM 2711 C C . LEU A 1 343 ? 17.562 8.211 7.254 1 98.56 343 LEU A C 1
ATOM 2713 O O . LEU A 1 343 ? 17.859 7.625 6.207 1 98.56 343 LEU A O 1
ATOM 2717 N N . GLU A 1 344 ? 18.078 7.926 8.438 1 97.88 344 GLU A N 1
ATOM 2718 C CA . GLU A 1 344 ? 18.953 6.758 8.547 1 97.88 344 GLU A CA 1
ATOM 2719 C C . GLU A 1 344 ? 18.266 5.508 8 1 97.88 344 GLU A C 1
ATOM 2721 O O . GLU A 1 344 ? 17.078 5.301 8.227 1 97.88 344 GLU A O 1
ATOM 2726 N N . SER A 1 345 ? 19 4.652 7.301 1 93.44 345 SER A N 1
ATOM 2727 C CA . SER A 1 345 ? 18.453 3.451 6.672 1 93.44 345 SER A CA 1
ATOM 2728 C C . SER A 1 345 ? 18 2.441 7.719 1 93.44 345 SER A C 1
ATOM 2730 O O . SER A 1 345 ? 16.969 1.783 7.539 1 93.44 345 SER A O 1
ATOM 2732 N N . ASP A 1 346 ? 18.75 2.303 8.766 1 93.06 346 ASP A N 1
ATOM 2733 C CA . ASP A 1 346 ? 18.375 1.439 9.883 1 93.06 346 ASP A CA 1
ATOM 2734 C C . ASP A 1 346 ? 17.406 2.156 10.828 1 93.06 346 ASP A C 1
ATOM 2736 O O . ASP A 1 346 ? 17.797 3.117 11.5 1 93.06 346 ASP A O 1
ATOM 2740 N N . PRO A 1 347 ? 16.203 1.666 10.914 1 94.44 347 PRO A N 1
ATOM 2741 C CA . PRO A 1 347 ? 15.219 2.359 11.75 1 94.44 347 PRO A CA 1
ATOM 2742 C C . PRO A 1 347 ? 15.648 2.439 13.211 1 94.44 347 PRO A C 1
ATOM 2744 O O . PRO A 1 347 ? 15.273 3.383 13.914 1 94.44 347 PRO A O 1
ATOM 2747 N N . ARG A 1 348 ? 16.484 1.532 13.711 1 92.25 348 ARG A N 1
ATOM 2748 C CA . ARG A 1 348 ? 16.906 1.514 15.109 1 92.25 348 ARG A CA 1
ATOM 2749 C C . ARG A 1 348 ? 17.844 2.682 15.414 1 92.25 348 ARG A C 1
ATOM 2751 O O . ARG A 1 348 ? 18 3.061 16.578 1 92.25 348 ARG A O 1
ATOM 2758 N N . LYS A 1 349 ? 18.438 3.244 14.422 1 97 349 LYS A N 1
ATOM 2759 C CA . LYS A 1 349 ? 19.391 4.332 14.586 1 97 349 LYS A CA 1
ATOM 2760 C C . LYS A 1 349 ? 18.703 5.691 14.484 1 97 349 LYS A C 1
ATOM 2762 O O . LYS A 1 349 ? 19.328 6.727 14.734 1 97 349 LYS A O 1
ATOM 2767 N N . ARG A 1 350 ? 17.469 5.688 14.172 1 98.12 350 ARG A N 1
ATOM 2768 C CA . ARG A 1 350 ? 16.719 6.941 14.086 1 98.12 350 ARG A CA 1
ATOM 2769 C C . ARG A 1 350 ? 16.312 7.434 15.477 1 98.12 350 ARG A C 1
ATOM 2771 O O . ARG A 1 350 ? 16.078 6.629 16.375 1 98.12 350 ARG A O 1
ATOM 2778 N N . PRO A 1 351 ? 16.281 8.703 15.672 1 98.38 351 PRO A N 1
ATOM 2779 C CA . PRO A 1 351 ? 15.844 9.242 16.969 1 98.38 351 PRO A CA 1
ATOM 2780 C C . PRO A 1 351 ? 14.352 9.039 17.219 1 98.38 351 PRO A C 1
ATOM 2782 O O . PRO A 1 351 ? 13.594 8.758 16.297 1 98.38 351 PRO A O 1
ATOM 2785 N N . SER A 1 352 ? 13.969 9.109 18.438 1 97 352 SER A N 1
ATOM 2786 C CA . SER A 1 352 ? 12.547 9.188 18.766 1 97 352 SER A CA 1
ATOM 2787 C C . SER A 1 352 ? 11.977 10.547 18.391 1 97 352 SER A C 1
ATOM 2789 O O . SER A 1 352 ? 12.719 11.523 18.266 1 97 352 SER A O 1
ATOM 2791 N N . MET A 1 353 ? 10.672 10.617 18.25 1 97.62 353 MET A N 1
ATOM 2792 C CA . MET A 1 353 ? 10.078 11.914 17.938 1 97.62 353 MET A CA 1
ATOM 2793 C C . MET A 1 353 ? 10.25 12.898 19.078 1 97.62 353 MET A C 1
ATOM 2795 O O . MET A 1 353 ? 10.328 14.109 18.875 1 97.62 353 MET A O 1
ATOM 2799 N N . ASN A 1 354 ? 10.383 12.414 20.312 1 97.56 354 ASN A N 1
ATOM 2800 C CA . ASN A 1 354 ? 10.703 13.297 21.422 1 97.56 354 ASN A CA 1
ATOM 2801 C C . ASN A 1 354 ? 12.086 13.938 21.266 1 97.56 354 ASN A C 1
ATOM 2803 O O . ASN A 1 354 ? 12.25 15.133 21.516 1 97.56 354 ASN A O 1
ATOM 2807 N N . ASP A 1 355 ? 13.008 13.109 20.844 1 98.5 355 ASP A N 1
ATOM 2808 C CA . ASP A 1 355 ? 14.352 13.625 20.578 1 98.5 355 ASP A CA 1
ATOM 2809 C C . ASP A 1 355 ? 14.328 14.648 19.453 1 98.5 355 ASP A C 1
ATOM 2811 O O . ASP A 1 355 ? 15.008 15.672 19.516 1 98.5 355 ASP A O 1
ATOM 2815 N N . VAL A 1 356 ? 13.562 14.344 18.469 1 98.81 356 VAL A N 1
ATOM 2816 C CA . VAL A 1 356 ? 13.43 15.25 17.328 1 98.81 356 VAL A CA 1
ATOM 2817 C C . VAL A 1 356 ? 12.852 16.578 17.781 1 98.81 356 VAL A C 1
ATOM 2819 O O . VAL A 1 356 ? 13.359 17.641 17.422 1 98.81 356 VAL A O 1
ATOM 2822 N N . LEU A 1 357 ? 11.812 16.5 18.578 1 98.62 357 LEU A N 1
ATOM 2823 C CA . LEU A 1 357 ? 11.156 17.688 19.094 1 98.62 357 LEU A CA 1
ATOM 2824 C C . LEU A 1 357 ? 12.133 18.562 19.891 1 98.62 357 LEU A C 1
ATOM 2826 O O . LEU A 1 357 ? 12.227 19.766 19.656 1 98.62 357 LEU A O 1
ATOM 2830 N N . GLU A 1 358 ? 12.875 17.953 20.719 1 98.5 358 GLU A N 1
ATOM 2831 C CA . GLU A 1 358 ? 13.852 18.656 21.531 1 98.5 358 GLU A CA 1
ATOM 2832 C C . GLU A 1 358 ? 14.922 19.328 20.672 1 98.5 358 GLU A C 1
ATOM 2834 O O . GLU A 1 358 ? 15.289 20.484 20.906 1 98.5 358 GLU A O 1
ATOM 2839 N N . THR A 1 359 ? 15.367 18.609 19.734 1 98.75 359 THR A N 1
ATOM 2840 C CA . THR A 1 359 ? 16.391 19.125 18.844 1 98.75 359 THR A CA 1
ATOM 2841 C C . THR A 1 359 ? 15.867 20.328 18.047 1 98.75 359 THR A C 1
ATOM 2843 O O . THR A 1 359 ? 16.562 21.328 17.906 1 98.75 359 THR A O 1
ATOM 2846 N N . LEU A 1 360 ? 14.68 20.234 17.578 1 98.69 360 LEU A N 1
ATOM 2847 C CA . LEU A 1 360 ? 14.086 21.328 16.812 1 98.69 360 LEU A CA 1
ATOM 2848 C C . LEU A 1 360 ? 13.898 22.562 17.672 1 98.69 360 LEU A C 1
ATOM 2850 O O . LEU A 1 360 ? 14.117 23.688 17.219 1 98.69 360 LEU A O 1
ATOM 2854 N N . GLU A 1 361 ? 13.477 22.359 18.891 1 98.06 361 GLU A N 1
ATOM 2855 C CA . GLU A 1 361 ? 13.344 23.484 19.812 1 98.06 361 GLU A CA 1
ATOM 2856 C C . GLU A 1 361 ? 14.695 24.156 20.047 1 98.06 361 GLU A C 1
ATOM 2858 O O . GLU A 1 361 ? 14.766 25.375 20.141 1 98.06 361 GLU A O 1
ATOM 2863 N N . GLY A 1 362 ? 15.719 23.344 20.125 1 97.62 362 GLY A N 1
ATOM 2864 C CA . GLY A 1 362 ? 17.062 23.891 20.219 1 97.62 362 GLY A CA 1
ATOM 2865 C C . GLY A 1 362 ? 17.484 24.688 19 1 97.62 362 GLY A C 1
ATOM 2866 O O . GLY A 1 362 ? 18.094 25.75 19.109 1 97.62 362 GLY A O 1
ATOM 2867 N N . ILE A 1 363 ? 17.141 24.266 17.859 1 97.69 363 ILE A N 1
ATOM 2868 C CA . ILE A 1 363 ? 17.469 24.938 16.609 1 97.69 363 ILE A CA 1
ATOM 2869 C C . ILE A 1 363 ? 16.75 26.281 16.531 1 97.69 363 ILE A C 1
ATOM 2871 O O . ILE A 1 363 ? 17.328 27.281 16.125 1 97.69 363 ILE A O 1
ATOM 2875 N N . ARG A 1 364 ? 15.484 26.266 16.906 1 95.5 364 ARG A N 1
ATOM 2876 C CA . ARG A 1 364 ? 14.688 27.484 16.875 1 95.5 364 ARG A CA 1
ATOM 2877 C C . ARG A 1 364 ? 15.297 28.562 17.781 1 95.5 364 ARG A C 1
ATOM 2879 O O . ARG A 1 364 ? 15.195 29.75 17.484 1 95.5 364 ARG A O 1
ATOM 2886 N N . ALA A 1 365 ? 15.977 28.141 18.812 1 93.38 365 ALA A N 1
ATOM 2887 C CA . ALA A 1 365 ? 16.562 29.062 19.781 1 93.38 365 ALA A CA 1
ATOM 2888 C C . ALA A 1 365 ? 17.812 29.719 19.219 1 93.38 365 ALA A C 1
ATOM 2890 O O . ALA A 1 365 ? 18.297 30.719 19.75 1 93.38 365 ALA A O 1
ATOM 2891 N N . ILE A 1 366 ? 18.312 29.188 18.141 1 91.12 366 ILE A N 1
ATOM 2892 C CA . ILE A 1 366 ? 19.516 29.766 17.531 1 91.12 366 ILE A CA 1
ATOM 2893 C C . ILE A 1 366 ? 19.156 31.094 16.875 1 91.12 366 ILE A C 1
ATOM 2895 O O . ILE A 1 366 ? 18.219 31.172 16.062 1 91.12 366 ILE A O 1
ATOM 2899 N N . LYS A 1 367 ? 19.766 32.188 17.281 1 75.75 367 LYS A N 1
ATOM 2900 C CA . LYS A 1 367 ? 19.469 33.562 16.844 1 75.75 367 LYS A CA 1
ATOM 2901 C C . LYS A 1 367 ? 19.844 33.75 15.375 1 75.75 367 LYS A C 1
ATOM 2903 O O . LYS A 1 367 ? 20.859 33.219 14.914 1 75.75 367 LYS A O 1
ATOM 2908 N N . ASP A 1 368 ? 18.922 34.156 14.609 1 66.5 368 ASP A N 1
ATOM 2909 C CA . ASP A 1 368 ? 19.094 34.438 13.188 1 66.5 368 ASP A CA 1
ATOM 2910 C C . ASP A 1 368 ? 20.172 35.5 12.969 1 66.5 368 ASP A C 1
ATOM 2912 O O . ASP A 1 368 ? 20.391 36.344 13.836 1 66.5 368 ASP A O 1
ATOM 2916 N N . ARG A 1 369 ? 21.219 35.25 12.148 1 55.41 369 ARG A N 1
ATOM 2917 C CA . ARG A 1 369 ? 22.109 36.344 11.773 1 55.41 369 ARG A CA 1
ATOM 2918 C C . ARG A 1 369 ? 21.344 37.5 11.109 1 55.41 369 ARG A C 1
ATOM 2920 O O . ARG A 1 369 ? 20.359 37.25 10.406 1 55.41 369 ARG A O 1
ATOM 2927 N N . ARG A 1 370 ? 21.484 38.656 11.523 1 49.69 370 ARG A N 1
ATOM 2928 C CA . ARG A 1 370 ? 21 39.875 10.922 1 49.69 370 ARG A CA 1
ATOM 2929 C C . ARG A 1 370 ? 21.156 39.844 9.406 1 49.69 370 ARG A C 1
ATOM 2931 O O . ARG A 1 370 ? 22.031 39.156 8.883 1 49.69 370 ARG A O 1
ATOM 2938 N N . LYS A 1 371 ? 20.297 40.5 8.625 1 47.5 371 LYS A N 1
ATOM 2939 C CA . LYS A 1 371 ? 20 40.781 7.215 1 47.5 371 LYS A CA 1
ATOM 2940 C C . LYS A 1 371 ? 21.281 40.938 6.406 1 47.5 371 LYS A C 1
ATOM 2942 O O . LYS A 1 371 ? 22.062 41.875 6.625 1 47.5 371 LYS A O 1
ATOM 2947 N N . ILE A 1 372 ? 21.969 39.875 6.051 1 41.84 372 ILE A N 1
ATOM 2948 C CA . ILE A 1 372 ? 22.938 40.25 5.008 1 41.84 372 ILE A CA 1
ATOM 2949 C C . ILE A 1 372 ? 22.188 40.781 3.789 1 41.84 372 ILE A C 1
ATOM 2951 O O . ILE A 1 372 ? 21.047 40.406 3.537 1 41.84 372 ILE A O 1
ATOM 2955 N N . SER A 1 373 ? 22.797 41.781 2.889 1 37.81 373 SER A N 1
ATOM 2956 C CA . SER A 1 373 ? 22.312 42.469 1.695 1 37.81 373 SER A CA 1
ATOM 2957 C C . SER A 1 373 ? 21.766 41.5 0.667 1 37.81 373 SER A C 1
ATOM 2959 O O . SER A 1 373 ? 22.188 40.344 0.615 1 37.81 373 SER A O 1
ATOM 2961 N N . LYS A 1 374 ? 20.703 41.75 -0.169 1 39.91 374 LYS A N 1
ATOM 2962 C CA . LYS A 1 374 ? 19.844 41.25 -1.23 1 39.91 374 LYS A CA 1
ATOM 2963 C C . LYS A 1 374 ? 20.672 40.5 -2.285 1 39.91 374 LYS A C 1
ATOM 2965 O O . LYS A 1 374 ? 21.359 41.125 -3.09 1 39.91 374 LYS A O 1
ATOM 2970 N N . ASN A 1 375 ? 21.406 39.469 -2.158 1 37.22 375 ASN A N 1
ATOM 2971 C CA . ASN A 1 375 ? 22 38.875 -3.357 1 37.22 375 ASN A CA 1
ATOM 2972 C C . ASN A 1 375 ? 20.922 38.281 -4.266 1 37.22 375 ASN A C 1
ATOM 2974 O O . ASN A 1 375 ? 20.016 37.594 -3.791 1 37.22 375 ASN A O 1
ATOM 2978 N N . ARG A 1 376 ? 20.672 38.719 -5.566 1 35.12 376 ARG A N 1
ATOM 2979 C CA . ARG A 1 376 ? 19.766 38.438 -6.672 1 35.12 376 ARG A CA 1
ATOM 2980 C C . ARG A 1 376 ? 19.812 36.969 -7.047 1 35.12 376 ARG A C 1
ATOM 2982 O O . ARG A 1 376 ? 20.906 36.406 -7.289 1 35.12 376 ARG A O 1
ATOM 2989 N N . CYS A 1 377 ? 18.922 36.125 -6.629 1 40.62 377 CYS A N 1
ATOM 2990 C CA . CYS A 1 377 ? 18.688 34.75 -7.086 1 40.62 377 CYS A CA 1
ATOM 2991 C C . CYS A 1 377 ? 18.719 34.656 -8.609 1 40.62 377 CYS A C 1
ATOM 2993 O O . CYS A 1 377 ? 17.812 35.188 -9.281 1 40.62 377 CYS A O 1
ATOM 2995 N N . THR A 1 378 ? 19.875 34.781 -9.336 1 33.84 378 THR A N 1
ATOM 2996 C CA . THR A 1 378 ? 19.953 34.625 -10.781 1 33.84 378 THR A CA 1
ATOM 2997 C C . THR A 1 378 ? 19.484 33.219 -11.18 1 33.84 378 THR A C 1
ATOM 2999 O O . THR A 1 378 ? 20 32.219 -10.656 1 33.84 378 THR A O 1
ATOM 3002 N N . LYS A 1 379 ? 18.312 33.031 -11.57 1 34.66 379 LYS A N 1
ATOM 3003 C CA . LYS A 1 379 ? 17.797 31.875 -12.289 1 34.66 379 LYS A CA 1
ATOM 3004 C C . LYS A 1 379 ? 18.75 31.469 -13.414 1 34.66 379 LYS A C 1
ATOM 3006 O O . LYS A 1 379 ? 19.016 32.25 -14.312 1 34.66 379 LYS A O 1
ATOM 3011 N N . SER A 1 380 ? 19.906 30.828 -13.297 1 28.23 380 SER A N 1
ATOM 3012 C CA . SER A 1 380 ? 20.656 30.281 -14.422 1 28.23 380 SER A CA 1
ATOM 3013 C C . SER A 1 380 ? 19.781 29.375 -15.289 1 28.23 380 SER A C 1
ATOM 3015 O O . SER A 1 380 ? 19.344 28.312 -14.844 1 28.23 380 SER A O 1
ATOM 3017 N N . ALA A 1 381 ? 18.953 29.984 -16.172 1 29.61 381 ALA A N 1
ATOM 3018 C CA . ALA A 1 381 ? 18.344 29.328 -17.344 1 29.61 381 ALA A CA 1
ATOM 3019 C C . ALA A 1 381 ? 19.406 28.625 -18.188 1 29.61 381 ALA A C 1
ATOM 3021 O O . ALA A 1 381 ? 20.328 29.266 -18.688 1 29.61 381 ALA A O 1
ATOM 3022 N N . ALA A 1 382 ? 19.844 27.406 -17.938 1 22.53 382 ALA A N 1
ATOM 3023 C CA . ALA A 1 382 ? 20.547 26.703 -19.016 1 22.53 382 ALA A CA 1
ATOM 3024 C C . ALA A 1 382 ? 19.844 26.906 -20.359 1 22.53 382 ALA A C 1
ATOM 3026 O O . ALA A 1 382 ? 18.625 26.672 -20.469 1 22.53 382 ALA A O 1
ATOM 3027 N N . THR A 1 383 ? 20.406 27.703 -21.234 1 23.33 383 THR A N 1
ATOM 3028 C CA . THR A 1 383 ? 20.375 27.625 -22.688 1 23.33 383 THR A CA 1
ATOM 3029 C C . THR A 1 383 ? 20.781 26.234 -23.156 1 23.33 383 THR A C 1
ATOM 3031 O O . THR A 1 383 ? 21.781 25.688 -22.688 1 23.33 383 THR A O 1
ATOM 3034 N N . MET B 1 1 ? 25.391 -15.422 28.922 1 15.66 1 MET B N 1
ATOM 3035 C CA . MET B 1 1 ? 26.078 -16.656 28.547 1 15.66 1 MET B CA 1
ATOM 3036 C C . MET B 1 1 ? 25.078 -17.797 28.391 1 15.66 1 MET B C 1
ATOM 3038 O O . MET B 1 1 ? 25.328 -18.75 27.625 1 15.66 1 MET B O 1
ATOM 3042 N N . PHE B 1 2 ? 24.219 -18.109 29.391 1 16.97 2 PHE B N 1
ATOM 3043 C CA . PHE B 1 2 ? 24.047 -19.5 29.781 1 16.97 2 PHE B CA 1
ATOM 3044 C C . PHE B 1 2 ? 23.391 -20.312 28.672 1 16.97 2 PHE B C 1
ATOM 3046 O O . PHE B 1 2 ? 22.312 -19.938 28.188 1 16.97 2 PHE B O 1
ATOM 3053 N N . PHE B 1 3 ? 23.969 -21.328 28.094 1 18.62 3 PHE B N 1
ATOM 3054 C CA . PHE B 1 3 ? 24.266 -22.328 27.078 1 18.62 3 PHE B CA 1
ATOM 3055 C C . PHE B 1 3 ? 23.156 -23.375 27 1 18.62 3 PHE B C 1
ATOM 3057 O O . PHE B 1 3 ? 22.516 -23.516 25.953 1 18.62 3 PHE B O 1
ATOM 3064 N N . ILE B 1 4 ? 23.438 -24.688 27.297 1 17.53 4 ILE B N 1
ATOM 3065 C CA . ILE B 1 4 ? 23.688 -25.953 26.609 1 17.53 4 ILE B CA 1
ATOM 3066 C C . ILE B 1 4 ? 22.453 -26.844 26.703 1 17.53 4 ILE B C 1
ATOM 3068 O O . ILE B 1 4 ? 21.969 -27.359 25.703 1 17.53 4 ILE B O 1
ATOM 3072 N N . GLN B 1 5 ? 22.328 -27.828 27.672 1 15.55 5 GLN B N 1
ATOM 3073 C CA . GLN B 1 5 ? 22.578 -29.266 27.578 1 15.55 5 GLN B CA 1
ATOM 3074 C C . GLN B 1 5 ? 21.281 -30.047 27.328 1 15.55 5 GLN B C 1
ATOM 3076 O O . GLN B 1 5 ? 21.203 -30.859 26.406 1 15.55 5 GLN B O 1
ATOM 3081 N N . HIS B 1 6 ? 20.734 -30.953 28.266 1 16.08 6 HIS B N 1
ATOM 3082 C CA . HIS B 1 6 ? 20.828 -32.406 28.375 1 16.08 6 HIS B CA 1
ATOM 3083 C C . HIS B 1 6 ? 19.594 -33.062 27.766 1 16.08 6 HIS B C 1
ATOM 3085 O O . HIS B 1 6 ? 19.734 -33.938 26.891 1 16.08 6 HIS B O 1
ATOM 3091 N N . TRP B 1 7 ? 18.734 -34.031 28.547 1 16.91 7 TRP B N 1
ATOM 3092 C CA . TRP B 1 7 ? 18.641 -35.469 28.672 1 16.91 7 TRP B CA 1
ATOM 3093 C C . TRP B 1 7 ? 17.422 -36 27.922 1 16.91 7 TRP B C 1
ATOM 3095 O O . TRP B 1 7 ? 16.422 -35.312 27.766 1 16.91 7 TRP B O 1
ATOM 3105 N N . LEU B 1 8 ? 17.359 -37.406 27.297 1 17.8 8 LEU B N 1
ATOM 3106 C CA . LEU B 1 8 ? 16.953 -38.531 26.453 1 17.8 8 LEU B CA 1
ATOM 3107 C C . LEU B 1 8 ? 15.672 -39.156 26.984 1 17.8 8 LEU B C 1
ATOM 3109 O O . LEU B 1 8 ? 14.961 -39.844 26.234 1 17.8 8 LEU B O 1
ATOM 3113 N N . THR B 1 9 ? 15.305 -39.25 28.266 1 16 9 THR B N 1
ATOM 3114 C CA . THR B 1 9 ? 14.938 -40.562 28.766 1 16 9 THR B CA 1
ATOM 3115 C C . THR B 1 9 ? 13.711 -41.094 28.031 1 16 9 THR B C 1
ATOM 3117 O O . THR B 1 9 ? 12.945 -40.312 27.453 1 16 9 THR B O 1
ATOM 3120 N N . ASN B 1 10 ? 13.18 -42.5 28.297 1 16.23 10 ASN B N 1
ATOM 3121 C CA . ASN B 1 10 ? 12.867 -43.906 28.047 1 16.23 10 ASN B CA 1
ATOM 3122 C C . ASN B 1 10 ? 11.367 -44.125 27.969 1 16.23 10 ASN B C 1
ATOM 3124 O O . ASN B 1 10 ? 10.898 -44.938 27.141 1 16.23 10 ASN B O 1
ATOM 3128 N N . SER B 1 11 ? 10.461 -43.875 28.984 1 16.05 11 SER B N 1
ATOM 3129 C CA . SER B 1 11 ? 9.727 -45 29.547 1 16.05 11 SER B CA 1
ATOM 3130 C C . SER B 1 11 ? 8.664 -45.5 28.578 1 16.05 11 SER B C 1
ATOM 3132 O O . SER B 1 11 ? 8.195 -44.781 27.719 1 16.05 11 SER B O 1
ATOM 3134 N N . ASN B 1 12 ? 8.078 -46.906 28.719 1 15.88 12 ASN B N 1
ATOM 3135 C CA . ASN B 1 12 ? 7.609 -48.25 28.406 1 15.88 12 ASN B CA 1
ATOM 3136 C C . ASN B 1 12 ? 6.098 -48.281 28.203 1 15.88 12 ASN B C 1
ATOM 3138 O O . ASN B 1 12 ? 5.578 -49.156 27.516 1 15.88 12 ASN B O 1
ATOM 3142 N N . MET B 1 13 ? 5.176 -47.656 29.016 1 15.97 13 MET B N 1
ATOM 3143 C CA . MET B 1 13 ? 4.184 -48.594 29.562 1 15.97 13 MET B CA 1
ATOM 3144 C C . MET B 1 13 ? 3.287 -49.156 28.469 1 15.97 13 MET B C 1
ATOM 3146 O O . MET B 1 13 ? 3.086 -48.5 27.438 1 15.97 13 MET B O 1
ATOM 3150 N N . GLY B 1 14 ? 2.465 -50.375 28.75 1 15.73 14 GLY B N 1
ATOM 3151 C CA . GLY B 1 14 ? 1.959 -51.719 28.531 1 15.73 14 GLY B CA 1
ATOM 3152 C C . GLY B 1 14 ? 0.646 -51.75 27.766 1 15.73 14 GLY B C 1
ATOM 3153 O O . GLY B 1 14 ? 0.526 -52.406 26.75 1 15.73 14 GLY B O 1
ATOM 3154 N N . LEU B 1 15 ? -0.565 -51.594 28.484 1 15.51 15 LEU B N 1
ATOM 3155 C CA . LEU B 1 15 ? -1.465 -52.75 28.672 1 15.51 15 LEU B CA 1
ATOM 3156 C C . LEU B 1 15 ? -2.363 -52.938 27.469 1 15.51 15 LEU B C 1
ATOM 3158 O O . LEU B 1 15 ? -2.582 -52 26.688 1 15.51 15 LEU B O 1
ATOM 3162 N N . CYS B 1 16 ? -3.283 -54.062 27.422 1 15.68 16 CYS B N 1
ATOM 3163 C CA . CYS B 1 16 ? -3.85 -55.281 26.844 1 15.68 16 CYS B CA 1
ATOM 3164 C C . CYS B 1 16 ? -5.238 -55.031 26.281 1 15.68 16 CYS B C 1
ATOM 3166 O O . CYS B 1 16 ? -5.793 -55.875 25.578 1 15.68 16 CYS B O 1
ATOM 3168 N N . PHE B 1 17 ? -6.016 -53.938 26.547 1 16.03 17 PHE B N 1
ATOM 3169 C CA . PHE B 1 17 ? -7.375 -54.375 26.859 1 16.03 17 PHE B CA 1
ATOM 3170 C C . PHE B 1 17 ? -8 -55.094 25.672 1 16.03 17 PHE B C 1
ATOM 3172 O O . PHE B 1 17 ? -7.711 -54.75 24.516 1 16.03 17 PHE B O 1
ATOM 3179 N N . ALA B 1 18 ? -8.953 -56.031 25.984 1 15.52 18 ALA B N 1
ATOM 3180 C CA . ALA B 1 18 ? -9.641 -57.312 25.734 1 15.52 18 ALA B CA 1
ATOM 3181 C C . ALA B 1 18 ? -10.555 -57.188 24.516 1 15.52 18 ALA B C 1
ATOM 3183 O O . ALA B 1 18 ? -10.859 -56.094 24.047 1 15.52 18 ALA B O 1
ATOM 3184 N N . SER B 1 19 ? -11.617 -58.094 24.469 1 15.51 19 SER B N 1
ATOM 3185 C CA . SER B 1 19 ? -12.141 -59.281 23.766 1 15.51 19 SER B CA 1
ATOM 3186 C C . SER B 1 19 ? -13.352 -58.875 22.906 1 15.51 19 SER B C 1
ATOM 3188 O O . SER B 1 19 ? -13.602 -59.5 21.875 1 15.51 19 SER B O 1
ATOM 3190 N N . LEU B 1 20 ? -14.383 -58.031 23.359 1 16.16 20 LEU B N 1
ATOM 3191 C CA . LEU B 1 20 ? -15.688 -58.656 23.359 1 16.16 20 LEU B CA 1
ATOM 3192 C C . LEU B 1 20 ? -16.219 -58.844 21.938 1 16.16 20 LEU B C 1
ATOM 3194 O O . LEU B 1 20 ? -15.969 -58 21.062 1 16.16 20 LEU B O 1
ATOM 3198 N N . ASN B 1 21 ? -17.016 -59.969 21.609 1 16.59 21 ASN B N 1
ATOM 3199 C CA . ASN B 1 21 ? -17.562 -60.969 20.719 1 16.59 21 ASN B CA 1
ATOM 3200 C C . ASN B 1 21 ? -18.781 -60.469 19.953 1 16.59 21 ASN B C 1
ATOM 3202 O O . ASN B 1 21 ? -19.422 -61.219 19.219 1 16.59 21 ASN B O 1
ATOM 3206 N N . ILE B 1 22 ? -19.266 -59.25 20.078 1 16.84 22 ILE B N 1
ATOM 3207 C CA . ILE B 1 22 ? -20.719 -59.312 20.031 1 16.84 22 ILE B CA 1
ATOM 3208 C C . ILE B 1 22 ? -21.172 -59.906 18.703 1 16.84 22 ILE B C 1
ATOM 3210 O O . ILE B 1 22 ? -20.562 -59.656 17.656 1 16.84 22 ILE B O 1
ATOM 3214 N N . LEU B 1 23 ? -22.453 -60.5 18.734 1 16.7 23 LEU B N 1
ATOM 3215 C CA . LEU B 1 23 ? -23.391 -61.469 18.219 1 16.7 23 LEU B CA 1
ATOM 3216 C C . LEU B 1 23 ? -23.859 -61.094 16.828 1 16.7 23 LEU B C 1
ATOM 3218 O O . LEU B 1 23 ? -23.859 -59.906 16.453 1 16.7 23 LEU B O 1
ATOM 3222 N N . HIS B 1 24 ? -24.391 -62.125 16.094 1 17.16 24 HIS B N 1
ATOM 3223 C CA . HIS B 1 24 ? -24.609 -62.719 14.781 1 17.16 24 HIS B CA 1
ATOM 3224 C C . HIS B 1 24 ? -25.812 -62.094 14.078 1 17.16 24 HIS B C 1
ATOM 3226 O O . HIS B 1 24 ? -25.953 -62.219 12.859 1 17.16 24 HIS B O 1
ATOM 3232 N N . THR B 1 25 ? -26.781 -61.375 14.773 1 17.39 25 THR B N 1
ATOM 3233 C CA . THR B 1 25 ? -28.047 -61.969 14.336 1 17.39 25 THR B CA 1
ATOM 3234 C C . THR B 1 25 ? -28.312 -61.625 12.875 1 17.39 25 THR B C 1
ATOM 3236 O O . THR B 1 25 ? -27.812 -60.625 12.367 1 17.39 25 THR B O 1
ATOM 3239 N N . SER B 1 26 ? -29.438 -62.25 12.266 1 17.45 26 SER B N 1
ATOM 3240 C CA . SER B 1 26 ? -29.953 -62.969 11.094 1 17.45 26 SER B CA 1
ATOM 3241 C C . SER B 1 26 ? -30.656 -62 10.133 1 17.45 26 SER B C 1
ATOM 3243 O O . SER B 1 26 ? -30.766 -62.281 8.938 1 17.45 26 SER B O 1
ATOM 3245 N N . TRP B 1 27 ? -31.25 -60.812 10.586 1 17.91 27 TRP B N 1
ATOM 3246 C CA . TRP B 1 27 ? -32.625 -60.75 10.062 1 17.91 27 TRP B CA 1
ATOM 3247 C C . TRP B 1 27 ? -32.594 -60.531 8.555 1 17.91 27 TRP B C 1
ATOM 3249 O O . TRP B 1 27 ? -31.641 -60 8.008 1 17.91 27 TRP B O 1
ATOM 3259 N N . SER B 1 28 ? -33.938 -60.5 7.973 1 18.62 28 SER B N 1
ATOM 3260 C CA . SER B 1 28 ? -34.781 -60.938 6.875 1 18.62 28 SER B CA 1
ATOM 3261 C C . SER B 1 28 ? -34.656 -60.031 5.668 1 18.62 28 SER B C 1
ATOM 3263 O O . SER B 1 28 ? -34.312 -58.844 5.809 1 18.62 28 SER B O 1
ATOM 3265 N N . ASN B 1 29 ? -35.062 -60.594 4.492 1 16.7 29 ASN B N 1
ATOM 3266 C CA . ASN B 1 29 ? -34.812 -60.625 3.053 1 16.7 29 ASN B CA 1
ATOM 3267 C C . ASN B 1 29 ? -35.344 -59.375 2.357 1 16.7 29 ASN B C 1
ATOM 3269 O O . ASN B 1 29 ? -34.625 -58.75 1.577 1 16.7 29 ASN B O 1
ATOM 3273 N N . GLU B 1 30 ? -36.656 -59.156 2.268 1 19.33 30 GLU B N 1
ATOM 3274 C CA . GLU B 1 30 ? -37.219 -59.25 0.929 1 19.33 30 GLU B CA 1
ATOM 3275 C C . GLU B 1 30 ? -37.375 -57.875 0.288 1 19.33 30 GLU B C 1
ATOM 3277 O O . GLU B 1 30 ? -37.906 -57.75 -0.813 1 19.33 30 GLU B O 1
ATOM 3282 N N . ARG B 1 31 ? -36.844 -56.875 0.77 1 18.98 31 ARG B N 1
ATOM 3283 C CA . ARG B 1 31 ? -37.594 -55.688 0.292 1 18.98 31 ARG B CA 1
ATOM 3284 C C . ARG B 1 31 ? -37.5 -55.594 -1.227 1 18.98 31 ARG B C 1
ATOM 3286 O O . ARG B 1 31 ? -36.438 -55.75 -1.808 1 18.98 31 ARG B O 1
ATOM 3293 N N . ALA B 1 32 ? -38.781 -55.625 -1.833 1 21.25 32 ALA B N 1
ATOM 3294 C CA . ALA B 1 32 ? -39.25 -55.531 -3.205 1 21.25 32 ALA B CA 1
ATOM 3295 C C . ALA B 1 32 ? -38.812 -54.219 -3.867 1 21.25 32 ALA B C 1
ATOM 3297 O O . ALA B 1 32 ? -38.875 -53.156 -3.268 1 21.25 32 ALA B O 1
ATOM 3298 N N . LYS B 1 33 ? -38.031 -54.312 -4.855 1 18.25 33 LYS B N 1
ATOM 3299 C CA . LYS B 1 33 ? -37.312 -53.406 -5.742 1 18.25 33 LYS B CA 1
ATOM 3300 C C . LYS B 1 33 ? -38.281 -52.531 -6.535 1 18.25 33 LYS B C 1
ATOM 3302 O O . LYS B 1 33 ? -38.719 -52.938 -7.617 1 18.25 33 LYS B O 1
ATOM 3307 N N . LYS B 1 34 ? -39.344 -52 -5.852 1 19.97 34 LYS B N 1
ATOM 3308 C CA . LYS B 1 34 ? -40.188 -51.344 -6.855 1 19.97 34 LYS B CA 1
ATOM 3309 C C . LYS B 1 34 ? -39.375 -50.312 -7.625 1 19.97 34 LYS B C 1
ATOM 3311 O O . LYS B 1 34 ? -38.688 -49.469 -7.023 1 19.97 34 LYS B O 1
ATOM 3316 N N . ASP B 1 35 ? -39.062 -50.531 -8.898 1 17.86 35 ASP B N 1
ATOM 3317 C CA . ASP B 1 35 ? -38.25 -49.938 -9.969 1 17.86 35 ASP B CA 1
ATOM 3318 C C . ASP B 1 35 ? -38.75 -48.531 -10.305 1 17.86 35 ASP B C 1
ATOM 3320 O O . ASP B 1 35 ? -38.375 -47.969 -11.328 1 17.86 35 ASP B O 1
ATOM 3324 N N . SER B 1 36 ? -39.375 -47.781 -9.344 1 20.33 36 SER B N 1
ATOM 3325 C CA . SER B 1 36 ? -40 -46.656 -10.008 1 20.33 36 SER B CA 1
ATOM 3326 C C . SER B 1 36 ? -38.969 -45.781 -10.703 1 20.33 36 SER B C 1
ATOM 3328 O O . SER B 1 36 ? -37.906 -45.469 -10.125 1 20.33 36 SER B O 1
ATOM 3330 N N . SER B 1 37 ? -38.969 -45.75 -12.047 1 20.3 37 SER B N 1
ATOM 3331 C CA . SER B 1 37 ? -38.188 -45.094 -13.094 1 20.3 37 SER B CA 1
ATOM 3332 C C . SER B 1 37 ? -38.281 -43.562 -12.969 1 20.3 37 SER B C 1
ATOM 3334 O O . SER B 1 37 ? -38 -42.844 -13.93 1 20.3 37 SER B O 1
ATOM 3336 N N . SER B 1 38 ? -38.25 -43.031 -11.75 1 20.02 38 SER B N 1
ATOM 3337 C CA . SER B 1 38 ? -38.469 -41.562 -11.805 1 20.02 38 SER B CA 1
ATOM 3338 C C . SER B 1 38 ? -37.438 -40.875 -12.703 1 20.02 38 SER B C 1
ATOM 3340 O O . SER B 1 38 ? -36.25 -41.188 -12.648 1 20.02 38 SER B O 1
ATOM 3342 N N . SER B 1 39 ? -37.969 -40.375 -13.859 1 22.11 39 SER B N 1
ATOM 3343 C CA . SER B 1 39 ? -37.375 -39.562 -14.914 1 22.11 39 SER B CA 1
ATOM 3344 C C . SER B 1 39 ? -36.594 -38.375 -14.336 1 22.11 39 SER B C 1
ATOM 3346 O O . SER B 1 39 ? -37.188 -37.469 -13.719 1 22.11 39 SER B O 1
ATOM 3348 N N . CYS B 1 40 ? -35.531 -38.656 -13.672 1 22.14 40 CYS B N 1
ATOM 3349 C CA . CYS B 1 40 ? -34.656 -37.625 -13.141 1 22.14 40 CYS B CA 1
ATOM 3350 C C . CYS B 1 40 ? -34.281 -36.625 -14.227 1 22.14 40 CYS B C 1
ATOM 3352 O O . CYS B 1 40 ? -33.781 -37 -15.281 1 22.14 40 CYS B O 1
ATOM 3354 N N . ASN B 1 41 ? -35.094 -35.531 -14.234 1 21.5 41 ASN B N 1
ATOM 3355 C CA . ASN B 1 41 ? -34.906 -34.312 -15.023 1 21.5 41 ASN B CA 1
ATOM 3356 C C . ASN B 1 41 ? -33.438 -33.938 -15.125 1 21.5 41 ASN B C 1
ATOM 3358 O O . ASN B 1 41 ? -32.688 -34 -14.141 1 21.5 41 ASN B O 1
ATOM 3362 N N . LYS B 1 42 ? -32.938 -33.969 -16.406 1 24.47 42 LYS B N 1
ATOM 3363 C CA . LYS B 1 42 ? -31.625 -33.625 -16.953 1 24.47 42 LYS B CA 1
ATOM 3364 C C . LYS B 1 42 ? -31.109 -32.312 -16.375 1 24.47 42 LYS B C 1
ATOM 3366 O O . LYS B 1 42 ? -31.688 -31.266 -16.625 1 24.47 42 LYS B O 1
ATOM 3371 N N . SER B 1 43 ? -30.703 -32.312 -15.195 1 23.8 43 SER B N 1
ATOM 3372 C CA . SER B 1 43 ? -29.984 -31.188 -14.633 1 23.8 43 SER B CA 1
ATOM 3373 C C . SER B 1 43 ? -28.906 -30.688 -15.602 1 23.8 43 SER B C 1
ATOM 3375 O O . SER B 1 43 ? -28.125 -31.484 -16.125 1 23.8 43 SER B O 1
ATOM 3377 N N . LYS B 1 44 ? -29.203 -29.578 -16.375 1 27.84 44 LYS B N 1
ATOM 3378 C CA . LYS B 1 44 ? -28.281 -28.844 -17.234 1 27.84 44 LYS B CA 1
ATOM 3379 C C . LYS B 1 44 ? -26.875 -28.828 -16.641 1 27.84 44 LYS B C 1
ATOM 3381 O O . LYS B 1 44 ? -26.625 -28.156 -15.633 1 27.84 44 LYS B O 1
ATOM 3386 N N . VAL B 1 45 ? -26.203 -29.891 -16.656 1 26.02 45 VAL B N 1
ATOM 3387 C CA . VAL B 1 45 ? -24.75 -29.922 -16.5 1 26.02 45 VAL B CA 1
ATOM 3388 C C . VAL B 1 45 ? -24.109 -28.797 -17.297 1 26.02 45 VAL B C 1
ATOM 3390 O O . VAL B 1 45 ? -24.266 -28.75 -18.531 1 26.02 45 VAL B O 1
ATOM 3393 N N . TRP B 1 46 ? -24.047 -27.641 -16.719 1 29.67 46 TRP B N 1
ATOM 3394 C CA . TRP B 1 46 ? -23.219 -26.594 -17.328 1 29.67 46 TRP B CA 1
ATOM 3395 C C . TRP B 1 46 ? -21.953 -27.172 -17.938 1 29.67 46 TRP B C 1
ATOM 3397 O O . TRP B 1 46 ? -21.141 -27.766 -17.219 1 29.67 46 TRP B O 1
ATOM 3407 N N . GLU B 1 47 ? -22.094 -27.75 -19.016 1 27.17 47 GLU B N 1
ATOM 3408 C CA . GLU B 1 47 ? -20.969 -28.125 -19.844 1 27.17 47 GLU B CA 1
ATOM 3409 C C . GLU B 1 47 ? -19.906 -27.016 -19.875 1 27.17 47 GLU B C 1
ATOM 3411 O O . GLU B 1 47 ? -20.094 -26 -20.547 1 27.17 47 GLU B O 1
ATOM 3416 N N . MET B 1 48 ? -19.312 -26.75 -18.766 1 32.5 48 MET B N 1
ATOM 3417 C CA . MET B 1 48 ? -18.094 -25.953 -18.734 1 32.5 48 MET B CA 1
ATOM 3418 C C . MET B 1 48 ? -17.109 -26.406 -19.812 1 32.5 48 MET B C 1
ATOM 3420 O O . MET B 1 48 ? -16.453 -27.438 -19.672 1 32.5 48 MET B O 1
ATOM 3424 N N . GLY B 1 49 ? -17.484 -26.281 -21.016 1 28.78 49 GLY B N 1
ATOM 3425 C CA . GLY B 1 49 ? -16.547 -26.516 -22.109 1 28.78 49 GLY B CA 1
ATOM 3426 C C . GLY B 1 49 ? -15.203 -25.828 -21.891 1 28.78 49 GLY B C 1
ATOM 3427 O O . GLY B 1 49 ? -15.141 -24.75 -21.328 1 28.78 49 GLY B O 1
ATOM 3428 N N . ASN B 1 50 ? -14.094 -26.562 -21.719 1 34.34 50 ASN B N 1
ATOM 3429 C CA . ASN B 1 50 ? -12.656 -26.281 -21.688 1 34.34 50 ASN B CA 1
ATOM 3430 C C . ASN B 1 50 ? -12.258 -25.25 -22.734 1 34.34 50 ASN B C 1
ATOM 3432 O O . ASN B 1 50 ? -11.766 -25.609 -23.797 1 34.34 50 ASN B O 1
ATOM 3436 N N . SER B 1 51 ? -13 -24.281 -23.078 1 35.47 51 SER B N 1
ATOM 3437 C CA . SER B 1 51 ? -12.43 -23.422 -24.125 1 35.47 51 SER B CA 1
ATOM 3438 C C . SER B 1 51 ? -11.227 -22.641 -23.609 1 35.47 51 SER B C 1
ATOM 3440 O O . SER B 1 51 ? -11.273 -22.062 -22.516 1 35.47 51 SER B O 1
ATOM 3442 N N . GLU B 1 52 ? -9.93 -22.828 -24.047 1 47.56 52 GLU B N 1
ATOM 3443 C CA . GLU B 1 52 ? -8.609 -22.234 -23.859 1 47.56 52 GLU B CA 1
ATOM 3444 C C . GLU B 1 52 ? -8.695 -20.703 -23.812 1 47.56 52 GLU B C 1
ATOM 3446 O O . GLU B 1 52 ? -7.777 -20.047 -23.344 1 47.56 52 GLU B O 1
ATOM 3451 N N . SER B 1 53 ? -9.781 -20.062 -24.453 1 51.19 53 SER B N 1
ATOM 3452 C CA . SER B 1 53 ? -9.82 -18.609 -24.578 1 51.19 53 SER B CA 1
ATOM 3453 C C . SER B 1 53 ? -10.711 -17.984 -23.516 1 51.19 53 SER B C 1
ATOM 3455 O O . SER B 1 53 ? -11.789 -18.516 -23.219 1 51.19 53 SER B O 1
ATOM 3457 N N . GLY B 1 54 ? -10.258 -17.453 -22.562 1 52.78 54 GLY B N 1
ATOM 3458 C CA . GLY B 1 54 ? -10.992 -16.719 -21.547 1 52.78 54 GLY B CA 1
ATOM 3459 C C . GLY B 1 54 ? -12.18 -15.961 -22.109 1 52.78 54 GLY B C 1
ATOM 3460 O O . GLY B 1 54 ? -12.25 -15.703 -23.312 1 52.78 54 GLY B O 1
ATOM 3461 N N . LYS B 1 55 ? -13.461 -16.016 -21.531 1 57.81 55 LYS B N 1
ATOM 3462 C CA . LYS B 1 55 ? -14.648 -15.273 -21.953 1 57.81 55 LYS B CA 1
ATOM 3463 C C . LYS B 1 55 ? -15.039 -14.211 -20.938 1 57.81 55 LYS B C 1
ATOM 3465 O O . LYS B 1 55 ? -14.852 -14.406 -19.734 1 57.81 55 LYS B O 1
ATOM 3470 N N . LEU B 1 56 ? -15.273 -12.977 -21.328 1 55.44 56 LEU B N 1
ATOM 3471 C CA . LEU B 1 56 ? -15.953 -11.992 -20.5 1 55.44 56 LEU B CA 1
ATOM 3472 C C . LEU B 1 56 ? -17.438 -12.336 -20.359 1 55.44 56 LEU B C 1
ATOM 3474 O O . LEU B 1 56 ? -18.109 -12.602 -21.359 1 55.44 56 LEU B O 1
ATOM 3478 N N . LEU B 1 57 ? -17.906 -12.648 -19.156 1 54.38 57 LEU B N 1
ATOM 3479 C CA . LEU B 1 57 ? -19.281 -13.07 -18.906 1 54.38 57 LEU B CA 1
ATOM 3480 C C . LEU B 1 57 ? -20.219 -11.875 -18.906 1 54.38 57 LEU B C 1
ATOM 3482 O O . LEU B 1 57 ? -19.859 -10.797 -18.438 1 54.38 57 LEU B O 1
ATOM 3486 N N . GLU B 1 58 ? -21.172 -11.664 -19.766 1 50.62 58 GLU B N 1
ATOM 3487 C CA . GLU B 1 58 ? -22.188 -10.609 -19.781 1 50.62 58 GLU B CA 1
ATOM 3488 C C . GLU B 1 58 ? -22.984 -10.594 -18.484 1 50.62 58 GLU B C 1
ATOM 3490 O O . GLU B 1 58 ? -23.391 -9.531 -18.016 1 50.62 58 GLU B O 1
ATOM 3495 N N . LEU B 1 59 ? -23.578 -11.664 -17.891 1 49.38 59 LEU B N 1
ATOM 3496 C CA . LEU B 1 59 ? -24.438 -11.695 -16.703 1 49.38 59 LEU B CA 1
ATOM 3497 C C . LEU B 1 59 ? -23.75 -12.414 -15.547 1 49.38 59 LEU B C 1
ATOM 3499 O O . LEU B 1 59 ? -23.031 -13.398 -15.758 1 49.38 59 LEU B O 1
ATOM 3503 N N . SER B 1 60 ? -23.859 -11.641 -14.344 1 59.59 60 SER B N 1
ATOM 3504 C CA . SER B 1 60 ? -23.281 -12.172 -13.109 1 59.59 60 SER B CA 1
ATOM 3505 C C . SER B 1 60 ? -23.922 -13.5 -12.734 1 59.59 60 SER B C 1
ATOM 3507 O O . SER B 1 60 ? -25.141 -13.609 -12.672 1 59.59 60 SER B O 1
ATOM 3509 N N . ASN B 1 61 ? -23.391 -14.719 -12.859 1 72.5 61 ASN B N 1
ATOM 3510 C CA . ASN B 1 61 ? -23.891 -16.031 -12.492 1 72.5 61 ASN B CA 1
ATOM 3511 C C . ASN B 1 61 ? -23.391 -16.469 -11.117 1 72.5 61 ASN B C 1
ATOM 3513 O O . ASN B 1 61 ? -23.328 -17.656 -10.828 1 72.5 61 ASN B O 1
ATOM 3517 N N . LEU B 1 62 ? -23.172 -15.367 -10.281 1 88.94 62 LEU B N 1
ATOM 3518 C CA . LEU B 1 62 ? -22.656 -15.766 -8.977 1 88.94 62 LEU B CA 1
ATOM 3519 C C . LEU B 1 62 ? -23.797 -16.047 -8 1 88.94 62 LEU B C 1
ATOM 3521 O O . LEU B 1 62 ? -24.797 -15.32 -7.988 1 88.94 62 LEU B O 1
ATOM 3525 N N . LYS B 1 63 ? -23.719 -17.078 -7.336 1 93.75 63 LYS B N 1
ATOM 3526 C CA . LYS B 1 63 ? -24.688 -17.406 -6.289 1 93.75 63 LYS B CA 1
ATOM 3527 C C . LYS B 1 63 ? -24.5 -16.516 -5.07 1 93.75 63 LYS B C 1
ATOM 3529 O O . LYS B 1 63 ? -23.375 -16.234 -4.66 1 93.75 63 LYS B O 1
ATOM 3534 N N . VAL B 1 64 ? -25.625 -16.031 -4.578 1 93.88 64 VAL B N 1
ATOM 3535 C CA . VAL B 1 64 ? -25.594 -15.32 -3.307 1 93.88 64 VAL B CA 1
ATOM 3536 C C . VAL B 1 64 ? -25.938 -16.281 -2.166 1 93.88 64 VAL B C 1
ATOM 3538 O O . VAL B 1 64 ? -27.047 -16.812 -2.107 1 93.88 64 VAL B O 1
ATOM 3541 N N . PHE B 1 65 ? -25.031 -16.484 -1.283 1 96.5 65 PHE B N 1
ATOM 3542 C CA . PHE B 1 65 ? -25.203 -17.422 -0.173 1 96.5 65 PHE B CA 1
ATOM 354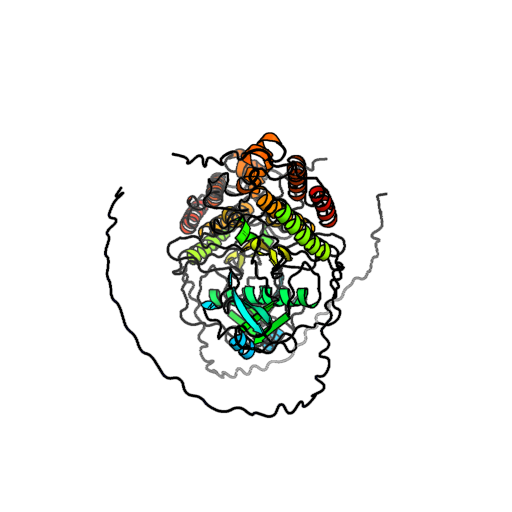3 C C . PHE B 1 65 ? -25.656 -16.688 1.086 1 96.5 65 PHE B C 1
ATOM 3545 O O . PHE B 1 65 ? -25.312 -15.516 1.288 1 96.5 65 PHE B O 1
ATOM 3552 N N . SER B 1 66 ? -26.391 -17.375 1.936 1 95.44 66 SER B N 1
ATOM 3553 C CA . SER B 1 66 ? -26.594 -16.891 3.301 1 95.44 66 SER B CA 1
ATOM 3554 C C . SER B 1 66 ? -25.422 -17.297 4.199 1 95.44 66 SER B C 1
ATOM 3556 O O . SER B 1 66 ? -24.719 -18.266 3.926 1 95.44 66 SER B O 1
ATOM 3558 N N . TYR B 1 67 ? -25.281 -16.531 5.195 1 95.75 67 TYR B N 1
ATOM 3559 C CA . TYR B 1 67 ? -24.234 -16.891 6.156 1 95.75 67 TYR B CA 1
ATOM 3560 C C . TYR B 1 67 ? -24.5 -18.266 6.766 1 95.75 67 TYR B C 1
ATOM 3562 O O . TYR B 1 67 ? -23.562 -19.031 6.992 1 95.75 67 TYR B O 1
ATOM 3570 N N . GLY B 1 68 ? -25.734 -18.531 7.035 1 95.62 68 GLY B N 1
ATOM 3571 C CA . GLY B 1 68 ? -26.125 -19.812 7.57 1 95.62 68 GLY B CA 1
ATOM 3572 C C . GLY B 1 68 ? -25.734 -20.984 6.672 1 95.62 68 GLY B C 1
ATOM 3573 O O . GLY B 1 68 ? -25.25 -22 7.148 1 95.62 68 GLY B O 1
ATOM 3574 N N . ASP B 1 69 ? -25.938 -20.859 5.414 1 95.75 69 ASP B N 1
ATOM 3575 C CA . ASP B 1 69 ? -25.562 -21.891 4.445 1 95.75 69 ASP B CA 1
ATOM 3576 C C . ASP B 1 69 ? -24.078 -22.188 4.512 1 95.75 69 ASP B C 1
ATOM 3578 O O . ASP B 1 69 ? -23.672 -23.359 4.523 1 95.75 69 ASP B O 1
ATOM 3582 N N . LEU B 1 70 ? -23.281 -21.141 4.562 1 96.94 70 LEU B N 1
ATOM 3583 C CA . LEU B 1 70 ? -21.828 -21.328 4.527 1 96.94 70 LEU B CA 1
ATOM 3584 C C . LEU B 1 70 ? -21.312 -21.844 5.867 1 96.94 70 LEU B C 1
ATOM 3586 O O . LEU B 1 70 ? -20.328 -22.578 5.914 1 96.94 70 LEU B O 1
ATOM 3590 N N . LYS B 1 71 ? -22 -21.484 6.91 1 96.31 71 LYS B N 1
ATOM 3591 C CA . LYS B 1 71 ? -21.703 -22.047 8.227 1 96.31 71 LYS B CA 1
ATOM 3592 C C . LYS B 1 71 ? -21.906 -23.547 8.234 1 96.31 71 LYS B C 1
ATOM 3594 O O . LYS B 1 71 ? -21.062 -24.297 8.758 1 96.31 71 LYS B O 1
ATOM 3599 N N . ILE B 1 72 ? -22.953 -23.969 7.66 1 95.81 72 ILE B N 1
ATOM 3600 C CA . ILE B 1 72 ? -23.266 -25.391 7.559 1 95.81 72 ILE B CA 1
ATOM 3601 C C . ILE B 1 72 ? -22.234 -26.078 6.66 1 95.81 72 ILE B C 1
ATOM 3603 O O . ILE B 1 72 ? -21.688 -27.125 7.02 1 95.81 72 ILE B O 1
ATOM 3607 N N . ALA B 1 73 ? -22 -25.453 5.551 1 96.5 73 ALA B N 1
ATOM 3608 C CA . ALA B 1 73 ? -21.094 -26.031 4.566 1 96.5 73 ALA B CA 1
ATOM 3609 C C . ALA B 1 73 ? -19.703 -26.25 5.164 1 96.5 73 ALA B C 1
ATOM 3611 O O . ALA B 1 73 ? -18.969 -27.156 4.742 1 96.5 73 ALA B O 1
ATOM 3612 N N . THR B 1 74 ? -19.281 -25.391 6.152 1 96.25 74 THR B N 1
ATOM 3613 C CA . THR B 1 74 ? -17.922 -25.422 6.707 1 96.25 74 THR B CA 1
ATOM 3614 C C . THR B 1 74 ? -17.922 -26.047 8.102 1 96.25 74 THR B C 1
ATOM 3616 O O . THR B 1 74 ? -16.938 -25.969 8.82 1 96.25 74 THR B O 1
ATOM 3619 N N . LYS B 1 75 ? -18.984 -26.594 8.578 1 93 75 LYS B N 1
ATOM 3620 C CA . LYS B 1 75 ? -19.109 -27.094 9.938 1 93 75 LYS B CA 1
ATOM 3621 C C . LYS B 1 75 ? -18.812 -26 10.961 1 93 75 LYS B C 1
ATOM 3623 O O . LYS B 1 75 ? -17.984 -26.188 11.859 1 93 75 LYS B O 1
ATOM 3628 N N . SER B 1 76 ? -19.359 -24.844 10.719 1 94.25 76 SER B N 1
ATOM 3629 C CA . SER B 1 76 ? -19.312 -23.688 11.602 1 94.25 76 SER B CA 1
ATOM 3630 C C . SER B 1 76 ? -17.906 -23.109 11.672 1 94.25 76 SER B C 1
ATOM 3632 O O . SER B 1 76 ? -17.469 -22.672 12.742 1 94.25 76 SER B O 1
ATOM 3634 N N . PHE B 1 77 ? -17.172 -23.203 10.602 1 94.5 77 PHE B N 1
ATOM 3635 C CA . PHE B 1 77 ? -15.844 -22.594 10.477 1 94.5 77 PHE B CA 1
ATOM 3636 C C . PHE B 1 77 ? -14.914 -23.109 11.57 1 94.5 77 PHE B C 1
ATOM 3638 O O . PHE B 1 77 ? -14.141 -22.328 12.141 1 94.5 77 PHE B O 1
ATOM 3645 N N . LYS B 1 78 ? -14.938 -24.344 11.844 1 90.94 78 LYS B N 1
ATOM 3646 C CA . LYS B 1 78 ? -14.062 -24.969 12.828 1 90.94 78 LYS B CA 1
ATOM 3647 C C . LYS B 1 78 ? -12.625 -25.062 12.328 1 90.94 78 LYS B C 1
ATOM 3649 O O . LYS B 1 78 ? -12.391 -25 11.117 1 90.94 78 LYS B O 1
ATOM 3654 N N . SER B 1 79 ? -11.727 -25.234 13.18 1 90 79 SER B N 1
ATOM 3655 C CA . SER B 1 79 ? -10.289 -25.203 12.891 1 90 79 SER B CA 1
ATOM 3656 C C . SER B 1 79 ? -9.906 -26.344 11.945 1 90 79 SER B C 1
ATOM 3658 O O . SER B 1 79 ? -8.977 -26.203 11.148 1 90 79 SER B O 1
ATOM 3660 N N . ASP B 1 80 ? -10.594 -27.406 12.023 1 90.31 80 ASP B N 1
ATOM 3661 C CA . ASP B 1 80 ? -10.266 -28.562 11.18 1 90.31 80 ASP B CA 1
ATOM 3662 C C . ASP B 1 80 ? -10.586 -28.281 9.711 1 90.31 80 ASP B C 1
ATOM 3664 O O . ASP B 1 80 ? -10.094 -28.969 8.82 1 90.31 80 ASP B O 1
ATOM 3668 N N . ALA B 1 81 ? -11.445 -27.328 9.477 1 91.88 81 ALA B N 1
ATOM 3669 C CA . ALA B 1 81 ? -11.805 -26.938 8.109 1 91.88 81 ALA B CA 1
ATOM 3670 C C . ALA B 1 81 ? -10.875 -25.859 7.586 1 91.88 81 ALA B C 1
ATOM 3672 O O . ALA B 1 81 ? -10.938 -25.5 6.406 1 91.88 81 ALA B O 1
ATOM 3673 N N . LEU B 1 82 ? -9.992 -25.391 8.359 1 93.31 82 LEU B N 1
ATOM 3674 C CA . LEU B 1 82 ? -9.133 -24.266 7.992 1 93.31 82 LEU B CA 1
ATOM 3675 C C . LEU B 1 82 ? -8.102 -24.688 6.957 1 93.31 82 LEU B C 1
ATOM 3677 O O . LEU B 1 82 ? -7.367 -25.656 7.172 1 93.31 82 LEU B O 1
ATOM 3681 N N . LEU B 1 83 ? -8.094 -24.031 5.836 1 90.31 83 LEU B N 1
ATOM 3682 C CA . LEU B 1 83 ? -7.129 -24.297 4.773 1 90.31 83 LEU B CA 1
ATOM 3683 C C . LEU B 1 83 ? -5.922 -23.375 4.898 1 90.31 83 LEU B C 1
ATOM 3685 O O . LEU B 1 83 ? -4.801 -23.75 4.559 1 90.31 83 LEU B O 1
ATOM 3689 N N . GLY B 1 84 ? -6.195 -22.141 5.301 1 86.56 84 GLY B N 1
ATOM 3690 C CA . GLY B 1 84 ? -5.125 -21.172 5.434 1 86.56 84 GLY B CA 1
ATOM 3691 C C . GLY B 1 84 ? -5.598 -19.844 5.977 1 86.56 84 GLY B C 1
ATOM 3692 O O . GLY B 1 84 ? -6.801 -19.578 6.047 1 86.56 84 GLY B O 1
ATOM 3693 N N . GLU B 1 85 ? -4.621 -19.094 6.453 1 82.69 85 GLU B N 1
ATOM 3694 C CA . GLU B 1 85 ? -4.898 -17.75 6.977 1 82.69 85 GLU B CA 1
ATOM 3695 C C . GLU B 1 85 ? -3.928 -16.719 6.402 1 82.69 85 GLU B C 1
ATOM 3697 O O . GLU B 1 85 ? -2.73 -16.984 6.285 1 82.69 85 GLU B O 1
ATOM 3702 N N . GLY B 1 86 ? -4.531 -15.695 5.879 1 71.38 86 GLY B N 1
ATOM 3703 C CA . GLY B 1 86 ? -3.707 -14.586 5.434 1 71.38 86 GLY B CA 1
ATOM 3704 C C . GLY B 1 86 ? -4.07 -13.266 6.094 1 71.38 86 GLY B C 1
ATOM 3705 O O . GLY B 1 86 ? -4.809 -13.242 7.082 1 71.38 86 GLY B O 1
ATOM 3706 N N . GLY B 1 87 ? -3.498 -12.156 5.641 1 65.25 87 GLY B N 1
ATOM 3707 C CA . GLY B 1 87 ? -3.686 -10.836 6.227 1 65.25 87 GLY B CA 1
ATOM 3708 C C . GLY B 1 87 ? -5.129 -10.367 6.188 1 65.25 87 GLY B C 1
ATOM 3709 O O . GLY B 1 87 ? -5.547 -9.562 7.02 1 65.25 87 GLY B O 1
ATOM 3710 N N . PHE B 1 88 ? -5.895 -10.938 5.312 1 71.44 88 PHE B N 1
ATOM 3711 C CA . PHE B 1 88 ? -7.207 -10.328 5.125 1 71.44 88 PHE B CA 1
ATOM 3712 C C . PHE B 1 88 ? -8.312 -11.305 5.504 1 71.44 88 PHE B C 1
ATOM 3714 O O . PHE B 1 88 ? -9.492 -10.945 5.496 1 71.44 88 PHE B O 1
ATOM 3721 N N . GLY B 1 89 ? -7.887 -12.523 5.805 1 82 89 GLY B N 1
ATOM 3722 C CA . GLY B 1 89 ? -8.945 -13.43 6.223 1 82 89 GLY B CA 1
ATOM 3723 C C . GLY B 1 89 ? -8.492 -14.883 6.281 1 82 89 GLY B C 1
ATOM 3724 O O . GLY B 1 89 ? -7.309 -15.18 6.117 1 82 89 GLY B O 1
ATOM 3725 N N . LYS B 1 90 ? -9.492 -15.664 6.602 1 90.94 90 LYS B N 1
ATOM 3726 C CA . LYS B 1 90 ? -9.273 -17.109 6.715 1 90.94 90 LYS B CA 1
ATOM 3727 C C . LYS B 1 90 ? -10.016 -17.859 5.617 1 90.94 90 LYS B C 1
ATOM 3729 O O . LYS B 1 90 ? -11.102 -17.438 5.191 1 90.94 90 LYS B O 1
ATOM 3734 N N . VAL B 1 91 ? -9.375 -18.906 5.164 1 95 91 VAL B N 1
ATOM 3735 C CA . VAL B 1 91 ? -9.992 -19.734 4.129 1 95 91 VAL B CA 1
ATOM 3736 C C . VAL B 1 91 ? -10.344 -21.109 4.695 1 95 91 VAL B C 1
ATOM 3738 O O . VAL B 1 91 ? -9.508 -21.75 5.34 1 95 91 VAL B O 1
ATOM 3741 N N . TYR B 1 92 ? -11.578 -21.547 4.43 1 96.44 92 TYR B N 1
ATOM 3742 C CA . TYR B 1 92 ? -12.078 -22.812 4.957 1 96.44 92 TYR B CA 1
ATOM 3743 C C . TYR B 1 92 ? -12.508 -23.75 3.832 1 96.44 92 TYR B C 1
ATOM 3745 O O . TYR B 1 92 ? -12.961 -23.281 2.779 1 96.44 92 TYR B O 1
ATOM 3753 N N . LYS B 1 93 ? -12.383 -25 4.152 1 96.44 93 LYS B N 1
ATOM 3754 C CA . LYS B 1 93 ? -12.953 -26.031 3.291 1 96.44 93 LYS B CA 1
ATOM 3755 C C . LYS B 1 93 ? -14.453 -26.188 3.553 1 96.44 93 LYS B C 1
ATOM 3757 O O . LYS B 1 93 ? -14.891 -26.172 4.703 1 96.44 93 LYS B O 1
ATOM 3762 N N . GLY B 1 94 ? -15.219 -26.266 2.504 1 97 94 GLY B N 1
ATOM 3763 C CA . GLY B 1 94 ? -16.656 -26.516 2.594 1 97 94 GLY B CA 1
ATOM 3764 C C . GLY B 1 94 ? -17.141 -27.531 1.577 1 97 94 GLY B C 1
ATOM 3765 O O . GLY B 1 94 ? -16.391 -27.953 0.693 1 97 94 GLY B O 1
ATOM 3766 N N . TRP B 1 95 ? -18.406 -27.938 1.785 1 97.31 95 TRP B N 1
ATOM 3767 C CA . TRP B 1 95 ? -19.031 -28.906 0.888 1 97.31 95 TRP B CA 1
ATOM 3768 C C . TRP B 1 95 ? -20.391 -28.438 0.411 1 97.31 95 TRP B C 1
ATOM 3770 O O . TRP B 1 95 ? -21.25 -28.062 1.223 1 97.31 95 TRP B O 1
ATOM 3780 N N . LEU B 1 96 ? -20.547 -28.422 -0.851 1 97.38 96 LEU B N 1
ATOM 3781 C CA . LEU B 1 96 ? -21.781 -28 -1.481 1 97.38 96 LEU B CA 1
ATOM 3782 C C . LEU B 1 96 ? -22.25 -29.031 -2.51 1 97.38 96 LEU B C 1
ATOM 3784 O O . LEU B 1 96 ? -21.453 -29.797 -3.037 1 97.38 96 LEU B O 1
ATOM 3788 N N . ASN B 1 97 ? -23.562 -29 -2.705 1 96.38 97 ASN B N 1
ATOM 3789 C CA . ASN B 1 97 ? -24.094 -29.75 -3.844 1 96.38 97 ASN B CA 1
ATOM 3790 C C . ASN B 1 97 ? -23.609 -29.156 -5.168 1 96.38 97 ASN B C 1
ATOM 3792 O O . ASN B 1 97 ? -23.703 -27.953 -5.379 1 96.38 97 ASN B O 1
ATOM 3796 N N . ALA B 1 98 ? -23.219 -29.969 -6.035 1 93.12 98 ALA B N 1
ATOM 3797 C CA . ALA B 1 98 ? -22.609 -29.516 -7.277 1 93.12 98 ALA B CA 1
ATOM 3798 C C . ALA B 1 98 ? -23.625 -28.812 -8.172 1 93.12 98 ALA B C 1
ATOM 3800 O O . ALA B 1 98 ? -23.266 -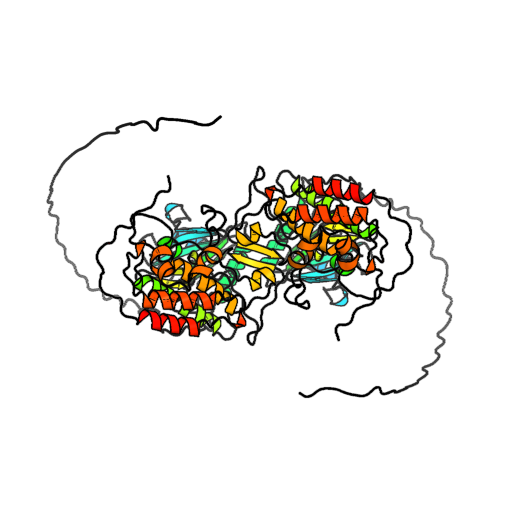27.891 -8.906 1 93.12 98 ALA B O 1
ATOM 3801 N N . GLU B 1 99 ? -24.812 -29.188 -8.055 1 91.88 99 GLU B N 1
ATOM 3802 C CA . GLU B 1 99 ? -25.844 -28.656 -8.945 1 91.88 99 GLU B CA 1
ATOM 3803 C C . GLU B 1 99 ? -26.547 -27.453 -8.328 1 91.88 99 GLU B C 1
ATOM 3805 O O . GLU B 1 99 ? -26.688 -26.406 -8.969 1 91.88 99 GLU B O 1
ATOM 3810 N N . THR B 1 100 ? -26.938 -27.562 -7.098 1 92.56 100 THR B N 1
ATOM 3811 C CA . THR B 1 100 ? -27.766 -26.547 -6.48 1 92.56 100 THR B CA 1
ATOM 3812 C C . THR B 1 100 ? -26.922 -25.578 -5.652 1 92.56 100 THR B C 1
ATOM 3814 O O . THR B 1 100 ? -27.406 -24.516 -5.258 1 92.56 100 THR B O 1
ATOM 3817 N N . LEU B 1 101 ? -25.734 -25.953 -5.285 1 94.75 101 LEU B N 1
ATOM 3818 C CA . LEU B 1 101 ? -24.812 -25.203 -4.441 1 94.75 101 LEU B CA 1
ATOM 3819 C C . LEU B 1 101 ? -25.375 -25.047 -3.033 1 94.75 101 LEU B C 1
ATOM 3821 O O . LEU B 1 101 ? -25.062 -24.062 -2.348 1 94.75 101 LEU B O 1
ATOM 3825 N N . ALA B 1 102 ? -26.219 -25.969 -2.641 1 95.56 102 ALA B N 1
ATOM 3826 C CA . ALA B 1 102 ? -26.688 -26.031 -1.263 1 95.56 102 ALA B CA 1
ATOM 3827 C C . ALA B 1 102 ? -25.688 -26.75 -0.367 1 95.56 102 ALA B C 1
ATOM 3829 O O . ALA B 1 102 ? -24.984 -27.656 -0.818 1 95.56 102 ALA B O 1
ATOM 3830 N N . PRO B 1 103 ? -25.656 -26.328 0.859 1 96.62 103 PRO B N 1
ATOM 3831 C CA . PRO B 1 103 ? -24.719 -27.016 1.759 1 96.62 103 PRO B CA 1
ATOM 3832 C C . PRO B 1 103 ? -25.047 -28.5 1.93 1 96.62 103 PRO B C 1
ATOM 3834 O O . PRO B 1 103 ? -26.219 -28.875 1.969 1 96.62 103 PRO B O 1
ATOM 3837 N N . VAL B 1 104 ? -24 -29.328 2.053 1 95.69 104 VAL B N 1
ATOM 3838 C CA . VAL B 1 104 ? -24.156 -30.766 2.266 1 95.69 104 VAL B CA 1
ATOM 3839 C C . VAL B 1 104 ? -23.172 -31.234 3.332 1 95.69 104 VAL B C 1
ATOM 3841 O O . VAL B 1 104 ? -22.312 -30.469 3.783 1 95.69 104 VAL B O 1
ATOM 3844 N N . LYS B 1 105 ? -23.328 -32.469 3.729 1 91.69 105 LYS B N 1
ATOM 3845 C CA . LYS B 1 105 ? -22.438 -33.031 4.734 1 91.69 105 LYS B CA 1
ATOM 3846 C C . LYS B 1 105 ? -21.016 -33.188 4.195 1 91.69 105 LYS B C 1
ATOM 3848 O O . LYS B 1 105 ? -20.828 -33.438 3.01 1 91.69 105 LYS B O 1
ATOM 3853 N N . ALA B 1 106 ? -20.141 -33.062 5.109 1 89.56 106 ALA B N 1
ATOM 3854 C CA . ALA B 1 106 ? -18.734 -33.188 4.738 1 89.56 106 ALA B CA 1
ATOM 3855 C C . ALA B 1 106 ? -18.484 -34.5 4.031 1 89.56 106 ALA B C 1
ATOM 3857 O O . ALA B 1 106 ? -18.938 -35.562 4.48 1 89.56 106 ALA B O 1
ATOM 3858 N N . GLY B 1 107 ? -17.812 -34.406 2.977 1 88.56 107 GLY B N 1
ATOM 3859 C CA . GLY B 1 107 ? -17.469 -35.594 2.244 1 88.56 107 GLY B CA 1
ATOM 3860 C C . GLY B 1 107 ? -18.469 -35.969 1.172 1 88.56 107 GLY B C 1
ATOM 3861 O O . GLY B 1 107 ? -18.234 -36.875 0.367 1 88.56 107 GLY B O 1
ATOM 3862 N N . SER B 1 108 ? -19.578 -35.25 1.349 1 87.88 108 SER B N 1
ATOM 3863 C CA . SER B 1 108 ? -20.609 -35.469 0.339 1 87.88 108 SER B CA 1
ATOM 3864 C C . SER B 1 108 ? -20.719 -34.281 -0.6 1 87.88 108 SER B C 1
ATOM 3866 O O . SER B 1 108 ? -20.453 -33.156 -0.2 1 87.88 108 SER B O 1
ATOM 3868 N N . GLY B 1 109 ? -20.547 -34.531 -1.851 1 92.81 109 GLY B N 1
ATOM 3869 C CA . GLY B 1 109 ? -20.719 -33.469 -2.812 1 92.81 109 GLY B CA 1
ATOM 3870 C C . GLY B 1 109 ? -19.406 -32.875 -3.311 1 92.81 109 GLY B C 1
ATOM 3871 O O . GLY B 1 109 ? -18.406 -33.594 -3.389 1 92.81 109 GLY B O 1
ATOM 3872 N N . MET B 1 110 ? -19.531 -31.578 -3.656 1 95.62 110 MET B N 1
ATOM 3873 C CA . MET B 1 110 ? -18.391 -30.875 -4.223 1 95.62 110 MET B CA 1
ATOM 3874 C C . MET B 1 110 ? -17.656 -30.078 -3.152 1 95.62 110 MET B C 1
ATOM 3876 O O . MET B 1 110 ? -18.281 -29.297 -2.424 1 95.62 110 MET B O 1
ATOM 3880 N N . MET B 1 111 ? -16.359 -30.25 -3.092 1 96.44 111 MET B N 1
ATOM 3881 C CA . MET B 1 111 ? -15.539 -29.484 -2.168 1 96.44 111 MET B CA 1
ATOM 3882 C C . MET B 1 111 ? -15.328 -28.062 -2.693 1 96.44 111 MET B C 1
ATOM 3884 O O . MET B 1 111 ? -15.094 -27.875 -3.889 1 96.44 111 MET B O 1
ATOM 3888 N N . VAL B 1 112 ? -15.375 -27.062 -1.764 1 97.69 112 VAL B N 1
ATOM 3889 C CA . VAL B 1 112 ? -15.172 -25.672 -2.131 1 97.69 112 VAL B CA 1
ATOM 3890 C C . VAL B 1 112 ? -14.258 -25 -1.113 1 97.69 112 VAL B C 1
ATOM 3892 O O . VAL B 1 112 ? -14.008 -25.531 -0.034 1 97.69 112 VAL B O 1
ATOM 3895 N N . ALA B 1 113 ? -13.664 -23.875 -1.518 1 97.19 113 ALA B N 1
ATOM 3896 C CA . ALA B 1 113 ? -12.891 -23.031 -0.625 1 97.19 113 ALA B CA 1
ATOM 3897 C C . ALA B 1 113 ? -13.664 -21.766 -0.271 1 97.19 113 ALA B C 1
ATOM 3899 O O . ALA B 1 113 ? -14.109 -21.031 -1.159 1 97.19 113 ALA B O 1
ATOM 3900 N N . ILE B 1 114 ? -13.789 -21.516 1.006 1 97.12 114 ILE B N 1
ATOM 3901 C CA . ILE B 1 114 ? -14.562 -20.375 1.488 1 97.12 114 ILE B CA 1
ATOM 3902 C C . ILE B 1 114 ? -13.648 -19.406 2.246 1 97.12 114 ILE B C 1
ATOM 3904 O O . ILE B 1 114 ? -13.109 -19.766 3.297 1 97.12 114 ILE B O 1
ATOM 3908 N N . LYS B 1 115 ? -13.508 -18.219 1.685 1 93.94 115 LYS B N 1
ATOM 3909 C CA . LYS B 1 115 ? -12.703 -17.172 2.314 1 93.94 115 LYS B CA 1
ATOM 3910 C C . LYS B 1 115 ? -13.578 -16.25 3.152 1 93.94 115 LYS B C 1
ATOM 3912 O O . LYS B 1 115 ? -14.492 -15.609 2.631 1 93.94 115 LYS B O 1
ATOM 3917 N N . LYS B 1 116 ? -13.289 -16.219 4.426 1 93.12 116 LYS B N 1
ATOM 3918 C CA . LYS B 1 116 ? -13.984 -15.328 5.352 1 93.12 116 LYS B CA 1
ATOM 3919 C C . LYS B 1 116 ? -13.125 -14.117 5.711 1 93.12 116 LYS B C 1
ATOM 3921 O O . LYS B 1 116 ? -12.031 -14.266 6.258 1 93.12 116 LYS B O 1
ATOM 3926 N N . MET B 1 117 ? -13.688 -12.93 5.371 1 87.19 117 MET B N 1
ATOM 3927 C CA . MET B 1 117 ? -12.93 -11.719 5.652 1 87.19 117 MET B CA 1
ATOM 3928 C C . MET B 1 117 ? -12.93 -11.406 7.145 1 87.19 117 MET B C 1
ATOM 3930 O O . MET B 1 117 ? -13.891 -11.727 7.848 1 87.19 117 MET B O 1
ATOM 3934 N N . LYS B 1 118 ? -11.844 -10.828 7.59 1 77.69 118 LYS B N 1
ATOM 3935 C CA . LYS B 1 118 ? -11.781 -10.414 8.984 1 77.69 118 LYS B CA 1
ATOM 3936 C C . LYS B 1 118 ? -12.789 -9.305 9.273 1 77.69 118 LYS B C 1
ATOM 3938 O O . LYS B 1 118 ? -12.891 -8.344 8.508 1 77.69 118 LYS B O 1
ATOM 3943 N N . PRO B 1 119 ? -13.656 -9.5 10.273 1 64 119 PRO B N 1
ATOM 3944 C CA . PRO B 1 119 ? -14.719 -8.539 10.57 1 64 119 PRO B CA 1
ATOM 3945 C C . PRO B 1 119 ? -14.195 -7.117 10.734 1 64 119 PRO B C 1
ATOM 3947 O O . PRO B 1 119 ? -14.859 -6.16 10.32 1 64 119 PRO B O 1
ATOM 3950 N N . ASP B 1 120 ? -13.055 -6.934 11.32 1 59.56 120 ASP B N 1
ATOM 3951 C CA . ASP B 1 120 ? -12.609 -5.594 11.688 1 59.56 120 ASP B CA 1
ATOM 3952 C C . ASP B 1 120 ? -11.688 -5.008 10.609 1 59.56 120 ASP B C 1
ATOM 3954 O O . ASP B 1 120 ? -11.125 -3.93 10.789 1 59.56 120 ASP B O 1
ATOM 3958 N N . SER B 1 121 ? -11.859 -5.773 9.406 1 63.38 121 SER B N 1
ATOM 3959 C CA . SER B 1 121 ? -10.93 -5.285 8.383 1 63.38 121 SER B CA 1
ATOM 3960 C C . SER B 1 121 ? -11.68 -4.672 7.207 1 63.38 121 SER B C 1
ATOM 3962 O O . SER B 1 121 ? -12.156 -5.387 6.32 1 63.38 121 SER B O 1
ATOM 3964 N N . LEU B 1 122 ? -11.914 -3.375 7.246 1 64.06 122 LEU B N 1
ATOM 3965 C CA . LEU B 1 122 ? -12.547 -2.693 6.125 1 64.06 122 LEU B CA 1
ATOM 3966 C C . LEU B 1 122 ? -11.75 -2.906 4.84 1 64.06 122 LEU B C 1
ATOM 3968 O O . LEU B 1 122 ? -12.328 -2.969 3.752 1 64.06 122 LEU B O 1
ATOM 3972 N N . GLN B 1 123 ? -10.477 -3.098 5.02 1 66.94 123 GLN B N 1
ATOM 3973 C CA . GLN B 1 123 ? -9.68 -3.424 3.844 1 66.94 123 GLN B CA 1
ATOM 3974 C C . GLN B 1 123 ? -10.117 -4.754 3.236 1 66.94 123 GLN B C 1
ATOM 3976 O O . GLN B 1 123 ? -10.164 -4.898 2.014 1 66.94 123 GLN B O 1
ATOM 3981 N N . GLY B 1 124 ? -10.453 -5.582 4.156 1 71.88 124 GLY B N 1
ATOM 3982 C CA . GLY B 1 124 ? -10.938 -6.871 3.691 1 71.88 124 GLY B CA 1
ATOM 3983 C C . GLY B 1 124 ? -12.227 -6.77 2.891 1 71.88 124 GLY B C 1
ATOM 3984 O O . GLY B 1 124 ? -12.383 -7.445 1.872 1 71.88 124 GLY B O 1
ATOM 3985 N N . VAL B 1 125 ? -13.031 -5.883 3.244 1 75 125 VAL B N 1
ATOM 3986 C CA . VAL B 1 125 ? -14.312 -5.711 2.57 1 75 125 VAL B CA 1
ATOM 3987 C C . VAL B 1 125 ? -14.094 -5.121 1.18 1 75 125 VAL B C 1
ATOM 3989 O O . VAL B 1 125 ? -14.75 -5.52 0.215 1 75 125 VAL B O 1
ATOM 3992 N N . GLN B 1 126 ? -13.211 -4.227 1.129 1 76.12 126 GLN B N 1
ATOM 3993 C CA . GLN B 1 126 ? -12.891 -3.648 -0.171 1 76.12 126 GLN B CA 1
ATOM 3994 C C . GLN B 1 126 ? -12.352 -4.711 -1.129 1 76.12 126 GLN B C 1
ATOM 3996 O O . GLN B 1 126 ? -12.75 -4.758 -2.295 1 76.12 126 GLN B O 1
ATOM 4001 N N . GLU B 1 127 ? -11.492 -5.398 -0.617 1 81.81 127 GLU B N 1
ATOM 4002 C CA . GLU B 1 127 ? -10.93 -6.457 -1.447 1 81.81 127 GLU B CA 1
ATOM 4003 C C . GLU B 1 127 ? -12 -7.469 -1.855 1 81.81 127 GLU B C 1
ATOM 4005 O O . GLU B 1 127 ? -11.984 -7.969 -2.982 1 81.81 127 GLU B O 1
ATOM 4010 N N . TRP B 1 128 ? -12.914 -7.734 -0.933 1 84.88 128 TRP B N 1
ATOM 4011 C CA . TRP B 1 128 ? -14.039 -8.617 -1.189 1 84.88 128 TRP B CA 1
ATOM 4012 C C . TRP B 1 128 ? -14.891 -8.102 -2.348 1 84.88 128 TRP B C 1
ATOM 4014 O O . TRP B 1 128 ? -15.195 -8.844 -3.283 1 84.88 128 TRP B O 1
ATOM 4024 N N . GLN B 1 129 ? -15.195 -6.859 -2.328 1 84 129 GLN B N 1
ATOM 4025 C CA . GLN B 1 129 ? -16 -6.25 -3.379 1 84 129 GLN B CA 1
ATOM 4026 C C . GLN B 1 129 ? -15.258 -6.242 -4.711 1 84 129 GLN B C 1
ATOM 4028 O O . GLN B 1 129 ? -15.844 -6.504 -5.762 1 84 129 GLN B O 1
ATOM 4033 N N . THR B 1 130 ? -14.016 -5.926 -4.652 1 83.94 130 THR B N 1
ATOM 4034 C CA . THR B 1 130 ? -13.195 -5.895 -5.859 1 83.94 130 THR B CA 1
ATOM 4035 C C . THR B 1 130 ? -13.141 -7.273 -6.512 1 83.94 130 THR B C 1
ATOM 4037 O O . THR B 1 130 ? -13.289 -7.395 -7.73 1 83.94 130 THR B O 1
ATOM 4040 N N . GLU B 1 131 ? -12.945 -8.203 -5.68 1 88.38 131 GLU B N 1
ATOM 4041 C CA . GLU B 1 131 ? -12.883 -9.57 -6.188 1 88.38 131 GLU B CA 1
ATOM 4042 C C . GLU B 1 131 ? -14.18 -9.953 -6.895 1 88.38 131 GLU B C 1
ATOM 4044 O O . GLU B 1 131 ? -14.148 -10.531 -7.984 1 88.38 131 GLU B O 1
ATOM 4049 N N . ILE B 1 132 ? -15.281 -9.617 -6.359 1 88 132 ILE B N 1
ATOM 4050 C CA . ILE B 1 132 ? -16.578 -9.93 -6.953 1 88 132 ILE B CA 1
ATOM 4051 C C . ILE B 1 132 ? -16.719 -9.195 -8.281 1 88 132 ILE B C 1
ATOM 4053 O O . ILE B 1 132 ? -17.109 -9.797 -9.289 1 88 132 ILE B O 1
ATOM 4057 N N . ASN B 1 133 ? -16.344 -8.008 -8.273 1 83.69 133 ASN B N 1
ATOM 4058 C CA . ASN B 1 133 ? -16.5 -7.188 -9.469 1 83.69 133 ASN B CA 1
ATOM 4059 C C . ASN B 1 133 ? -15.711 -7.758 -10.641 1 83.69 133 ASN B C 1
ATOM 4061 O O . ASN B 1 133 ? -16.188 -7.734 -11.781 1 83.69 133 ASN B O 1
ATOM 4065 N N . PHE B 1 134 ? -14.609 -8.242 -10.352 1 84.88 134 PHE B N 1
ATOM 4066 C CA . PHE B 1 134 ? -13.758 -8.742 -11.422 1 84.88 134 PHE B CA 1
ATOM 4067 C C . PHE B 1 134 ? -14.148 -10.164 -11.805 1 84.88 134 PHE B C 1
ATOM 4069 O O . PHE B 1 134 ? -14.336 -10.461 -12.984 1 84.88 134 PHE B O 1
ATOM 4076 N N . LEU B 1 135 ? -14.312 -11.008 -10.852 1 87.38 135 LEU B N 1
ATOM 4077 C CA . LEU B 1 135 ? -14.477 -12.43 -11.133 1 87.38 135 LEU B CA 1
ATOM 4078 C C . LEU B 1 135 ? -15.906 -12.734 -11.562 1 87.38 135 LEU B C 1
ATOM 4080 O O . LEU B 1 135 ? -16.172 -13.812 -12.109 1 87.38 135 LEU B O 1
ATOM 4084 N N . GLU B 1 136 ? -16.766 -11.789 -11.305 1 85.56 136 GLU B N 1
ATOM 4085 C CA . GLU B 1 136 ? -18.125 -11.969 -11.797 1 85.56 136 GLU B CA 1
ATOM 4086 C C . GLU B 1 136 ? -18.172 -11.867 -13.32 1 85.56 136 GLU B C 1
ATOM 4088 O O . GLU B 1 136 ? -19.062 -12.445 -13.961 1 85.56 136 GLU B O 1
ATOM 4093 N N . ARG B 1 137 ? -17.219 -11.266 -13.93 1 81.06 137 ARG B N 1
ATOM 4094 C CA . ARG B 1 137 ? -17.281 -10.922 -15.344 1 81.06 137 ARG B CA 1
ATOM 4095 C C . ARG B 1 137 ? -16.266 -11.719 -16.156 1 81.06 137 ARG B C 1
ATOM 4097 O O . ARG B 1 137 ? -16.281 -11.68 -17.391 1 81.06 137 ARG B O 1
ATOM 4104 N N . ILE B 1 138 ? -15.445 -12.422 -15.453 1 83 138 ILE B N 1
ATOM 4105 C CA . ILE B 1 138 ? -14.328 -13.031 -16.156 1 83 138 ILE B CA 1
ATOM 4106 C C . ILE B 1 138 ? -14.289 -14.531 -15.867 1 83 138 ILE B C 1
ATOM 4108 O O . ILE B 1 138 ? -14.461 -14.953 -14.719 1 83 138 ILE B O 1
ATOM 4112 N N . TYR B 1 139 ? -14.242 -15.32 -16.984 1 87.75 139 TYR B N 1
ATOM 4113 C CA . TYR B 1 139 ? -13.953 -16.75 -16.859 1 87.75 139 TYR B CA 1
ATOM 4114 C C . TYR B 1 139 ? -12.758 -17.141 -17.719 1 87.75 139 TYR B C 1
ATOM 4116 O O . TYR B 1 139 ? -12.688 -16.781 -18.891 1 87.75 139 TYR B O 1
ATOM 4124 N N . HIS B 1 140 ? -11.883 -17.75 -17.141 1 93 140 HIS B N 1
ATOM 4125 C CA . HIS B 1 140 ? -10.711 -18.297 -17.812 1 93 140 HIS B CA 1
ATOM 4126 C C . HIS B 1 140 ? -10.18 -19.516 -17.094 1 93 140 HIS B C 1
ATOM 4128 O O . HIS B 1 140 ? -10.156 -19.562 -15.852 1 93 140 HIS B O 1
ATOM 4134 N N . PRO B 1 141 ? -9.711 -20.5 -17.828 1 95.5 141 PRO B N 1
ATOM 4135 C CA . PRO B 1 141 ? -9.25 -21.75 -17.203 1 95.5 141 PRO B CA 1
ATOM 4136 C C . PRO B 1 141 ? -8.078 -21.531 -16.25 1 95.5 141 PRO B C 1
ATOM 4138 O O . PRO B 1 141 ? -7.816 -22.375 -15.383 1 95.5 141 PRO B O 1
ATOM 4141 N N . ASN B 1 142 ? -7.332 -20.469 -16.391 1 97.69 142 ASN B N 1
ATOM 4142 C CA . ASN B 1 142 ? -6.172 -20.219 -15.539 1 97.69 142 ASN B CA 1
ATOM 4143 C C . ASN B 1 142 ? -6.453 -19.141 -14.508 1 97.69 142 ASN B C 1
ATOM 4145 O O . ASN B 1 142 ? -5.523 -18.562 -13.945 1 97.69 142 ASN B O 1
ATOM 4149 N N . LEU B 1 143 ? -7.711 -18.812 -14.312 1 96.31 143 LEU B N 1
ATOM 4150 C CA . LEU B 1 143 ? -8.18 -17.984 -13.211 1 96.31 143 LEU B CA 1
ATOM 4151 C C . LEU B 1 143 ? -9.141 -18.766 -12.312 1 96.31 143 LEU B C 1
ATOM 4153 O O . LEU B 1 143 ? -9.992 -19.5 -12.805 1 96.31 143 LEU B O 1
ATOM 4157 N N . VAL B 1 144 ? -8.938 -18.609 -11.055 1 96.75 144 VAL B N 1
ATOM 4158 C CA . VAL B 1 144 ? -9.781 -19.344 -10.117 1 96.75 144 VAL B CA 1
ATOM 4159 C C . VAL B 1 144 ? -11.242 -18.953 -10.305 1 96.75 144 VAL B C 1
ATOM 4161 O O . VAL B 1 144 ? -11.547 -17.766 -10.492 1 96.75 144 VAL B O 1
ATOM 4164 N N . LYS B 1 145 ? -12.047 -19.906 -10.148 1 94.25 145 LYS B N 1
ATOM 4165 C CA . LYS B 1 145 ? -13.477 -19.672 -10.367 1 94.25 145 LYS B CA 1
ATOM 4166 C C . LYS B 1 145 ? -14.172 -19.25 -9.07 1 94.25 145 LYS B C 1
ATOM 4168 O O . LYS B 1 145 ? -14.062 -19.938 -8.055 1 94.25 145 LYS B O 1
ATOM 4173 N N . LEU B 1 146 ? -14.797 -18.141 -9.141 1 94.88 146 LEU B N 1
ATOM 4174 C CA . LEU B 1 146 ? -15.664 -17.703 -8.062 1 94.88 146 LEU B CA 1
ATOM 4175 C C . LEU B 1 146 ? -17.078 -18.25 -8.234 1 94.88 146 LEU B C 1
ATOM 4177 O O . LEU B 1 146 ? -17.703 -18.031 -9.273 1 94.88 146 LEU B O 1
ATOM 4181 N N . LEU B 1 147 ? -17.531 -18.984 -7.25 1 94.81 147 LEU B N 1
ATOM 4182 C CA . LEU B 1 147 ? -18.828 -19.625 -7.34 1 94.81 147 LEU B CA 1
ATOM 4183 C C . LEU B 1 147 ? -19.922 -18.719 -6.789 1 94.81 147 LEU B C 1
ATOM 4185 O O . LEU B 1 147 ? -21.062 -18.766 -7.242 1 94.81 147 LEU B O 1
ATOM 4189 N N . GLY B 1 148 ? -19.578 -17.953 -5.797 1 95.56 148 GLY B N 1
ATOM 4190 C CA . GLY B 1 148 ? -20.547 -17.078 -5.164 1 95.56 148 GLY B CA 1
ATOM 4191 C C . GLY B 1 148 ? -19.969 -16.297 -3.996 1 95.56 148 GLY B C 1
ATOM 4192 O O . GLY B 1 148 ? -18.75 -16.297 -3.785 1 95.56 148 GLY B O 1
ATOM 4193 N N . TYR B 1 149 ? -20.875 -15.539 -3.357 1 95.06 149 TYR B N 1
ATOM 4194 C CA . TYR B 1 149 ? -20.438 -14.711 -2.234 1 95.06 149 TYR B CA 1
ATOM 4195 C C . TYR B 1 149 ? -21.562 -14.57 -1.204 1 95.06 149 TYR B C 1
ATOM 4197 O O . TYR B 1 149 ? -22.703 -14.969 -1.457 1 95.06 149 TYR B O 1
ATOM 4205 N N . CYS B 1 150 ? -21.172 -14.18 -0.037 1 94.88 150 CYS B N 1
ATOM 4206 C CA . CYS B 1 150 ? 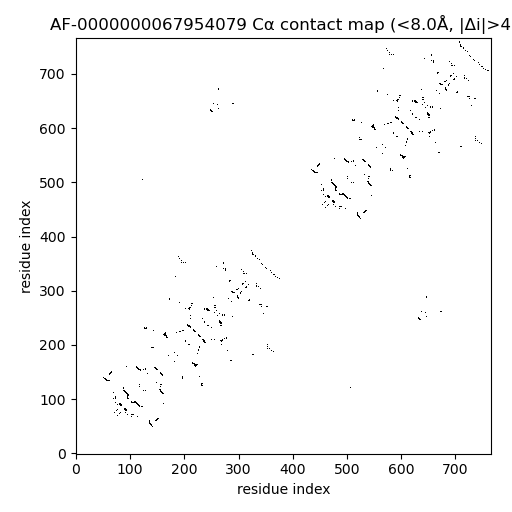-22.094 -13.898 1.06 1 94.88 150 CYS B CA 1
ATOM 4207 C C . CYS B 1 150 ? -21.859 -12.5 1.619 1 94.88 150 CYS B C 1
ATOM 4209 O O . CYS B 1 150 ? -20.719 -12.102 1.865 1 94.88 150 CYS B O 1
ATOM 4211 N N . ARG B 1 151 ? -22.891 -11.773 1.628 1 88.69 151 ARG B N 1
ATOM 4212 C CA . ARG B 1 151 ? -22.922 -10.5 2.342 1 88.69 151 ARG B CA 1
ATOM 4213 C C . ARG B 1 151 ? -24.031 -10.492 3.387 1 88.69 151 ARG B C 1
ATOM 4215 O O . ARG B 1 151 ? -25.219 -10.406 3.043 1 88.69 151 ARG B O 1
ATOM 4222 N N . ASP B 1 152 ? -23.688 -10.586 4.633 1 85.75 152 ASP B N 1
ATOM 4223 C CA . ASP B 1 152 ? -24.656 -10.617 5.723 1 85.75 152 ASP B CA 1
ATOM 4224 C C . ASP B 1 152 ? -24.156 -9.828 6.93 1 85.75 152 ASP B C 1
ATOM 4226 O O . ASP B 1 152 ? -23.297 -10.305 7.672 1 85.75 152 ASP B O 1
ATOM 4230 N N . ASP B 1 153 ? -24.656 -8.586 7.129 1 78.75 153 ASP B N 1
ATOM 4231 C CA . ASP B 1 153 ? -24.188 -7.699 8.188 1 78.75 153 ASP B CA 1
ATOM 4232 C C . ASP B 1 153 ? -22.688 -7.449 8.086 1 78.75 153 ASP B C 1
ATOM 4234 O O . ASP B 1 153 ? -22.219 -6.926 7.078 1 78.75 153 ASP B O 1
ATOM 4238 N N . ASP B 1 154 ? -21.938 -7.984 9.062 1 77 154 ASP B N 1
ATOM 4239 C CA . ASP B 1 154 ? -20.5 -7.723 9.102 1 77 154 ASP B CA 1
ATOM 4240 C C . ASP B 1 154 ? -19.703 -8.938 8.617 1 77 154 ASP B C 1
ATOM 4242 O O . ASP B 1 154 ? -18.5 -9.008 8.805 1 77 154 ASP B O 1
ATOM 4246 N N . GLU B 1 155 ? -20.547 -9.836 7.949 1 86.5 155 GLU B N 1
ATOM 4247 C CA . GLU B 1 155 ? -19.891 -11.031 7.438 1 86.5 155 GLU B CA 1
ATOM 4248 C C . GLU B 1 155 ? -19.75 -10.984 5.918 1 86.5 155 GLU B C 1
ATOM 4250 O O . GLU B 1 155 ? -20.75 -10.875 5.203 1 86.5 155 GLU B O 1
ATOM 4255 N N . PHE B 1 156 ? -18.531 -11.023 5.457 1 90 156 PHE B N 1
ATOM 4256 C CA . PHE B 1 156 ? -18.203 -11.023 4.035 1 90 156 PHE B CA 1
ATOM 4257 C C . PHE B 1 156 ? -17.422 -12.266 3.656 1 90 156 PHE B C 1
ATOM 4259 O O . PHE B 1 156 ? -16.312 -12.484 4.16 1 90 156 PHE B O 1
ATOM 4266 N N . LEU B 1 157 ? -18 -13.086 2.803 1 94.56 157 LEU B N 1
ATOM 4267 C CA . LEU B 1 157 ? -17.359 -14.344 2.43 1 94.56 157 LEU B CA 1
ATOM 4268 C C . LEU B 1 157 ? -17.344 -14.516 0.915 1 94.56 157 LEU B C 1
ATOM 4270 O O . LEU B 1 157 ? -18.234 -14.023 0.223 1 94.56 157 LEU B O 1
ATOM 4274 N N . LEU B 1 158 ? -16.359 -15.172 0.423 1 95.25 158 LEU B N 1
ATOM 4275 C CA . LEU B 1 158 ? -16.234 -15.578 -0.973 1 95.25 158 LEU B CA 1
ATOM 4276 C C . LEU B 1 158 ? -16.141 -17.094 -1.094 1 95.25 158 LEU B C 1
ATOM 4278 O O . LEU B 1 158 ? -15.477 -17.75 -0.29 1 95.25 158 LEU B O 1
ATOM 4282 N N . VAL B 1 159 ? -16.828 -17.641 -2.051 1 96.81 159 VAL B N 1
ATOM 4283 C CA . VAL B 1 159 ? -16.828 -19.094 -2.285 1 96.81 159 VAL B CA 1
ATOM 4284 C C . VAL B 1 159 ? -16.156 -19.391 -3.621 1 96.81 159 VAL B C 1
ATOM 4286 O O . VAL B 1 159 ? -16.641 -18.984 -4.68 1 96.81 159 VAL B O 1
ATOM 4289 N N . TYR B 1 160 ? -15.086 -20.188 -3.535 1 96.62 160 TYR B N 1
ATOM 4290 C CA . TYR B 1 160 ? -14.297 -20.516 -4.719 1 96.62 160 TYR B CA 1
ATOM 4291 C C . TYR B 1 160 ? -14.297 -22.016 -4.98 1 96.62 160 TYR B C 1
ATOM 4293 O O . TYR B 1 160 ? -14.586 -22.812 -4.082 1 96.62 160 TYR B O 1
ATOM 4301 N N . GLU B 1 161 ? -14.023 -22.344 -6.238 1 96.56 161 GLU B N 1
ATOM 4302 C CA . GLU B 1 161 ? -13.625 -23.719 -6.48 1 96.56 161 GLU B CA 1
ATOM 4303 C C . GLU B 1 161 ? -12.445 -24.125 -5.605 1 96.56 161 GLU B C 1
ATOM 4305 O O . GLU B 1 161 ? -11.625 -23.281 -5.23 1 96.56 161 GLU B O 1
ATOM 4310 N N . PHE B 1 162 ? -12.414 -25.375 -5.285 1 97.06 162 PHE B N 1
ATOM 4311 C CA . PHE B 1 162 ? -11.352 -25.875 -4.422 1 97.06 162 PHE B CA 1
ATOM 4312 C C . PHE B 1 162 ? -10.148 -26.312 -5.25 1 97.06 162 PHE B C 1
ATOM 4314 O O . PHE B 1 162 ? -10.289 -27 -6.262 1 97.06 162 PHE B O 1
ATOM 4321 N N . MET B 1 163 ? -9.008 -25.875 -4.836 1 97.25 163 MET B N 1
ATOM 4322 C CA . MET B 1 163 ? -7.738 -26.25 -5.449 1 97.25 163 MET B CA 1
ATOM 4323 C C . MET B 1 163 ? -6.957 -27.203 -4.547 1 97.25 163 MET B C 1
ATOM 4325 O O . MET B 1 163 ? -6.234 -26.766 -3.652 1 97.25 163 MET B O 1
ATOM 4329 N N . PRO B 1 164 ? -6.953 -28.453 -4.809 1 95.06 164 PRO B N 1
ATOM 4330 C CA . PRO B 1 164 ? -6.547 -29.469 -3.832 1 95.06 164 PRO B CA 1
ATOM 4331 C C . PRO B 1 164 ? -5.039 -29.484 -3.592 1 95.06 164 PRO B C 1
ATOM 4333 O O . PRO B 1 164 ? -4.582 -29.938 -2.539 1 95.06 164 PRO B O 1
ATOM 4336 N N . ARG B 1 165 ? -4.23 -29.031 -4.516 1 94.19 165 ARG B N 1
ATOM 4337 C CA . ARG B 1 165 ? -2.787 -29.125 -4.34 1 94.19 165 ARG B CA 1
ATOM 4338 C C . ARG B 1 165 ? -2.225 -27.844 -3.725 1 94.19 165 ARG B C 1
ATOM 4340 O O . ARG B 1 165 ? -1.006 -27.672 -3.645 1 94.19 165 ARG B O 1
ATOM 4347 N N . GLY B 1 166 ? -3.096 -26.891 -3.346 1 92.75 166 GLY B N 1
ATOM 4348 C CA . GLY B 1 166 ? -2.652 -25.703 -2.646 1 92.75 166 GLY B CA 1
ATOM 4349 C C . GLY B 1 166 ? -1.952 -24.703 -3.551 1 92.75 166 GLY B C 1
ATOM 4350 O O . GLY B 1 166 ? -2.242 -24.641 -4.746 1 92.75 166 GLY B O 1
ATOM 4351 N N . SER B 1 167 ? -1.087 -23.922 -2.938 1 94.19 167 SER B N 1
ATOM 4352 C CA . SER B 1 167 ? -0.444 -22.828 -3.664 1 94.19 167 SER B CA 1
ATOM 4353 C C . SER B 1 167 ? 0.946 -23.234 -4.145 1 94.19 167 SER B C 1
ATOM 4355 O O . SER B 1 167 ? 1.554 -24.156 -3.604 1 94.19 167 SER B O 1
ATOM 4357 N N . LEU B 1 168 ? 1.414 -22.531 -5.152 1 96.62 168 LEU B N 1
ATOM 4358 C CA . LEU B 1 168 ? 2.791 -22.688 -5.609 1 96.62 168 LEU B CA 1
ATOM 4359 C C . LEU B 1 168 ? 3.771 -22.422 -4.469 1 96.62 168 LEU B C 1
ATOM 4361 O O . LEU B 1 168 ? 4.777 -23.125 -4.344 1 96.62 168 LEU B O 1
ATOM 4365 N N . GLU B 1 169 ? 3.512 -21.453 -3.645 1 94.12 169 GLU B N 1
ATOM 4366 C CA . GLU B 1 169 ? 4.363 -21.109 -2.508 1 94.12 169 GLU B CA 1
ATOM 4367 C C . GLU B 1 169 ? 4.582 -22.328 -1.604 1 94.12 169 GLU B C 1
ATOM 4369 O O . GLU B 1 169 ? 5.707 -22.594 -1.182 1 94.12 169 GLU B O 1
ATOM 4374 N N . ASN B 1 170 ? 3.574 -23.094 -1.372 1 89.75 170 ASN B N 1
ATOM 4375 C CA . ASN B 1 170 ? 3.637 -24.25 -0.489 1 89.75 170 ASN B CA 1
ATOM 4376 C C . ASN B 1 170 ? 4.555 -25.328 -1.05 1 89.75 170 ASN B C 1
ATOM 4378 O O . ASN B 1 170 ? 5.184 -26.078 -0.292 1 89.75 170 ASN B O 1
ATOM 4382 N N . HIS B 1 171 ? 4.598 -25.422 -2.305 1 91.75 171 HIS B N 1
ATOM 4383 C CA . HIS B 1 171 ? 5.383 -26.469 -2.957 1 91.75 171 HIS B CA 1
ATOM 4384 C C . HIS B 1 171 ? 6.824 -26.016 -3.168 1 91.75 171 HIS B C 1
ATOM 4386 O O . HIS B 1 171 ? 7.746 -26.844 -3.133 1 91.75 171 HIS B O 1
ATOM 4392 N N . LEU B 1 172 ? 7.008 -24.75 -3.295 1 93.25 172 LEU B N 1
ATOM 4393 C CA . LEU B 1 172 ? 8.328 -24.25 -3.67 1 93.25 172 LEU B CA 1
ATOM 4394 C C . LEU B 1 172 ? 9.195 -24.031 -2.436 1 93.25 172 LEU B C 1
ATOM 4396 O O . LEU B 1 172 ? 10.398 -24.297 -2.459 1 93.25 172 LEU B O 1
ATOM 4400 N N . PHE B 1 173 ? 8.625 -23.5 -1.337 1 90.56 173 PHE B N 1
ATOM 4401 C CA . PHE B 1 173 ? 9.453 -23.016 -0.243 1 90.56 173 PHE B CA 1
ATOM 4402 C C . PHE B 1 173 ? 9.344 -23.922 0.973 1 90.56 173 PHE B C 1
ATOM 4404 O O . PHE B 1 173 ? 10.18 -23.875 1.876 1 90.56 173 PHE B O 1
ATOM 4411 N N . ARG B 1 174 ? 8.242 -24.5 1.218 1 75.5 174 ARG B N 1
ATOM 4412 C CA . ARG B 1 174 ? 8.086 -25.312 2.42 1 75.5 174 ARG B CA 1
ATOM 4413 C C . ARG B 1 174 ? 8.875 -26.625 2.307 1 75.5 174 ARG B C 1
ATOM 4415 O O . ARG B 1 174 ? 8.836 -27.281 1.269 1 75.5 174 ARG B O 1
ATOM 4422 N N . ARG B 1 175 ? 9.914 -26.719 3.17 1 59.06 175 ARG B N 1
ATOM 4423 C CA . ARG B 1 175 ? 10.812 -27.875 3.234 1 59.06 175 ARG B CA 1
ATOM 4424 C C . ARG B 1 175 ? 10.078 -29.109 3.754 1 59.06 175 ARG B C 1
ATOM 4426 O O . ARG B 1 175 ? 10.258 -29.5 4.91 1 59.06 175 ARG B O 1
ATOM 4433 N N . ASN B 1 176 ? 8.758 -29.047 3.555 1 56.66 176 ASN B N 1
ATOM 4434 C CA . ASN B 1 176 ? 8.203 -30.297 4.047 1 56.66 176 ASN B CA 1
ATOM 4435 C C . ASN B 1 176 ? 8.789 -31.5 3.314 1 56.66 176 ASN B C 1
ATOM 4437 O O . ASN B 1 176 ? 8.719 -31.594 2.086 1 56.66 176 ASN B O 1
ATOM 4441 N N . THR B 1 177 ? 9.594 -32.25 4.023 1 55.19 177 THR B N 1
ATOM 4442 C CA . THR B 1 177 ? 10.383 -33.406 3.617 1 55.19 177 THR B CA 1
ATOM 4443 C C . THR B 1 177 ? 9.508 -34.406 2.879 1 55.19 177 THR B C 1
ATOM 4445 O O . THR B 1 177 ? 10.016 -35.188 2.078 1 55.19 177 THR B O 1
ATOM 4448 N N . ASN B 1 178 ? 8.156 -34.25 3.047 1 58.5 178 ASN B N 1
ATOM 4449 C CA . ASN B 1 178 ? 7.426 -35.406 2.514 1 58.5 178 ASN B CA 1
ATOM 4450 C C . ASN B 1 178 ? 6.93 -35.156 1.094 1 58.5 178 ASN B C 1
ATOM 4452 O O . ASN B 1 178 ? 6.293 -36 0.485 1 58.5 178 ASN B O 1
ATOM 4456 N N . ARG B 1 179 ? 7.195 -33.969 0.55 1 67.88 179 ARG B N 1
ATOM 4457 C CA . ARG B 1 179 ? 6.73 -33.719 -0.813 1 67.88 179 ARG B CA 1
ATOM 4458 C C . ARG B 1 179 ? 7.906 -33.562 -1.771 1 67.88 179 ARG B C 1
ATOM 4460 O O . ARG B 1 179 ? 8.883 -32.875 -1.454 1 67.88 179 ARG B O 1
ATOM 4467 N N . GLU B 1 180 ? 7.809 -34.375 -2.756 1 76.5 180 GLU B N 1
ATOM 4468 C CA . GLU B 1 180 ? 8.82 -34.25 -3.801 1 76.5 180 GLU B CA 1
ATOM 4469 C C . GLU B 1 180 ? 8.797 -32.844 -4.422 1 76.5 180 GLU B C 1
ATOM 4471 O O . GLU B 1 180 ? 7.723 -32.312 -4.703 1 76.5 180 GLU B O 1
ATOM 4476 N N . PRO B 1 181 ? 9.93 -32.281 -4.52 1 85.5 181 PRO B N 1
ATOM 4477 C CA . PRO B 1 181 ? 9.992 -30.969 -5.188 1 85.5 181 PRO B CA 1
ATOM 4478 C C . PRO B 1 181 ? 9.484 -31.016 -6.625 1 85.5 181 PRO B C 1
ATOM 4480 O O . PRO B 1 181 ? 9.57 -32.062 -7.281 1 85.5 181 PRO B O 1
ATOM 4483 N N . PHE B 1 182 ? 8.922 -29.984 -7.098 1 92.62 182 PHE B N 1
ATOM 4484 C CA . PHE B 1 182 ? 8.469 -29.891 -8.484 1 92.62 182 PHE B CA 1
ATOM 4485 C C . PHE B 1 182 ? 9.633 -30.094 -9.445 1 92.62 182 PHE B C 1
ATOM 4487 O O . PHE B 1 182 ? 10.711 -29.531 -9.258 1 92.62 182 PHE B O 1
ATOM 4494 N N . SER B 1 183 ? 9.391 -30.938 -10.383 1 93.44 183 SER B N 1
ATOM 4495 C CA . SER B 1 183 ? 10.344 -31.062 -11.477 1 93.44 183 SER B CA 1
ATOM 4496 C C . SER B 1 183 ? 10.414 -29.781 -12.305 1 93.44 183 SER B C 1
ATOM 4498 O O . SER B 1 183 ? 9.539 -28.922 -12.203 1 93.44 183 SER B O 1
ATOM 4500 N N . TRP B 1 184 ? 11.43 -29.703 -13.086 1 95.38 184 TRP B N 1
ATOM 4501 C CA . TRP B 1 184 ? 11.586 -28.578 -13.992 1 95.38 184 TRP B CA 1
ATOM 4502 C C . TRP B 1 184 ? 10.398 -28.469 -14.938 1 95.38 184 TRP B C 1
ATOM 4504 O O . TRP B 1 184 ? 9.844 -27.375 -15.141 1 95.38 184 TRP B O 1
ATOM 4514 N N . LYS B 1 185 ? 10.031 -29.578 -15.453 1 94.94 185 LYS B N 1
ATOM 4515 C CA . LYS B 1 185 ? 8.906 -29.625 -16.391 1 94.94 185 LYS B CA 1
ATOM 4516 C C . LYS B 1 185 ? 7.633 -29.109 -15.734 1 94.94 185 LYS B C 1
ATOM 4518 O O . LYS B 1 185 ? 6.895 -28.312 -16.328 1 94.94 185 LYS B O 1
ATOM 4523 N N . THR B 1 186 ? 7.355 -29.547 -14.547 1 96.19 186 THR B N 1
ATOM 4524 C CA . THR B 1 186 ? 6.172 -29.109 -13.812 1 96.19 186 THR B CA 1
ATOM 4525 C C . THR B 1 186 ? 6.227 -27.609 -13.531 1 96.19 186 THR B C 1
ATOM 4527 O O . THR B 1 186 ? 5.227 -26.906 -13.68 1 96.19 186 THR B O 1
ATOM 4530 N N . ARG B 1 187 ? 7.383 -27.109 -13.125 1 97.25 187 ARG B N 1
ATOM 4531 C CA . ARG B 1 187 ? 7.559 -25.688 -12.875 1 97.25 187 ARG B CA 1
ATOM 4532 C C . ARG B 1 187 ? 7.242 -24.875 -14.125 1 97.25 187 ARG B C 1
ATOM 4534 O O . ARG B 1 187 ? 6.535 -23.859 -14.047 1 97.25 187 ARG B O 1
ATOM 4541 N N . LEU B 1 188 ? 7.734 -25.344 -15.234 1 97.75 188 LEU B N 1
ATOM 4542 C CA . LEU B 1 188 ? 7.496 -24.625 -16.484 1 97.75 188 LEU B CA 1
ATOM 4543 C C . LEU B 1 188 ? 6.02 -24.641 -16.859 1 97.75 188 LEU B C 1
ATOM 4545 O O . LEU B 1 188 ? 5.473 -23.656 -17.328 1 97.75 188 LEU B O 1
ATOM 4549 N N . ARG B 1 189 ? 5.434 -25.734 -16.688 1 97.94 189 ARG B N 1
ATOM 4550 C CA . ARG B 1 189 ? 4.004 -25.828 -16.969 1 97.94 189 ARG B CA 1
ATOM 4551 C C . ARG B 1 189 ? 3.205 -24.844 -16.125 1 97.94 189 ARG B C 1
ATOM 4553 O O . ARG B 1 189 ? 2.309 -24.172 -16.625 1 97.94 189 ARG B O 1
ATOM 4560 N N . ILE B 1 190 ? 3.527 -24.797 -14.883 1 98.38 190 ILE B N 1
ATOM 4561 C CA . ILE B 1 190 ? 2.861 -23.891 -13.961 1 98.38 190 ILE B CA 1
ATOM 4562 C C . ILE B 1 190 ? 3.084 -22.453 -14.398 1 98.38 190 ILE B C 1
ATOM 4564 O O . ILE B 1 190 ? 2.145 -21.656 -14.422 1 98.38 190 ILE B O 1
ATOM 4568 N N . ALA B 1 191 ? 4.305 -22.141 -14.742 1 98.75 191 ALA B N 1
ATOM 4569 C CA . ALA B 1 191 ? 4.633 -20.797 -15.211 1 98.75 191 ALA B CA 1
ATOM 4570 C C . ALA B 1 191 ? 3.824 -20.438 -16.453 1 98.75 191 ALA B C 1
ATOM 4572 O O . ALA B 1 191 ? 3.322 -19.312 -16.578 1 98.75 191 ALA B O 1
ATOM 4573 N N . ILE B 1 192 ? 3.715 -21.344 -17.328 1 98.81 192 ILE B N 1
ATOM 4574 C CA . ILE B 1 192 ? 2.99 -21.141 -18.578 1 98.81 192 ILE B CA 1
ATOM 4575 C C . ILE B 1 192 ? 1.513 -20.906 -18.281 1 98.81 192 ILE B C 1
ATOM 4577 O O . ILE B 1 192 ? 0.91 -19.969 -18.828 1 98.81 192 ILE B O 1
ATOM 4581 N N . ASP B 1 193 ? 0.915 -21.688 -17.438 1 98.75 193 ASP B N 1
ATOM 4582 C CA . ASP B 1 193 ? -0.482 -21.516 -17.062 1 98.75 193 ASP B CA 1
ATOM 4583 C C . ASP B 1 193 ? -0.709 -20.125 -16.438 1 98.75 193 ASP B C 1
ATOM 4585 O O . ASP B 1 193 ? -1.662 -19.438 -16.797 1 98.75 193 ASP B O 1
ATOM 4589 N N . ALA B 1 194 ? 0.15 -19.781 -15.539 1 98.69 194 ALA B N 1
ATOM 4590 C CA . ALA B 1 194 ? 0.034 -18.469 -14.891 1 98.69 194 ALA B CA 1
ATOM 4591 C C . ALA B 1 194 ? 0.184 -17.344 -15.906 1 98.69 194 ALA B C 1
ATOM 4593 O O . ALA B 1 194 ? -0.544 -16.344 -15.852 1 98.69 194 ALA B O 1
ATOM 4594 N N . ALA B 1 195 ? 1.152 -17.5 -16.781 1 98.81 195 ALA B N 1
ATOM 4595 C CA . ALA B 1 195 ? 1.353 -16.5 -17.828 1 98.81 195 ALA B CA 1
ATOM 4596 C C . ALA B 1 195 ? 0.108 -16.359 -18.703 1 98.81 195 ALA B C 1
ATOM 4598 O O . ALA B 1 195 ? -0.269 -15.258 -19.094 1 98.81 195 ALA B O 1
ATOM 4599 N N . ARG B 1 196 ? -0.476 -17.453 -19.016 1 98.25 196 ARG B N 1
ATOM 4600 C CA . ARG B 1 196 ? -1.691 -17.453 -19.828 1 98.25 196 ARG B CA 1
ATOM 4601 C C . ARG B 1 196 ? -2.809 -16.672 -19.141 1 98.25 196 ARG B C 1
ATOM 4603 O O . ARG B 1 196 ? -3.498 -15.867 -19.766 1 98.25 196 ARG B O 1
ATOM 4610 N N . GLY B 1 197 ? -3.008 -16.922 -17.891 1 97.44 197 GLY B N 1
ATOM 4611 C CA . GLY B 1 197 ? -4.004 -16.188 -17.125 1 97.44 197 GLY B CA 1
ATOM 4612 C C . GLY B 1 197 ? -3.75 -14.688 -17.109 1 97.44 197 GLY B C 1
ATOM 4613 O O . GLY B 1 197 ? -4.668 -13.891 -17.344 1 97.44 197 GLY B O 1
ATOM 4614 N N . LEU B 1 198 ? -2.529 -14.32 -16.812 1 97.12 198 LEU B N 1
ATOM 4615 C CA . LEU B 1 198 ? -2.18 -12.906 -16.734 1 97.12 198 LEU B CA 1
ATOM 4616 C C . LEU B 1 198 ? -2.293 -12.234 -18.094 1 97.12 198 LEU B C 1
ATOM 4618 O O . LEU B 1 198 ? -2.727 -11.086 -18.203 1 97.12 198 LEU B O 1
ATOM 4622 N N . ALA B 1 199 ? -1.859 -12.953 -19.172 1 96.94 199 ALA B N 1
ATOM 4623 C CA . ALA B 1 199 ? -1.985 -12.43 -20.531 1 96.94 199 ALA B CA 1
ATOM 4624 C C . ALA B 1 199 ? -3.443 -12.141 -20.875 1 96.94 199 ALA B C 1
ATOM 4626 O O . ALA B 1 199 ? -3.748 -11.109 -21.484 1 96.94 199 ALA B O 1
ATOM 4627 N N . PHE B 1 200 ? -4.309 -12.953 -20.516 1 95.06 200 PHE B N 1
ATOM 4628 C CA . PHE B 1 200 ? -5.738 -12.758 -20.734 1 95.06 200 PHE B CA 1
ATOM 4629 C C . PHE B 1 200 ? -6.219 -11.484 -20.047 1 95.06 200 PHE B C 1
ATOM 4631 O O . PHE B 1 200 ? -6.93 -10.68 -20.641 1 95.06 200 PHE B O 1
ATOM 4638 N N . LEU B 1 201 ? -5.855 -11.336 -18.766 1 93.19 201 LEU B N 1
ATOM 4639 C CA . LEU B 1 201 ? -6.258 -10.156 -18 1 93.19 201 LEU B CA 1
ATOM 4640 C C . LEU B 1 201 ? -5.777 -8.875 -18.688 1 93.19 201 LEU B C 1
ATOM 4642 O O . LEU B 1 201 ? -6.504 -7.883 -18.734 1 93.19 201 LEU B O 1
ATOM 4646 N N . HIS B 1 202 ? -4.582 -8.914 -19.203 1 93.44 202 HIS B N 1
ATOM 4647 C CA . HIS B 1 202 ? -3.953 -7.738 -19.797 1 93.44 202 HIS B CA 1
ATOM 4648 C C . HIS B 1 202 ? -4.535 -7.438 -21.172 1 93.44 202 HIS B C 1
ATOM 4650 O O . HIS B 1 202 ? -4.367 -6.332 -21.703 1 93.44 202 HIS B O 1
ATOM 4656 N N . SER B 1 203 ? -5.117 -8.391 -21.781 1 88.31 203 SER B N 1
ATOM 4657 C CA . SER B 1 203 ? -5.629 -8.234 -23.141 1 88.31 203 SER B CA 1
ATOM 4658 C C . SER B 1 203 ? -7.117 -7.91 -23.125 1 88.31 203 SER B C 1
ATOM 4660 O O . SER B 1 203 ? -7.699 -7.629 -24.188 1 88.31 203 SER B O 1
ATOM 4662 N N . SER B 1 204 ? -7.676 -7.949 -22.016 1 78.69 204 SER B N 1
ATOM 4663 C CA . SER B 1 204 ? -9.094 -7.625 -21.922 1 78.69 204 SER B CA 1
ATOM 4664 C C . SER B 1 204 ? -9.359 -6.172 -22.312 1 78.69 204 SER B C 1
ATOM 4666 O O . SER B 1 204 ? -8.43 -5.355 -22.328 1 78.69 204 SER B O 1
ATOM 4668 N N . GLU B 1 205 ? -10.523 -5.84 -22.641 1 69.94 205 GLU B N 1
ATOM 4669 C CA . GLU B 1 205 ? -10.906 -4.512 -23.109 1 69.94 205 GLU B CA 1
ATOM 4670 C C . GLU B 1 205 ? -10.516 -3.438 -22.094 1 69.94 205 GLU B C 1
ATOM 4672 O O . GLU B 1 205 ? -10.016 -2.375 -22.469 1 69.94 205 GLU B O 1
ATOM 4677 N N . LYS B 1 206 ? -10.781 -3.635 -20.875 1 72.44 206 LYS B N 1
ATOM 4678 C CA . LYS B 1 206 ? -10.461 -2.643 -19.859 1 72.44 206 LYS B CA 1
ATOM 4679 C C . LYS B 1 206 ? -9.086 -2.914 -19.234 1 72.44 206 LYS B C 1
ATOM 4681 O O . LYS B 1 206 ? -8.672 -2.219 -18.312 1 72.44 206 LYS B O 1
ATOM 4686 N N . GLN B 1 207 ? -8.305 -3.691 -19.797 1 79.56 207 GLN B N 1
ATOM 4687 C CA . GLN B 1 207 ? -7.004 -4.094 -19.281 1 79.56 207 GLN B CA 1
ATOM 4688 C C . GLN B 1 207 ? -7.016 -4.156 -17.75 1 79.56 207 GLN B C 1
ATOM 4690 O O . GLN B 1 207 ? -7.301 -3.156 -17.094 1 79.56 207 GLN B O 1
ATOM 4695 N N . VAL B 1 208 ? -6.848 -5.207 -17.172 1 87.62 208 VAL B N 1
ATOM 4696 C CA . VAL B 1 208 ? -6.812 -5.406 -15.727 1 87.62 208 VAL B CA 1
ATOM 4697 C C . VAL B 1 208 ? -5.363 -5.488 -15.25 1 87.62 208 VAL B C 1
ATOM 4699 O O . VAL B 1 208 ? -4.57 -6.266 -15.789 1 87.62 208 VAL B O 1
ATOM 4702 N N . ILE B 1 209 ? -5.031 -4.605 -14.391 1 92.12 209 ILE B N 1
ATOM 4703 C CA . ILE B 1 209 ? -3.76 -4.746 -13.688 1 92.12 209 ILE B CA 1
ATOM 4704 C C . ILE B 1 209 ? -3.969 -5.52 -12.391 1 92.12 209 ILE B C 1
ATOM 4706 O O . ILE B 1 209 ? -4.707 -5.074 -11.508 1 92.12 209 ILE B O 1
ATOM 4710 N N . TYR B 1 210 ? -3.395 -6.648 -12.266 1 94.06 210 TYR B N 1
ATOM 4711 C CA . TYR B 1 210 ? -3.631 -7.586 -11.18 1 94.06 210 TYR B CA 1
ATOM 4712 C C . TYR B 1 210 ? -3.066 -7.051 -9.867 1 94.06 210 TYR B C 1
ATOM 4714 O O . TYR B 1 210 ? -3.746 -7.066 -8.836 1 94.06 210 TYR B O 1
ATOM 4722 N N . ARG B 1 211 ? -1.721 -6.59 -9.859 1 93.31 211 ARG B N 1
ATOM 4723 C CA . ARG B 1 211 ? -1.063 -5.781 -8.836 1 93.31 211 ARG B CA 1
ATOM 4724 C C . ARG B 1 211 ? -0.573 -6.652 -7.68 1 93.31 211 ARG B C 1
ATOM 4726 O O . ARG B 1 211 ? 0.11 -6.164 -6.777 1 93.31 211 ARG B O 1
ATOM 4733 N N . ASP B 1 212 ? -0.813 -7.957 -7.672 1 94.19 212 ASP B N 1
ATOM 4734 C CA . ASP B 1 212 ? -0.376 -8.773 -6.543 1 94.19 212 ASP B CA 1
ATOM 4735 C C . ASP B 1 212 ? 0.053 -10.164 -7.008 1 94.19 212 ASP B C 1
ATOM 4737 O O . ASP B 1 212 ? -0.357 -11.172 -6.43 1 94.19 212 ASP B O 1
ATOM 4741 N N . PHE B 1 213 ? 0.777 -10.203 -8.062 1 97.19 213 PHE B N 1
ATOM 4742 C CA . PHE B 1 213 ? 1.253 -11.484 -8.578 1 97.19 213 PHE B CA 1
ATOM 4743 C C . PHE B 1 213 ? 2.377 -12.031 -7.703 1 97.19 213 PHE B C 1
ATOM 4745 O O . PHE B 1 213 ? 3.43 -11.398 -7.57 1 97.19 213 PHE B O 1
ATOM 4752 N N . LYS B 1 214 ? 2.174 -13.148 -7.086 1 97 214 LYS B N 1
ATOM 4753 C CA . LYS B 1 214 ? 3.131 -13.812 -6.211 1 97 214 LYS B CA 1
ATOM 4754 C C . LYS B 1 214 ? 2.832 -15.305 -6.102 1 97 214 LYS B C 1
ATOM 4756 O O . LYS B 1 214 ? 1.755 -15.758 -6.492 1 97 214 LYS B O 1
ATOM 4761 N N . ALA B 1 215 ? 3.713 -16.047 -5.582 1 96.88 215 ALA B N 1
ATOM 4762 C CA . ALA B 1 215 ? 3.637 -17.5 -5.57 1 96.88 215 ALA B CA 1
ATOM 4763 C C . ALA B 1 215 ? 2.445 -17.984 -4.746 1 96.88 215 ALA B C 1
ATOM 4765 O O . ALA B 1 215 ? 1.829 -19 -5.066 1 96.88 215 ALA B O 1
ATOM 4766 N N . SER B 1 216 ? 2.049 -17.234 -3.697 1 94.62 216 SER B N 1
ATOM 4767 C CA . SER B 1 216 ? 0.958 -17.656 -2.822 1 94.62 216 SER B CA 1
ATOM 4768 C C . SER B 1 216 ? -0.394 -17.5 -3.512 1 94.62 216 SER B C 1
ATOM 4770 O O . SER B 1 216 ? -1.388 -18.094 -3.078 1 94.62 216 SER B O 1
ATOM 4772 N N . ASN B 1 217 ? -0.397 -16.75 -4.605 1 95.5 217 ASN B N 1
ATOM 4773 C CA . ASN B 1 217 ? -1.653 -16.5 -5.301 1 95.5 217 ASN B CA 1
ATOM 4774 C C . ASN B 1 217 ? -1.794 -17.375 -6.547 1 95.5 217 ASN B C 1
ATOM 4776 O O . ASN B 1 217 ? -2.705 -17.172 -7.352 1 95.5 217 ASN B O 1
ATOM 4780 N N . ILE B 1 218 ? -0.881 -18.266 -6.73 1 98.06 218 ILE B N 1
ATOM 4781 C CA . ILE B 1 218 ? -0.981 -19.281 -7.766 1 98.06 218 ILE B CA 1
ATOM 4782 C C . ILE B 1 218 ? -1.396 -20.609 -7.141 1 98.06 218 ILE B C 1
ATOM 4784 O O . ILE B 1 218 ? -0.597 -21.266 -6.465 1 98.06 218 ILE B O 1
ATOM 4788 N N . LEU B 1 219 ? -2.607 -20.984 -7.438 1 97.5 219 LEU B N 1
ATOM 4789 C CA . LEU B 1 219 ? -3.148 -22.203 -6.863 1 97.5 219 LEU B CA 1
ATOM 4790 C C . LEU B 1 219 ? -3.123 -23.344 -7.883 1 97.5 219 LEU B C 1
ATOM 4792 O O . LEU B 1 219 ? -3.162 -23.094 -9.094 1 97.5 219 LEU B O 1
ATOM 4796 N N . LEU B 1 220 ? -3.061 -24.562 -7.379 1 97.62 220 LEU B N 1
ATOM 4797 C CA . LEU B 1 220 ? -2.898 -25.719 -8.242 1 97.62 220 LEU B CA 1
ATOM 4798 C C . LEU B 1 220 ? -4.043 -26.703 -8.047 1 97.62 220 LEU B C 1
ATOM 4800 O O . LEU B 1 220 ? -4.414 -27.016 -6.91 1 97.62 220 LEU B O 1
ATOM 4804 N N . ASP B 1 221 ? -4.555 -27.188 -9.164 1 97 221 ASP B N 1
ATOM 4805 C CA . ASP B 1 221 ? -5.586 -28.219 -9.078 1 97 221 ASP B CA 1
ATOM 4806 C C . ASP B 1 221 ? -4.965 -29.609 -8.977 1 97 221 ASP B C 1
ATOM 4808 O O . ASP B 1 221 ? -3.758 -29.75 -8.773 1 97 221 ASP B O 1
ATOM 4812 N N . GLY B 1 222 ? -5.785 -30.625 -9.07 1 95 222 GLY B N 1
ATOM 4813 C CA . GLY B 1 222 ? -5.348 -32 -8.883 1 95 222 GLY B CA 1
ATOM 4814 C C . GLY B 1 222 ? -4.297 -32.438 -9.891 1 95 222 GLY B C 1
ATOM 4815 O O . GLY B 1 222 ? -3.477 -33.312 -9.602 1 95 222 GLY B O 1
ATOM 4816 N N . ASN B 1 223 ? -4.277 -31.844 -11.016 1 95.31 223 ASN B N 1
ATOM 4817 C CA . ASN B 1 223 ? -3.34 -32.188 -12.078 1 95.31 223 ASN B CA 1
ATOM 4818 C C . ASN B 1 223 ? -2.203 -31.172 -12.172 1 95.31 223 ASN B C 1
ATOM 4820 O O . ASN B 1 223 ? -1.515 -31.094 -13.195 1 95.31 223 ASN B O 1
ATOM 4824 N N . TYR B 1 224 ? -2.086 -30.25 -11.242 1 95.38 224 TYR B N 1
ATOM 4825 C CA . TYR B 1 224 ? -1.049 -29.219 -11.117 1 95.38 224 TYR B CA 1
ATOM 4826 C C . TYR B 1 224 ? -1.203 -28.156 -12.195 1 95.38 224 TYR B C 1
ATOM 4828 O O . TYR B 1 224 ? -0.226 -27.516 -12.578 1 95.38 224 TYR B O 1
ATOM 4836 N N . ASN B 1 225 ? -2.449 -28.094 -12.703 1 97.31 225 ASN B N 1
ATOM 4837 C CA . ASN B 1 225 ? -2.748 -26.891 -13.477 1 97.31 225 ASN B CA 1
ATOM 4838 C C . ASN B 1 225 ? -2.857 -25.656 -12.586 1 97.31 225 ASN B C 1
ATOM 4840 O O . ASN B 1 225 ? -3.453 -25.719 -11.508 1 97.31 225 ASN B O 1
ATOM 4844 N N . ALA B 1 226 ? -2.297 -24.594 -13.055 1 98.5 226 ALA B N 1
ATOM 4845 C CA . ALA B 1 226 ? -2.209 -23.406 -12.219 1 98.5 226 ALA B CA 1
ATOM 4846 C C . ALA B 1 226 ? -3.346 -22.438 -12.523 1 98.5 226 ALA B C 1
ATOM 4848 O O . ALA B 1 226 ? -3.711 -22.25 -13.688 1 98.5 226 ALA B O 1
ATOM 4849 N N . LYS B 1 227 ? -3.898 -21.828 -11.492 1 98.44 227 LYS B N 1
ATOM 4850 C CA . LYS B 1 227 ? -4.891 -20.766 -11.594 1 98.44 227 LYS B CA 1
ATOM 4851 C C . LYS B 1 227 ? -4.527 -19.594 -10.695 1 98.44 227 LYS B C 1
ATOM 4853 O O . LYS B 1 227 ? -4.121 -19.781 -9.547 1 98.44 227 LYS B O 1
ATOM 4858 N N . ILE B 1 228 ? -4.613 -18.406 -11.234 1 97.81 228 ILE B N 1
ATOM 4859 C CA . ILE B 1 228 ? -4.371 -17.188 -10.469 1 97.81 228 ILE B CA 1
ATOM 4860 C C . ILE B 1 228 ? -5.559 -16.906 -9.547 1 97.81 228 ILE B C 1
ATOM 4862 O O . ILE B 1 228 ? -6.715 -17.047 -9.961 1 97.81 228 ILE B O 1
ATOM 4866 N N . SER B 1 229 ? -5.254 -16.562 -8.289 1 95.12 229 SER B N 1
ATOM 4867 C CA . SER B 1 229 ? -6.285 -16.281 -7.293 1 95.12 229 SER B CA 1
ATOM 4868 C C . SER B 1 229 ? -6.074 -14.93 -6.637 1 95.12 229 SER B C 1
ATOM 4870 O O . SER B 1 229 ? -5.086 -14.242 -6.914 1 95.12 229 SER B O 1
ATOM 4872 N N . ASP B 1 230 ? -7.078 -14.469 -5.82 1 91.06 230 ASP B N 1
ATOM 4873 C CA . ASP B 1 230 ? -7.027 -13.273 -4.98 1 91.06 230 ASP B CA 1
ATOM 4874 C C . ASP B 1 230 ? -6.926 -12.008 -5.832 1 91.06 230 ASP B C 1
ATOM 4876 O O . ASP B 1 230 ? -5.859 -11.391 -5.91 1 91.06 230 ASP B O 1
ATOM 4880 N N . PHE B 1 231 ? -7.996 -11.547 -6.328 1 91.31 231 PHE B N 1
ATOM 4881 C CA . PHE B 1 231 ? -8.07 -10.367 -7.184 1 91.31 231 PHE B CA 1
ATOM 4882 C C . PHE B 1 231 ? -8.344 -9.117 -6.359 1 91.31 231 PHE B C 1
ATOM 4884 O O . PHE B 1 231 ? -8.758 -8.086 -6.898 1 91.31 231 PHE B O 1
ATOM 4891 N N . GLY B 1 232 ? -8.102 -9.188 -5.148 1 87.69 232 GLY B N 1
ATOM 4892 C CA . GLY B 1 232 ? -8.477 -8.133 -4.219 1 87.69 232 GLY B CA 1
ATOM 4893 C C . GLY B 1 232 ? -7.793 -6.812 -4.508 1 87.69 232 GLY B C 1
ATOM 4894 O O . GLY B 1 232 ? -8.32 -5.75 -4.176 1 87.69 232 GLY B O 1
ATOM 4895 N N . LEU B 1 233 ? -6.68 -6.766 -5.152 1 88.88 233 LEU B N 1
ATOM 4896 C CA . LEU B 1 233 ? -5.93 -5.535 -5.398 1 88.88 233 LEU B CA 1
ATOM 4897 C C . LEU B 1 233 ? -6.043 -5.121 -6.863 1 88.88 233 LEU B C 1
ATOM 4899 O O . LEU B 1 233 ? -5.508 -4.082 -7.258 1 88.88 233 LEU B O 1
ATOM 4903 N N . ALA B 1 234 ? -6.77 -5.867 -7.629 1 90.06 234 ALA B N 1
ATOM 4904 C CA . ALA B 1 234 ? -6.852 -5.621 -9.062 1 90.06 234 ALA B CA 1
ATOM 4905 C C . ALA B 1 234 ? -7.543 -4.289 -9.352 1 90.06 234 ALA B C 1
ATOM 4907 O O . ALA B 1 234 ? -8.367 -3.824 -8.562 1 90.06 234 ALA B O 1
ATOM 4908 N N . ILE B 1 235 ? -7.113 -3.67 -10.438 1 87 235 ILE B N 1
ATOM 4909 C CA . ILE B 1 235 ? -7.742 -2.432 -10.883 1 87 235 ILE B CA 1
ATOM 4910 C C . ILE B 1 235 ? -7.863 -2.438 -12.406 1 87 235 ILE B C 1
ATOM 4912 O O . ILE B 1 235 ? -7.117 -3.137 -13.094 1 87 235 ILE B O 1
ATOM 4916 N N . PHE B 1 236 ? -8.844 -1.68 -12.836 1 81.31 236 PHE B N 1
ATOM 4917 C CA . PHE B 1 236 ? -8.938 -1.47 -14.273 1 81.31 236 PHE B CA 1
ATOM 4918 C C . PHE B 1 236 ? -7.887 -0.47 -14.742 1 81.31 236 PHE B C 1
ATOM 4920 O O . PHE B 1 236 ? -7.652 0.547 -14.086 1 81.31 236 PHE B O 1
ATOM 4927 N N . GLY B 1 237 ? -7.117 -0.868 -15.711 1 74.38 237 GLY B N 1
ATOM 4928 C CA . GLY B 1 237 ? -6.102 0.008 -16.266 1 74.38 237 GLY B CA 1
ATOM 4929 C C . GLY B 1 237 ? -6.676 1.167 -17.062 1 74.38 237 GLY B C 1
ATOM 4930 O O . GLY B 1 237 ? -7.875 1.194 -17.344 1 74.38 237 GLY B O 1
ATOM 4931 N N . PRO B 1 238 ? -5.762 2.268 -17.156 1 68.06 238 PRO B N 1
ATOM 4932 C CA . PRO B 1 238 ? -6.18 3.363 -18.031 1 68.06 238 PRO B CA 1
ATOM 4933 C C . PRO B 1 238 ? -6.344 2.924 -19.484 1 68.06 238 PRO B C 1
ATOM 4935 O O . PRO B 1 238 ? -5.82 1.879 -19.875 1 68.06 238 PRO B O 1
ATOM 4938 N N . SER B 1 239 ? -7.23 3.658 -20.203 1 60.09 239 SER B N 1
ATOM 4939 C CA . SER B 1 239 ? -7.316 3.379 -21.625 1 60.09 239 SER B CA 1
ATOM 4940 C C . SER B 1 239 ? -5.992 3.674 -22.328 1 60.09 239 SER B C 1
ATOM 4942 O O . SER B 1 239 ? -5.324 4.66 -22.016 1 60.09 239 SER B O 1
ATOM 4944 N N . GLY B 1 240 ? -5.441 2.842 -23.25 1 55.94 240 GLY B N 1
ATOM 4945 C CA . GLY B 1 240 ? -4.406 3.1 -24.234 1 55.94 240 GLY B CA 1
ATOM 4946 C C . GLY B 1 240 ? -3.002 2.895 -23.688 1 55.94 240 GLY B C 1
ATOM 4947 O O . GLY B 1 240 ? -2.049 3.512 -24.172 1 55.94 240 GLY B O 1
ATOM 4948 N N . GLY B 1 241 ? -2.895 2.152 -22.703 1 57.34 241 GLY B N 1
ATOM 4949 C CA . GLY B 1 241 ? -1.543 1.812 -22.297 1 57.34 241 GLY B CA 1
ATOM 4950 C C . GLY B 1 241 ? -0.942 2.818 -21.328 1 57.34 241 GLY B C 1
ATOM 4951 O O . GLY B 1 241 ? 0.203 2.666 -20.906 1 57.34 241 GLY B O 1
ATOM 4952 N N . ASP B 1 242 ? -1.678 3.76 -20.969 1 70.5 242 ASP B N 1
ATOM 4953 C CA . ASP B 1 242 ? -1.202 4.797 -20.062 1 70.5 242 ASP B CA 1
ATOM 4954 C C . ASP B 1 242 ? -1.13 4.281 -18.625 1 70.5 242 ASP B C 1
ATOM 4956 O O . ASP B 1 242 ? -1.615 3.188 -18.328 1 70.5 242 ASP B O 1
ATOM 4960 N N . SER B 1 243 ? -0.269 4.836 -17.844 1 73.69 243 SER B N 1
ATOM 4961 C CA . SER B 1 243 ? -0.094 4.477 -16.453 1 73.69 243 SER B CA 1
ATOM 4962 C C . SER B 1 243 ? -1.229 5.023 -15.594 1 73.69 243 SER B C 1
ATOM 4964 O O . SER B 1 243 ? -1.835 6.043 -15.93 1 73.69 243 SER B O 1
ATOM 4966 N N . HIS B 1 244 ? -1.641 4.188 -14.664 1 79.56 244 HIS B N 1
ATOM 4967 C CA . HIS B 1 244 ? -2.461 4.672 -13.562 1 79.56 244 HIS B CA 1
ATOM 4968 C C . HIS B 1 244 ? -1.604 5.34 -12.484 1 79.56 244 HIS B C 1
ATOM 4970 O O . HIS B 1 244 ? -0.622 4.754 -12.023 1 79.56 244 HIS B O 1
ATOM 4976 N N . VAL B 1 245 ? -1.909 6.539 -12.242 1 78.56 245 VAL B N 1
ATOM 4977 C CA . VAL B 1 245 ? -1.095 7.258 -11.273 1 78.56 245 VAL B CA 1
ATOM 4978 C C . VAL B 1 245 ? -1.831 7.336 -9.938 1 78.56 245 VAL B C 1
ATOM 4980 O O . VAL B 1 245 ? -3.023 7.652 -9.891 1 78.56 245 VAL B O 1
ATOM 4983 N N . THR B 1 246 ? -1.128 6.875 -8.938 1 81.25 246 THR B N 1
ATOM 4984 C CA . THR B 1 246 ? -1.675 6.961 -7.59 1 81.25 246 THR B CA 1
ATOM 4985 C C . THR B 1 246 ? -0.632 7.504 -6.617 1 81.25 246 THR B C 1
ATOM 4987 O O . THR B 1 246 ? 0.568 7.297 -6.805 1 81.25 246 THR B O 1
ATOM 4990 N N . THR B 1 247 ? -1.105 8.148 -5.609 1 79.62 247 THR B N 1
ATOM 4991 C CA . THR B 1 247 ? -0.219 8.57 -4.531 1 79.62 247 THR B CA 1
ATOM 4992 C C . THR B 1 247 ? -0.084 7.469 -3.48 1 79.62 247 THR B C 1
ATOM 4994 O O . THR B 1 247 ? 0.951 7.355 -2.82 1 79.62 247 THR B O 1
ATOM 4997 N N . ARG B 1 248 ? -1.106 6.695 -3.369 1 81.56 248 ARG B N 1
ATOM 4998 C CA . ARG B 1 248 ? -1.114 5.602 -2.402 1 81.56 248 ARG B CA 1
ATOM 4999 C C . ARG B 1 248 ? -0.732 4.281 -3.064 1 81.56 248 ARG B C 1
ATOM 5001 O O . ARG B 1 248 ? -1.435 3.805 -3.957 1 81.56 248 ARG B O 1
ATOM 5008 N N . ILE B 1 249 ? 0.279 3.723 -2.592 1 86.44 249 ILE B N 1
ATOM 5009 C CA . ILE B 1 249 ? 0.756 2.475 -3.178 1 86.44 249 ILE B CA 1
ATOM 5010 C C . ILE B 1 249 ? 0.282 1.295 -2.334 1 86.44 249 ILE B C 1
ATOM 5012 O O . ILE B 1 249 ? 0.201 1.394 -1.107 1 86.44 249 ILE B O 1
ATOM 5016 N N . MET B 1 250 ? -0.063 0.227 -3.107 1 87 250 MET B N 1
ATOM 5017 C CA . MET B 1 250 ? -0.461 -1.04 -2.498 1 87 250 MET B CA 1
ATOM 5018 C C . MET B 1 250 ? 0.21 -2.215 -3.201 1 87 250 MET B C 1
ATOM 5020 O O . MET B 1 250 ? 0.396 -2.191 -4.418 1 87 250 MET B O 1
ATOM 5024 N N . GLY B 1 251 ? 0.534 -3.225 -2.443 1 90 251 GLY B N 1
ATOM 5025 C CA . GLY B 1 251 ? 1.147 -4.43 -2.979 1 90 251 GLY B CA 1
ATOM 5026 C C . GLY B 1 251 ? 1.874 -5.246 -1.929 1 90 251 GLY B C 1
ATOM 5027 O O . GLY B 1 251 ? 1.827 -4.926 -0.74 1 90 251 GLY B O 1
ATOM 5028 N N . THR B 1 252 ? 2.418 -6.301 -2.404 1 93.06 252 THR B N 1
ATOM 5029 C CA . THR B 1 252 ? 3.215 -7.141 -1.516 1 93.06 252 THR B CA 1
ATOM 5030 C C . THR B 1 252 ? 4.699 -6.832 -1.668 1 93.06 252 THR B C 1
ATOM 5032 O O . THR B 1 252 ? 5.219 -6.781 -2.785 1 93.06 252 THR B O 1
ATOM 5035 N N . HIS B 1 253 ? 5.34 -6.59 -0.542 1 91.75 253 HIS B N 1
ATOM 5036 C CA . HIS B 1 253 ? 6.77 -6.305 -0.588 1 91.75 253 HIS B CA 1
ATOM 5037 C C . HIS B 1 253 ? 7.539 -7.445 -1.248 1 91.75 253 HIS B C 1
ATOM 5039 O O . HIS B 1 253 ? 7.199 -8.617 -1.068 1 91.75 253 HIS B O 1
ATOM 5045 N N . GLY B 1 254 ? 8.508 -7.098 -2.031 1 93.31 254 GLY B N 1
ATOM 5046 C CA . GLY B 1 254 ? 9.328 -8.078 -2.73 1 93.31 254 GLY B CA 1
ATOM 5047 C C . GLY B 1 254 ? 8.82 -8.391 -4.125 1 93.31 254 GLY B C 1
ATOM 5048 O O . GLY B 1 254 ? 9.562 -8.898 -4.965 1 93.31 254 GLY B O 1
ATOM 5049 N N . TYR B 1 255 ? 7.562 -8.102 -4.336 1 96.88 255 TYR B N 1
ATOM 5050 C CA . TYR B 1 255 ? 6.977 -8.461 -5.625 1 96.88 255 TYR B CA 1
ATOM 5051 C C . TYR B 1 255 ? 6.562 -7.215 -6.398 1 96.88 255 TYR B C 1
ATOM 5053 O O . TYR B 1 255 ? 6.438 -7.25 -7.625 1 96.88 255 TYR B O 1
ATOM 5061 N N . ALA B 1 256 ? 6.273 -6.129 -5.691 1 95.25 256 ALA B N 1
ATOM 5062 C CA . ALA B 1 256 ? 5.801 -4.902 -6.332 1 95.25 256 ALA B CA 1
ATOM 5063 C C . ALA B 1 256 ? 6.895 -4.277 -7.195 1 95.25 256 ALA B C 1
ATOM 5065 O O . ALA B 1 256 ? 8.062 -4.254 -6.801 1 95.25 256 ALA B O 1
ATOM 5066 N N . ALA B 1 257 ? 6.484 -3.725 -8.297 1 96 257 ALA B N 1
ATOM 5067 C CA . ALA B 1 257 ? 7.43 -3.139 -9.25 1 96 257 ALA B CA 1
ATOM 5068 C C . ALA B 1 257 ? 8.094 -1.896 -8.664 1 96 257 ALA B C 1
ATOM 5070 O O . ALA B 1 257 ? 7.438 -1.077 -8.023 1 96 257 ALA B O 1
ATOM 5071 N N . PRO B 1 258 ? 9.375 -1.75 -8.953 1 93.06 258 PRO B N 1
ATOM 5072 C CA . PRO B 1 258 ? 10.117 -0.632 -8.367 1 93.06 258 PRO B CA 1
ATOM 5073 C C . PRO B 1 258 ? 9.594 0.729 -8.82 1 93.06 258 PRO B C 1
ATOM 5075 O O . PRO B 1 258 ? 9.531 1.668 -8.023 1 93.06 258 PRO B O 1
ATOM 5078 N N . GLU B 1 259 ? 9.203 0.929 -10.109 1 91.5 259 GLU B N 1
ATOM 5079 C CA . GLU B 1 259 ? 8.695 2.211 -10.586 1 91.5 259 GLU B CA 1
ATOM 5080 C C . GLU B 1 259 ? 7.395 2.588 -9.883 1 91.5 259 GLU B C 1
ATOM 5082 O O . GLU B 1 259 ? 7.156 3.76 -9.586 1 91.5 259 GLU B O 1
ATOM 5087 N N . TYR B 1 260 ? 6.57 1.618 -9.664 1 92.56 260 TYR B N 1
ATOM 5088 C CA . TYR B 1 260 ? 5.301 1.827 -8.969 1 92.56 260 TYR B CA 1
ATOM 5089 C C . TYR B 1 260 ? 5.527 2.271 -7.531 1 92.56 260 TYR B C 1
ATOM 5091 O O . TYR B 1 260 ? 4.926 3.246 -7.074 1 92.56 260 TYR B O 1
ATOM 5099 N N . ILE B 1 261 ? 6.406 1.637 -6.867 1 90.94 261 ILE B N 1
ATOM 5100 C CA . ILE B 1 261 ? 6.73 1.936 -5.477 1 90.94 261 ILE B CA 1
ATOM 5101 C C . ILE B 1 261 ? 7.344 3.33 -5.379 1 90.94 261 ILE B C 1
ATOM 5103 O O . ILE B 1 261 ? 7.004 4.102 -4.48 1 90.94 261 ILE B O 1
ATOM 5107 N N . ALA B 1 262 ? 8.156 3.615 -6.301 1 87.94 262 ALA B N 1
ATOM 5108 C CA . ALA B 1 262 ? 8.938 4.848 -6.242 1 87.94 262 ALA B CA 1
ATOM 5109 C C . ALA B 1 262 ? 8.102 6.051 -6.664 1 87.94 262 ALA B C 1
ATOM 5111 O O . ALA B 1 262 ? 8.266 7.148 -6.129 1 87.94 262 ALA B O 1
ATOM 5112 N N . THR B 1 263 ? 7.145 5.832 -7.652 1 87.56 263 THR B N 1
ATOM 5113 C CA . THR B 1 263 ? 6.555 7 -8.297 1 87.56 263 THR B CA 1
ATOM 5114 C C . THR B 1 263 ? 5.031 6.949 -8.211 1 87.56 263 THR B C 1
ATOM 5116 O O . THR B 1 263 ? 4.355 7.949 -8.469 1 87.56 263 THR B O 1
ATOM 5119 N N . GLY B 1 264 ? 4.566 5.805 -8.008 1 88.62 264 GLY B N 1
ATOM 5120 C CA . GLY B 1 264 ? 3.121 5.645 -8.031 1 88.62 264 GLY B CA 1
ATOM 5121 C C . GLY B 1 264 ? 2.576 5.344 -9.414 1 88.62 264 GLY B C 1
ATOM 5122 O O . GLY B 1 264 ? 1.372 5.133 -9.578 1 88.62 264 GLY B O 1
ATOM 5123 N N . HIS B 1 265 ? 3.414 5.352 -10.352 1 89.12 265 HIS B N 1
ATOM 5124 C CA . HIS B 1 265 ? 2.969 5.008 -11.703 1 89.12 265 HIS B CA 1
ATOM 5125 C C . HIS B 1 265 ? 2.797 3.502 -11.859 1 89.12 265 HIS B C 1
ATOM 5127 O O . HIS B 1 265 ? 3.775 2.752 -11.797 1 89.12 265 HIS B O 1
ATOM 5133 N N . LEU B 1 266 ? 1.605 3.131 -12.078 1 91.19 266 LEU B N 1
ATOM 5134 C CA . LEU B 1 266 ? 1.256 1.724 -12.242 1 91.19 266 LEU B CA 1
ATOM 5135 C C . LEU B 1 266 ? 0.964 1.401 -13.703 1 91.19 266 LEU B C 1
ATOM 5137 O O . LEU B 1 266 ? 0.086 2.014 -14.312 1 91.19 266 LEU B O 1
ATOM 5141 N N . TYR B 1 267 ? 1.745 0.489 -14.258 1 91.25 267 TYR B N 1
ATOM 5142 C CA . TYR B 1 267 ? 1.591 0.025 -15.633 1 91.25 267 TYR B CA 1
ATOM 5143 C C . TYR B 1 267 ? 1.087 -1.413 -15.664 1 91.25 267 TYR B C 1
ATOM 5145 O O . TYR B 1 267 ? 1.2 -2.143 -14.68 1 91.25 267 TYR B O 1
ATOM 5153 N N . VAL B 1 268 ? 0.484 -1.766 -16.766 1 92.88 268 VAL B N 1
ATOM 5154 C CA . VAL B 1 268 ? 0.193 -3.174 -17.016 1 92.88 268 VAL B CA 1
ATOM 5155 C C . VAL B 1 268 ? 1.464 -4.004 -16.844 1 92.88 268 VAL B C 1
ATOM 5157 O O . VAL B 1 268 ? 1.429 -5.094 -16.266 1 92.88 268 VAL B O 1
ATOM 5160 N N . LYS B 1 269 ? 2.562 -3.42 -17.203 1 95.62 269 LYS B N 1
ATOM 5161 C CA . LYS B 1 269 ? 3.863 -4.078 -17.172 1 95.62 269 LYS B CA 1
ATOM 5162 C C . LYS B 1 269 ? 4.375 -4.223 -15.75 1 95.62 269 LYS B C 1
ATOM 5164 O O . LYS B 1 269 ? 5.352 -4.93 -15.5 1 95.62 269 LYS B O 1
ATOM 5169 N N . SER B 1 270 ? 3.725 -3.543 -14.836 1 95.88 270 SER B N 1
ATOM 5170 C CA . SER B 1 270 ? 4.086 -3.758 -13.438 1 95.88 270 SER B CA 1
ATOM 5171 C C . SER B 1 270 ? 3.805 -5.195 -13.008 1 95.88 270 SER B C 1
ATOM 5173 O O . SER B 1 270 ? 4.539 -5.758 -12.195 1 95.88 270 SER B O 1
ATOM 5175 N N . ASP B 1 271 ? 2.801 -5.801 -13.602 1 97.31 271 ASP B N 1
ATOM 5176 C CA . ASP B 1 271 ? 2.512 -7.211 -13.352 1 97.31 271 ASP B CA 1
ATOM 5177 C C . ASP B 1 271 ? 3.613 -8.102 -13.914 1 97.31 271 ASP B C 1
ATOM 5179 O O . ASP B 1 271 ? 3.912 -9.164 -13.352 1 97.31 271 ASP B O 1
ATOM 5183 N N . VAL B 1 272 ? 4.18 -7.629 -15 1 98.56 272 VAL B N 1
ATOM 5184 C CA . VAL B 1 272 ? 5.242 -8.398 -15.641 1 98.56 272 VAL B CA 1
ATOM 5185 C C . VAL B 1 272 ? 6.445 -8.5 -14.703 1 98.56 272 VAL B C 1
ATOM 5187 O O . VAL B 1 272 ? 7.09 -9.547 -14.625 1 98.56 272 VAL B O 1
ATOM 5190 N N . TYR B 1 273 ? 6.703 -7.449 -14.062 1 98.56 273 TYR B N 1
ATOM 5191 C CA . TYR B 1 273 ? 7.77 -7.48 -13.07 1 98.56 273 TYR B CA 1
ATOM 5192 C C . TYR B 1 273 ? 7.504 -8.547 -12.016 1 98.56 273 TYR B C 1
ATOM 5194 O O . TYR B 1 273 ? 8.367 -9.383 -11.734 1 98.56 273 TYR B O 1
ATOM 5202 N N . GLY B 1 274 ? 6.32 -8.5 -11.398 1 98.44 274 GLY B N 1
ATOM 5203 C CA . GLY B 1 274 ? 5.953 -9.516 -10.43 1 98.44 274 GLY B CA 1
ATOM 5204 C C . GLY B 1 274 ? 6.105 -10.93 -10.953 1 98.44 274 GLY B C 1
ATOM 5205 O O . GLY B 1 274 ? 6.574 -11.812 -10.234 1 98.44 274 GLY B O 1
ATOM 5206 N N . PHE B 1 275 ? 5.711 -11.133 -12.203 1 98.88 275 PHE B N 1
ATOM 5207 C CA . PHE B 1 275 ? 5.867 -12.438 -12.836 1 98.88 275 PHE B CA 1
ATOM 5208 C C . PHE B 1 275 ? 7.336 -12.844 -12.883 1 98.88 275 PHE B C 1
ATOM 5210 O O . PHE B 1 275 ? 7.68 -13.992 -12.609 1 98.88 275 PHE B O 1
ATOM 5217 N N . GLY B 1 276 ? 8.164 -11.867 -13.273 1 98.88 276 GLY B N 1
ATOM 5218 C CA . GLY B 1 276 ? 9.594 -12.133 -13.289 1 98.88 276 GLY B CA 1
ATOM 5219 C C . GLY B 1 276 ? 10.141 -12.57 -11.945 1 98.88 276 GLY B C 1
ATOM 5220 O O . GLY B 1 276 ? 10.984 -13.461 -11.867 1 98.88 276 GLY B O 1
ATOM 5221 N N . VAL B 1 277 ? 9.641 -11.945 -10.898 1 98.75 277 VAL B N 1
ATOM 5222 C CA . VAL B 1 277 ? 10.062 -12.297 -9.539 1 98.75 277 VAL B CA 1
ATOM 5223 C C . VAL B 1 277 ? 9.68 -13.742 -9.242 1 98.75 277 VAL B C 1
ATOM 5225 O O . VAL B 1 277 ? 10.492 -14.523 -8.742 1 98.75 277 VAL B O 1
ATOM 5228 N N . VAL B 1 278 ? 8.492 -14.125 -9.555 1 98.81 278 VAL B N 1
ATOM 5229 C CA . VAL B 1 278 ? 8.016 -15.477 -9.281 1 98.81 278 VAL B CA 1
ATOM 5230 C C . VAL B 1 278 ? 8.797 -16.484 -10.125 1 98.81 278 VAL B C 1
ATOM 5232 O O . VAL B 1 278 ? 9.141 -17.562 -9.648 1 98.81 278 VAL B O 1
ATOM 5235 N N . LEU B 1 279 ? 9.039 -16.109 -11.383 1 98.81 279 LEU B N 1
ATOM 5236 C CA . LEU B 1 279 ? 9.844 -16.984 -12.234 1 98.81 279 LEU B CA 1
ATOM 5237 C C . LEU B 1 279 ? 11.227 -17.203 -11.633 1 98.81 279 LEU B C 1
ATOM 5239 O O . LEU B 1 279 ? 11.766 -18.312 -11.695 1 98.81 279 LEU B O 1
ATOM 5243 N N . LEU B 1 280 ? 11.773 -16.188 -11.086 1 98.75 280 LEU B N 1
ATOM 5244 C CA . LEU B 1 280 ? 13.055 -16.297 -10.398 1 98.75 280 LEU B CA 1
ATOM 5245 C C . LEU B 1 280 ? 12.945 -17.219 -9.195 1 98.75 280 LEU B C 1
ATOM 5247 O O . LEU B 1 280 ? 13.852 -18.016 -8.938 1 98.75 280 LEU B O 1
ATOM 5251 N N . GLU B 1 281 ? 11.883 -17.125 -8.477 1 98.38 281 GLU B N 1
ATOM 5252 C CA . GLU B 1 281 ? 11.625 -18.047 -7.375 1 98.38 281 GLU B CA 1
ATOM 5253 C C . GLU B 1 281 ? 11.57 -19.5 -7.867 1 98.38 281 GLU B C 1
ATOM 5255 O O . GLU B 1 281 ? 12.109 -20.391 -7.219 1 98.38 281 GLU B O 1
ATOM 5260 N N . MET B 1 282 ? 10.938 -19.703 -9 1 97.88 282 MET B N 1
ATOM 5261 C CA . MET B 1 282 ? 10.812 -21.047 -9.555 1 97.88 282 MET B CA 1
ATOM 5262 C C . MET B 1 282 ? 12.164 -21.578 -10 1 97.88 282 MET B C 1
ATOM 5264 O O . MET B 1 282 ? 12.422 -22.781 -9.914 1 97.88 282 MET B O 1
ATOM 5268 N N . LEU B 1 283 ? 12.953 -20.688 -10.492 1 97.75 283 LEU B N 1
ATOM 5269 C CA . LEU B 1 283 ? 14.289 -21.047 -10.953 1 97.75 283 LEU B CA 1
ATOM 5270 C C . LEU B 1 283 ? 15.188 -21.422 -9.781 1 97.75 283 LEU B C 1
ATOM 5272 O O . LEU B 1 283 ? 15.898 -22.422 -9.836 1 97.75 283 LEU B O 1
ATOM 5276 N N . THR B 1 284 ? 15.102 -20.703 -8.664 1 97.25 284 THR B N 1
ATOM 5277 C CA . THR B 1 284 ? 16.062 -20.797 -7.57 1 97.25 284 THR B CA 1
ATOM 5278 C C . THR B 1 284 ? 15.5 -21.656 -6.441 1 97.25 284 THR B C 1
ATOM 5280 O O . THR B 1 284 ? 16.25 -22.188 -5.621 1 97.25 284 THR B O 1
ATOM 5283 N N . GLY B 1 285 ? 14.172 -21.719 -6.344 1 95.94 285 GLY B N 1
ATOM 5284 C CA . GLY B 1 285 ? 13.539 -22.359 -5.203 1 95.94 285 GLY B CA 1
ATOM 5285 C C . GLY B 1 285 ? 13.547 -21.516 -3.953 1 95.94 285 GLY B C 1
ATOM 5286 O O . GLY B 1 285 ? 13.266 -22 -2.859 1 95.94 285 GLY B O 1
ATOM 5287 N N . LEU B 1 286 ? 13.93 -20.234 -4.117 1 96 286 LEU B N 1
ATOM 5288 C CA . LEU B 1 286 ? 14.047 -19.312 -2.988 1 96 286 LEU B CA 1
ATOM 5289 C C . LEU B 1 286 ? 12.953 -18.25 -3.031 1 96 286 LEU B C 1
ATOM 5291 O O . LEU B 1 286 ? 12.523 -17.844 -4.109 1 96 286 LEU B O 1
ATOM 5295 N N . GLN B 1 287 ? 12.547 -17.812 -1.859 1 96.06 287 GLN B N 1
ATOM 5296 C CA . GLN B 1 287 ? 11.484 -16.828 -1.759 1 96.06 287 GLN B CA 1
ATOM 5297 C C . GLN B 1 287 ? 12 -15.43 -2.115 1 96.06 287 GLN B C 1
ATOM 5299 O O . GLN B 1 287 ? 13.164 -15.117 -1.875 1 96.06 287 GLN B O 1
ATOM 5304 N N . ALA B 1 288 ? 11.094 -14.594 -2.607 1 96.38 288 ALA B N 1
ATOM 5305 C CA . ALA B 1 288 ? 11.422 -13.242 -3.041 1 96.38 288 ALA B CA 1
ATOM 5306 C C . ALA B 1 288 ? 12.055 -12.445 -1.908 1 96.38 288 ALA B C 1
ATOM 5308 O O . ALA B 1 288 ? 13 -11.68 -2.131 1 96.38 288 ALA B O 1
ATOM 5309 N N . HIS B 1 289 ? 11.5 -12.602 -0.772 1 93.19 289 HIS B N 1
ATOM 5310 C CA . HIS B 1 289 ? 12.062 -11.977 0.419 1 93.19 289 HIS B CA 1
ATOM 5311 C C . HIS B 1 289 ? 12.125 -12.953 1.582 1 93.19 289 HIS B C 1
ATOM 5313 O O . HIS B 1 289 ? 11.172 -13.695 1.833 1 93.19 289 HIS B O 1
ATOM 5319 N N . ASP B 1 290 ? 13.258 -12.992 2.232 1 92.19 290 ASP B N 1
ATOM 5320 C CA . ASP B 1 290 ? 13.484 -13.859 3.391 1 92.19 290 ASP B CA 1
ATOM 5321 C C . ASP B 1 290 ? 14.383 -13.172 4.418 1 92.19 290 ASP B C 1
ATOM 5323 O O . ASP B 1 290 ? 15.586 -13.023 4.195 1 92.19 290 ASP B O 1
ATOM 5327 N N . SER B 1 291 ? 13.836 -12.797 5.504 1 85.31 291 SER B N 1
ATOM 5328 C CA . SER B 1 291 ? 14.547 -12.039 6.52 1 85.31 291 SER B CA 1
ATOM 5329 C C . SER B 1 291 ? 15.578 -12.898 7.238 1 85.31 291 SER B C 1
ATOM 5331 O O . SER B 1 291 ? 16.453 -12.383 7.945 1 85.31 291 SER B O 1
ATOM 5333 N N . LYS B 1 292 ? 15.492 -14.195 7.09 1 88.81 292 LYS B N 1
ATOM 5334 C CA . LYS B 1 292 ? 16.422 -15.102 7.762 1 88.81 292 LYS B CA 1
ATOM 533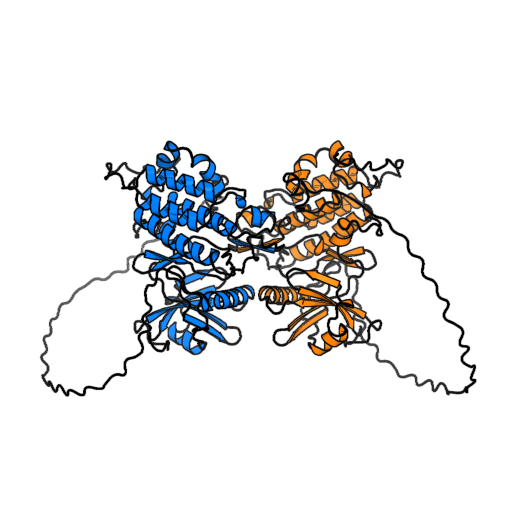5 C C . LYS B 1 292 ? 17.75 -15.188 7.023 1 88.81 292 LYS B C 1
ATOM 5337 O O . LYS B 1 292 ? 18.734 -15.688 7.562 1 88.81 292 LYS B O 1
ATOM 5342 N N . ARG B 1 293 ? 17.703 -14.688 5.793 1 92.06 293 ARG B N 1
ATOM 5343 C CA . ARG B 1 293 ? 18.938 -14.664 5.023 1 92.06 293 ARG B CA 1
ATOM 5344 C C . ARG B 1 293 ? 19.797 -13.461 5.41 1 92.06 293 ARG B C 1
ATOM 5346 O O . ARG B 1 293 ? 19.297 -12.492 5.977 1 92.06 293 ARG B O 1
ATOM 5353 N N . PRO B 1 294 ? 21.109 -13.609 5.164 1 91.56 294 PRO B N 1
ATOM 5354 C CA . PRO B 1 294 ? 21.938 -12.422 5.363 1 91.56 294 PRO B CA 1
ATOM 5355 C C . PRO B 1 294 ? 21.391 -11.188 4.652 1 91.56 294 PRO B C 1
ATOM 5357 O O . PRO B 1 294 ? 20.734 -11.312 3.617 1 91.56 294 PRO B O 1
ATOM 5360 N N . SER B 1 295 ? 21.641 -10.039 5.152 1 86.06 295 SER B N 1
ATOM 5361 C CA . SER B 1 295 ? 21.047 -8.773 4.723 1 86.06 295 SER B CA 1
ATOM 5362 C C . SER B 1 295 ? 21.172 -8.594 3.215 1 86.06 295 SER B C 1
ATOM 5364 O O . SER B 1 295 ? 20.219 -8.188 2.555 1 86.06 295 SER B O 1
ATOM 5366 N N . GLU B 1 296 ? 22.297 -8.984 2.711 1 89.56 296 GLU B N 1
ATOM 5367 C CA . GLU B 1 296 ? 22.562 -8.766 1.292 1 89.56 296 GLU B CA 1
ATOM 5368 C C . GLU B 1 296 ? 21.797 -9.766 0.429 1 89.56 296 GLU B C 1
ATOM 5370 O O . GLU B 1 296 ? 21.672 -9.578 -0.783 1 89.56 296 GLU B O 1
ATOM 5375 N N . GLN B 1 297 ? 21.25 -10.758 1.096 1 93.81 297 GLN B N 1
ATOM 5376 C CA . GLN B 1 297 ? 20.594 -11.836 0.354 1 93.81 297 GLN B CA 1
ATOM 5377 C C . GLN B 1 297 ? 19.094 -11.883 0.647 1 93.81 297 GLN B C 1
ATOM 5379 O O . GLN B 1 297 ? 18.406 -12.797 0.195 1 93.81 297 GLN B O 1
ATOM 5384 N N . GLN B 1 298 ? 18.641 -10.906 1.383 1 92.88 298 GLN B N 1
ATOM 5385 C CA . GLN B 1 298 ? 17.25 -10.961 1.807 1 92.88 298 GLN B CA 1
ATOM 5386 C C . GLN B 1 298 ? 16.312 -10.688 0.635 1 92.88 298 GLN B C 1
ATOM 5388 O O . GLN B 1 298 ? 15.227 -11.273 0.558 1 92.88 298 GLN B O 1
ATOM 5393 N N . ASN B 1 299 ? 16.703 -9.742 -0.214 1 94.38 299 ASN B N 1
ATOM 5394 C CA . ASN B 1 299 ? 15.977 -9.5 -1.454 1 94.38 299 ASN B CA 1
ATOM 5395 C C . ASN B 1 299 ? 16.516 -10.352 -2.598 1 94.38 299 ASN B C 1
ATOM 5397 O O . ASN B 1 299 ? 17.625 -10.117 -3.094 1 94.38 299 ASN B O 1
ATOM 5401 N N . LEU B 1 300 ? 15.75 -11.266 -3.01 1 97.38 300 LEU B N 1
ATOM 5402 C CA . LEU B 1 300 ? 16.188 -12.266 -3.977 1 97.38 300 LEU B CA 1
ATOM 5403 C C . LEU B 1 300 ? 16.609 -11.609 -5.285 1 97.38 300 LEU B C 1
ATOM 5405 O O . LEU B 1 300 ? 17.641 -11.969 -5.859 1 97.38 300 LEU B O 1
ATOM 5409 N N . VAL B 1 301 ? 15.836 -10.656 -5.781 1 97.75 301 VAL B N 1
ATOM 5410 C CA . VAL B 1 301 ? 16.094 -10.008 -7.062 1 97.75 301 VAL B CA 1
ATOM 5411 C C . VAL B 1 301 ? 17.438 -9.273 -7.004 1 97.75 301 VAL B C 1
ATOM 5413 O O . VAL B 1 301 ? 18.297 -9.469 -7.871 1 97.75 301 VAL B O 1
ATOM 5416 N N . GLU B 1 302 ? 17.656 -8.555 -6 1 95.19 302 GLU B N 1
ATOM 5417 C CA . GLU B 1 302 ? 18.891 -7.801 -5.855 1 95.19 302 GLU B CA 1
ATOM 5418 C C . GLU B 1 302 ? 20.094 -8.742 -5.719 1 95.19 302 GLU B C 1
ATOM 5420 O O . GLU B 1 302 ? 21.172 -8.453 -6.238 1 95.19 302 GLU B O 1
ATOM 5425 N N . TRP B 1 303 ? 19.891 -9.805 -5.07 1 96.44 303 TRP B N 1
ATOM 5426 C CA . TRP B 1 303 ? 20.953 -10.766 -4.773 1 96.44 303 TRP B CA 1
ATOM 5427 C C . TRP B 1 303 ? 21.359 -11.531 -6.027 1 96.44 303 TRP B C 1
ATOM 5429 O O . TRP B 1 303 ? 22.547 -11.648 -6.34 1 96.44 303 TRP B O 1
ATOM 5439 N N . ILE B 1 304 ? 20.422 -12.016 -6.793 1 97.94 304 ILE B N 1
ATOM 5440 C CA . ILE B 1 304 ? 20.688 -13.039 -7.793 1 97.94 304 ILE B CA 1
ATOM 5441 C C . ILE B 1 304 ? 20.766 -12.406 -9.18 1 97.94 304 ILE B C 1
ATOM 5443 O O . ILE B 1 304 ? 21.5 -12.883 -10.047 1 97.94 304 ILE B O 1
ATOM 5447 N N . LYS B 1 305 ? 20.047 -11.305 -9.438 1 97.56 305 LYS B N 1
ATOM 5448 C CA . LYS B 1 305 ? 19.875 -10.719 -10.758 1 97.56 305 LYS B CA 1
ATOM 5449 C C . LYS B 1 305 ? 21.219 -10.461 -11.43 1 97.56 305 LYS B C 1
ATOM 5451 O O . LYS B 1 305 ? 21.422 -10.805 -12.594 1 97.56 305 LYS B O 1
ATOM 5456 N N . PRO B 1 306 ? 22.234 -9.977 -10.719 1 96.75 306 PRO B N 1
ATOM 5457 C CA . PRO B 1 306 ? 23.516 -9.688 -11.367 1 96.75 306 PRO B CA 1
ATOM 5458 C C . PRO B 1 306 ? 24.219 -10.938 -11.875 1 96.75 306 PRO B C 1
ATOM 5460 O O . PRO B 1 306 ? 25.062 -10.859 -12.781 1 96.75 306 PRO B O 1
ATOM 5463 N N . SER B 1 307 ? 23.922 -12.062 -11.391 1 97.38 307 SER B N 1
ATOM 5464 C CA . SER B 1 307 ? 24.641 -13.289 -11.711 1 97.38 307 SER B CA 1
ATOM 5465 C C . SER B 1 307 ? 23.875 -14.117 -12.734 1 97.38 307 SER B C 1
ATOM 5467 O O . SER B 1 307 ? 24.406 -15.109 -13.25 1 97.38 307 SER B O 1
ATOM 5469 N N . LEU B 1 308 ? 22.703 -13.773 -13.102 1 97.62 308 LEU B N 1
ATOM 5470 C CA . LEU B 1 308 ? 21.844 -14.57 -13.961 1 97.62 308 LEU B CA 1
ATOM 5471 C C . LEU B 1 308 ? 22.453 -14.742 -15.352 1 97.62 308 LEU B C 1
ATOM 5473 O O . LEU B 1 308 ? 22.328 -15.805 -15.961 1 97.62 308 LEU B O 1
ATOM 5477 N N . PRO B 1 309 ? 23.172 -13.695 -15.859 1 96.75 309 PRO B N 1
ATOM 5478 C CA . PRO B 1 309 ? 23.75 -13.844 -17.203 1 96.75 309 PRO B CA 1
ATOM 5479 C C . PRO B 1 309 ? 24.922 -14.812 -17.25 1 96.75 309 PRO B C 1
ATOM 5481 O O . PRO B 1 309 ? 25.328 -15.258 -18.328 1 96.75 309 PRO B O 1
ATOM 5484 N N . ASP B 1 310 ? 25.484 -15.133 -16.078 1 97.12 310 ASP B N 1
ATOM 5485 C CA . ASP B 1 310 ? 26.609 -16.047 -15.992 1 97.12 310 ASP B CA 1
ATOM 5486 C C . ASP B 1 310 ? 26.141 -17.5 -16.016 1 97.12 310 ASP B C 1
ATOM 5488 O O . ASP B 1 310 ? 25.734 -18.047 -14.977 1 97.12 310 ASP B O 1
ATOM 5492 N N . LYS B 1 311 ? 26.391 -18.203 -17.109 1 95.56 311 LYS B N 1
ATOM 5493 C CA . LYS B 1 311 ? 25.906 -19.562 -17.312 1 95.56 311 LYS B CA 1
ATOM 5494 C C . LYS B 1 311 ? 26.469 -20.5 -16.25 1 95.56 311 LYS B C 1
ATOM 5496 O O . LYS B 1 311 ? 25.75 -21.359 -15.734 1 95.56 311 LYS B O 1
ATOM 5501 N N . ARG B 1 312 ? 27.719 -20.375 -15.977 1 95.81 312 ARG B N 1
ATOM 5502 C CA . ARG B 1 312 ? 28.344 -21.25 -14.992 1 95.81 312 ARG B CA 1
ATOM 5503 C C . ARG B 1 312 ? 27.719 -21.078 -13.617 1 95.81 312 ARG B C 1
ATOM 5505 O O . ARG B 1 312 ? 27.344 -22.047 -12.969 1 95.81 312 ARG B O 1
ATOM 5512 N N . LYS B 1 313 ? 27.562 -19.875 -13.211 1 96.69 313 LYS B N 1
ATOM 5513 C CA . LYS B 1 313 ? 26.969 -19.594 -11.914 1 96.69 313 LYS B CA 1
ATOM 5514 C C . LYS B 1 313 ? 25.5 -20.016 -11.875 1 96.69 313 LYS B C 1
ATOM 5516 O O . LYS B 1 313 ? 25.031 -20.531 -10.852 1 96.69 313 LYS B O 1
ATOM 5521 N N . LEU B 1 314 ? 24.844 -19.766 -13 1 97 314 LEU B N 1
ATOM 5522 C CA . LEU B 1 314 ? 23.438 -20.156 -13.109 1 97 314 LEU B CA 1
ATOM 5523 C C . LEU B 1 314 ? 23.25 -21.641 -12.812 1 97 314 LEU B C 1
ATOM 5525 O O . LEU B 1 314 ? 22.453 -22.016 -11.953 1 97 314 LEU B O 1
ATOM 5529 N N . ILE B 1 315 ? 24.078 -22.453 -13.438 1 94.62 315 ILE B N 1
ATOM 5530 C CA . ILE B 1 315 ? 23.922 -23.891 -13.375 1 94.62 315 ILE B CA 1
ATOM 5531 C C . ILE B 1 315 ? 24.484 -24.422 -12.055 1 94.62 315 ILE B C 1
ATOM 5533 O O . ILE B 1 315 ? 23.906 -25.328 -11.445 1 94.62 315 ILE B O 1
ATOM 5537 N N . SER B 1 316 ? 25.5 -23.781 -11.539 1 93.19 316 SER B N 1
ATOM 5538 C CA . SER B 1 316 ? 26.203 -24.344 -10.391 1 93.19 316 SER B CA 1
ATOM 5539 C C . SER B 1 316 ? 25.609 -23.844 -9.078 1 93.19 316 SER B C 1
ATOM 5541 O O . SER B 1 316 ? 25.594 -24.562 -8.086 1 93.19 316 SER B O 1
ATOM 5543 N N . THR B 1 317 ? 25.109 -22.609 -9.078 1 94.75 317 THR B N 1
ATOM 5544 C CA . THR B 1 317 ? 24.828 -22 -7.781 1 94.75 317 THR B CA 1
ATOM 5545 C C . THR B 1 317 ? 23.406 -21.469 -7.727 1 94.75 317 THR B C 1
ATOM 5547 O O . THR B 1 317 ? 22.781 -21.438 -6.66 1 94.75 317 THR B O 1
ATOM 5550 N N . ILE B 1 318 ? 22.844 -21.109 -8.797 1 97.25 318 ILE B N 1
ATOM 5551 C CA . ILE B 1 318 ? 21.609 -20.344 -8.781 1 97.25 318 ILE B CA 1
ATOM 5552 C C . ILE B 1 318 ? 20.406 -21.281 -8.883 1 97.25 318 ILE B C 1
ATOM 5554 O O . ILE B 1 318 ? 19.422 -21.141 -8.148 1 97.25 318 ILE B O 1
ATOM 5558 N N . MET B 1 319 ? 20.562 -22.328 -9.781 1 96.88 319 MET B N 1
ATOM 5559 C CA . MET B 1 319 ? 19.469 -23.281 -9.969 1 96.88 319 MET B CA 1
ATOM 5560 C C . MET B 1 319 ? 19.141 -24 -8.664 1 96.88 319 MET B C 1
ATOM 5562 O O . MET B 1 319 ? 20.047 -24.328 -7.895 1 96.88 319 MET B O 1
ATOM 5566 N N . ASP B 1 320 ? 17.875 -24.219 -8.422 1 95.75 320 ASP B N 1
ATOM 5567 C CA . ASP B 1 320 ? 17.453 -24.984 -7.262 1 95.75 320 ASP B CA 1
ATOM 5568 C C . ASP B 1 320 ? 18.125 -26.359 -7.23 1 95.75 320 ASP B C 1
ATOM 5570 O O . ASP B 1 320 ? 17.938 -27.172 -8.141 1 95.75 320 ASP B O 1
ATOM 5574 N N . CYS B 1 321 ? 18.781 -26.641 -6.23 1 92.5 321 CYS B N 1
ATOM 5575 C CA . CYS B 1 321 ? 19.547 -27.891 -6.121 1 92.5 321 CYS B CA 1
ATOM 5576 C C . CYS B 1 321 ? 18.609 -29.094 -6.098 1 92.5 321 CYS B C 1
ATOM 5578 O O . CYS B 1 321 ? 19 -30.188 -6.484 1 92.5 321 CYS B O 1
ATOM 5580 N N . ARG B 1 322 ? 17.422 -28.906 -5.727 1 91.25 322 ARG B N 1
ATOM 5581 C CA . ARG B 1 322 ? 16.469 -30 -5.621 1 91.25 322 ARG B CA 1
ATOM 5582 C C . ARG B 1 322 ? 16.078 -30.516 -7 1 91.25 322 ARG B C 1
ATOM 5584 O O . ARG B 1 322 ? 15.508 -31.609 -7.117 1 91.25 322 ARG B O 1
ATOM 5591 N N . LEU B 1 323 ? 16.438 -29.734 -8.023 1 93.12 323 LEU B N 1
ATOM 5592 C CA . LEU B 1 323 ? 16.188 -30.188 -9.391 1 93.12 323 LEU B CA 1
ATOM 5593 C C . LEU B 1 323 ? 17.203 -31.25 -9.812 1 93.12 323 LEU B C 1
ATOM 5595 O O . LEU B 1 323 ? 17 -31.938 -10.805 1 93.12 323 LEU B O 1
ATOM 5599 N N . GLU B 1 324 ? 18.281 -31.297 -9.148 1 89.81 324 GLU B N 1
ATOM 5600 C CA . GLU B 1 324 ? 19.312 -32.312 -9.32 1 89.81 324 GLU B CA 1
ATOM 5601 C C . GLU B 1 324 ? 19.797 -32.375 -10.766 1 89.81 324 GLU B C 1
ATOM 5603 O O . GLU B 1 324 ? 19.953 -33.469 -11.328 1 89.81 324 GLU B O 1
ATOM 5608 N N . GLY B 1 325 ? 19.797 -31.281 -11.375 1 89.81 325 GLY B N 1
ATOM 5609 C CA . GLY B 1 325 ? 20.328 -31.203 -12.727 1 89.81 325 GLY B CA 1
ATOM 5610 C C . GLY B 1 325 ? 19.359 -31.734 -13.773 1 89.81 325 GLY B C 1
ATOM 5611 O O . GLY B 1 325 ? 19.719 -31.859 -14.945 1 89.81 325 GLY B O 1
ATOM 5612 N N . GLN B 1 326 ? 18.188 -32.062 -13.336 1 90.94 326 GLN B N 1
ATOM 5613 C CA . GLN B 1 326 ? 17.203 -32.625 -14.258 1 90.94 326 GLN B CA 1
ATOM 5614 C C . GLN B 1 326 ? 16.5 -31.516 -15.031 1 90.94 326 GLN B C 1
ATOM 5616 O O . GLN B 1 326 ? 15.281 -31.344 -14.93 1 90.94 326 GLN B O 1
ATOM 5621 N N . TYR B 1 327 ? 17.203 -30.812 -15.859 1 94.19 327 TYR B N 1
ATOM 5622 C CA . TYR B 1 327 ? 16.75 -29.75 -16.75 1 94.19 327 TYR B CA 1
ATOM 5623 C C . TYR B 1 327 ? 17.797 -29.469 -17.828 1 94.19 327 TYR B C 1
ATOM 5625 O O . TYR B 1 327 ? 18.969 -29.812 -17.672 1 94.19 327 TYR B O 1
ATOM 5633 N N . SER B 1 328 ? 17.406 -28.953 -18.891 1 94 328 SER B N 1
ATOM 5634 C CA . SER B 1 328 ? 18.328 -28.531 -19.938 1 94 328 SER B CA 1
ATOM 5635 C C . SER B 1 328 ? 19.031 -27.234 -19.578 1 94 328 SER B C 1
ATOM 5637 O O . SER B 1 328 ? 18.375 -26.219 -19.297 1 94 328 SER B O 1
ATOM 5639 N N . PRO B 1 329 ? 20.359 -27.219 -19.562 1 94.69 329 PRO B N 1
ATOM 5640 C CA . PRO B 1 329 ? 21.062 -25.953 -19.328 1 94.69 329 PRO B CA 1
ATOM 5641 C C . PRO B 1 329 ? 20.609 -24.844 -20.266 1 94.69 329 PRO B C 1
ATOM 5643 O O . PRO B 1 329 ? 20.562 -23.672 -19.859 1 94.69 329 PRO B O 1
ATOM 5646 N N . LYS B 1 330 ? 20.328 -25.25 -21.484 1 95.5 330 LYS B N 1
ATOM 5647 C CA . LYS B 1 330 ? 19.828 -24.266 -22.438 1 95.5 330 LYS B CA 1
ATOM 5648 C C . LYS B 1 330 ? 18.5 -23.672 -21.984 1 95.5 330 LYS B C 1
ATOM 5650 O O . LYS B 1 330 ? 18.281 -22.469 -22.062 1 95.5 330 LYS B O 1
ATOM 5655 N N . ALA B 1 331 ? 17.609 -24.531 -21.531 1 96.75 331 ALA B N 1
ATOM 5656 C CA . ALA B 1 331 ? 16.312 -24.062 -21.031 1 96.75 331 ALA B CA 1
ATOM 5657 C C . ALA B 1 331 ? 16.5 -23.141 -19.828 1 96.75 331 ALA B C 1
ATOM 5659 O O . ALA B 1 331 ? 15.812 -22.125 -19.719 1 96.75 331 ALA B O 1
ATOM 5660 N N . ALA B 1 332 ? 17.391 -23.531 -18.984 1 97.12 332 ALA B N 1
ATOM 5661 C CA . ALA B 1 332 ? 17.688 -22.703 -17.812 1 97.12 332 ALA B CA 1
ATOM 5662 C C . ALA B 1 332 ? 18.188 -21.328 -18.219 1 97.12 332 ALA B C 1
ATOM 5664 O O . ALA B 1 332 ? 17.75 -20.312 -17.672 1 97.12 332 ALA B O 1
ATOM 5665 N N . LEU B 1 333 ? 19.078 -21.312 -19.141 1 97.62 333 LEU B N 1
ATOM 5666 C CA . LEU B 1 333 ? 19.656 -20.062 -19.609 1 97.62 333 LEU B CA 1
ATOM 5667 C C . LEU B 1 333 ? 18.594 -19.172 -20.25 1 97.62 333 LEU B C 1
ATOM 5669 O O . LEU B 1 333 ? 18.547 -17.969 -20 1 97.62 333 LEU B O 1
ATOM 5673 N N . GLU B 1 334 ? 17.797 -19.766 -21.094 1 98.19 334 GLU B N 1
ATOM 5674 C CA . GLU B 1 334 ? 16.734 -19 -21.734 1 98.19 334 GLU B CA 1
ATOM 5675 C C . GLU B 1 334 ? 15.734 -18.453 -20.719 1 98.19 334 GLU B C 1
ATOM 5677 O O . GLU B 1 334 ? 15.219 -17.344 -20.875 1 98.19 334 GLU B O 1
ATOM 5682 N N . THR B 1 335 ? 15.453 -19.234 -19.719 1 98.5 335 THR B N 1
ATOM 5683 C CA . THR B 1 335 ? 14.586 -18.781 -18.641 1 98.5 335 THR B CA 1
ATOM 5684 C C . THR B 1 335 ? 15.219 -17.594 -17.922 1 98.5 335 THR B C 1
ATOM 5686 O O . THR B 1 335 ? 14.539 -16.609 -17.609 1 98.5 335 THR B O 1
ATOM 5689 N N . ALA B 1 336 ? 16.484 -17.688 -17.641 1 98.69 336 ALA B N 1
ATOM 5690 C CA . ALA B 1 336 ? 17.219 -16.594 -16.984 1 98.69 336 ALA B CA 1
ATOM 5691 C C . ALA B 1 336 ? 17.141 -15.312 -17.797 1 98.69 336 ALA B C 1
ATOM 5693 O O . ALA B 1 336 ? 16.938 -14.234 -17.25 1 98.69 336 ALA B O 1
ATOM 5694 N N . LYS B 1 337 ? 17.266 -15.445 -19.078 1 98.62 337 LYS B N 1
ATOM 5695 C CA . LYS B 1 337 ? 17.156 -14.289 -19.969 1 98.62 337 LYS B CA 1
ATOM 5696 C C . LYS B 1 337 ? 15.766 -13.664 -19.891 1 98.62 337 LYS B C 1
ATOM 5698 O O . LYS B 1 337 ? 15.633 -12.438 -19.875 1 98.62 337 LYS B O 1
ATOM 5703 N N . LEU B 1 338 ? 14.805 -14.5 -19.906 1 98.81 338 LEU B N 1
ATOM 5704 C CA . LEU B 1 338 ? 13.438 -14.023 -19.812 1 98.81 338 LEU B CA 1
ATOM 5705 C C . LEU B 1 338 ? 13.211 -13.281 -18.5 1 98.81 338 LEU B C 1
ATOM 5707 O O . LEU B 1 338 ? 12.578 -12.227 -18.469 1 98.81 338 LEU B O 1
ATOM 5711 N N . ILE B 1 339 ? 13.719 -13.82 -17.406 1 98.88 339 ILE B N 1
ATOM 5712 C CA . ILE B 1 339 ? 13.602 -13.203 -16.094 1 98.88 339 ILE B CA 1
ATOM 5713 C C . ILE B 1 339 ? 14.219 -11.805 -16.125 1 98.88 339 ILE B C 1
ATOM 5715 O O . ILE B 1 339 ? 13.617 -10.844 -15.648 1 98.88 339 ILE B O 1
ATOM 5719 N N . LEU B 1 340 ? 15.352 -11.711 -16.719 1 98.81 340 LEU B N 1
ATOM 5720 C CA . LEU B 1 340 ? 16.047 -10.438 -16.797 1 98.81 340 LEU B CA 1
ATOM 5721 C C . LEU B 1 340 ? 15.219 -9.414 -17.578 1 98.81 340 LEU B C 1
ATOM 5723 O O . LEU B 1 340 ? 15.148 -8.242 -17.188 1 98.81 340 LEU B O 1
ATOM 5727 N N . LYS B 1 341 ? 14.578 -9.852 -18.609 1 98.75 341 LYS B N 1
ATOM 5728 C CA . LYS B 1 341 ? 13.727 -8.961 -19.391 1 98.75 341 LYS B CA 1
ATOM 5729 C C . LYS B 1 341 ? 12.523 -8.5 -18.578 1 98.75 341 LYS B C 1
ATOM 5731 O O . LYS B 1 341 ? 12.156 -7.32 -18.625 1 98.75 341 LYS B O 1
ATOM 5736 N N . CYS B 1 342 ? 11.945 -9.375 -17.844 1 98.81 342 CYS B N 1
ATOM 5737 C CA . CYS B 1 342 ? 10.773 -9.055 -17.031 1 98.81 342 CYS B CA 1
ATOM 5738 C C . CYS B 1 342 ? 11.141 -8.102 -15.898 1 98.81 342 CYS B C 1
ATOM 5740 O O . CYS B 1 342 ? 10.32 -7.289 -15.477 1 98.81 342 CYS B O 1
ATOM 5742 N N . LEU B 1 343 ? 12.367 -8.188 -15.453 1 98.56 343 LEU B N 1
ATOM 5743 C CA . LEU B 1 343 ? 12.797 -7.441 -14.273 1 98.56 343 LEU B CA 1
ATOM 5744 C C . LEU B 1 343 ? 13.492 -6.145 -14.672 1 98.56 343 LEU B C 1
ATOM 5746 O O . LEU B 1 343 ? 14.125 -5.496 -13.836 1 98.56 343 LEU B O 1
ATOM 5750 N N . GLU B 1 344 ? 13.383 -5.836 -15.953 1 97.88 344 GLU B N 1
ATOM 5751 C CA . GLU B 1 344 ? 13.945 -4.562 -16.391 1 97.88 344 GLU B CA 1
ATOM 5752 C C . GLU B 1 344 ? 13.414 -3.402 -15.562 1 97.88 344 GLU B C 1
ATOM 5754 O O . GLU B 1 344 ? 12.227 -3.361 -15.234 1 97.88 344 GLU B O 1
ATOM 5759 N N . SER B 1 345 ? 14.242 -2.436 -15.227 1 93.5 345 SER B N 1
ATOM 5760 C CA . SER B 1 345 ? 13.875 -1.297 -14.391 1 93.5 345 SER B CA 1
ATOM 5761 C C . SER B 1 345 ? 12.867 -0.397 -15.094 1 93.5 345 SER B C 1
ATOM 5763 O O . SER B 1 345 ? 11.938 0.116 -14.461 1 93.5 345 SER B O 1
ATOM 5765 N N . ASP B 1 346 ? 13.062 -0.181 -16.375 1 93.06 346 ASP B N 1
ATOM 5766 C CA . ASP B 1 346 ? 12.117 0.583 -17.172 1 93.06 346 ASP B CA 1
ATOM 5767 C C . ASP B 1 346 ? 10.945 -0.289 -17.625 1 93.06 346 ASP B C 1
ATOM 5769 O O . ASP B 1 346 ? 11.125 -1.209 -18.422 1 93.06 346 ASP B O 1
ATOM 5773 N N . PRO B 1 347 ? 9.766 0.029 -17.156 1 94.38 347 PRO B N 1
ATOM 5774 C CA . PRO B 1 347 ? 8.617 -0.818 -17.5 1 94.38 347 PRO B CA 1
ATOM 5775 C C . PRO B 1 347 ? 8.367 -0.888 -19 1 94.38 347 PRO B C 1
ATOM 5777 O O . PRO B 1 347 ? 7.859 -1.896 -19.5 1 94.38 347 PRO B O 1
ATOM 5780 N N . ARG B 1 348 ? 8.781 0.112 -19.781 1 92.12 348 ARG B N 1
ATOM 5781 C CA . ARG B 1 348 ? 8.539 0.143 -21.219 1 92.12 348 ARG B CA 1
ATOM 5782 C C . ARG B 1 348 ? 9.391 -0.895 -21.953 1 92.12 348 ARG B C 1
ATOM 5784 O O . ARG B 1 348 ? 9.078 -1.282 -23.078 1 92.12 348 ARG B O 1
ATOM 5791 N N . LYS B 1 349 ? 10.438 -1.341 -21.328 1 97 349 LYS B N 1
ATOM 5792 C CA . LYS B 1 349 ? 11.359 -2.295 -21.938 1 97 349 LYS B CA 1
ATOM 5793 C C . LYS B 1 349 ? 10.977 -3.729 -21.594 1 97 349 LYS B C 1
ATOM 5795 O O . LYS B 1 349 ? 11.562 -4.68 -22.109 1 97 349 LYS B O 1
ATOM 5800 N N . ARG B 1 350 ? 10.008 -3.885 -20.766 1 98.06 350 ARG B N 1
ATOM 5801 C CA . ARG B 1 350 ? 9.562 -5.223 -20.391 1 98.06 350 ARG B CA 1
ATOM 5802 C C . ARG B 1 350 ? 8.656 -5.812 -21.484 1 98.06 350 ARG B C 1
ATOM 5804 O O . ARG B 1 350 ? 7.945 -5.078 -22.172 1 98.06 350 ARG B O 1
ATOM 5811 N N . PRO B 1 351 ? 8.703 -7.082 -21.672 1 98.38 351 PRO B N 1
ATOM 5812 C CA . PRO B 1 351 ? 7.828 -7.719 -22.656 1 98.38 351 PRO B CA 1
ATOM 5813 C C . PRO B 1 351 ? 6.363 -7.727 -22.219 1 98.38 351 PRO B C 1
ATOM 5815 O O . PRO B 1 351 ? 6.062 -7.523 -21.047 1 98.38 351 PRO B O 1
ATOM 5818 N N . SER B 1 352 ? 5.504 -7.887 -23.156 1 96.94 352 SER B N 1
ATOM 5819 C CA . SER B 1 352 ? 4.113 -8.172 -22.828 1 96.94 352 SER B CA 1
ATOM 5820 C C . SER B 1 352 ? 3.951 -9.586 -22.281 1 96.94 352 SER B C 1
ATOM 5822 O O . SER B 1 352 ? 4.801 -10.445 -22.516 1 96.94 352 SER B O 1
ATOM 5824 N N . MET B 1 353 ? 2.863 -9.828 -21.594 1 97.56 353 MET B N 1
ATOM 5825 C CA . MET B 1 353 ? 2.654 -11.18 -21.062 1 97.56 353 MET B CA 1
ATOM 5826 C C . MET B 1 353 ? 2.432 -12.172 -22.203 1 97.56 353 MET B C 1
ATOM 5828 O O . MET B 1 353 ? 2.764 -13.352 -22.078 1 97.56 353 MET B O 1
ATOM 5832 N N . ASN B 1 354 ? 1.956 -11.711 -23.344 1 97.56 354 ASN B N 1
ATOM 5833 C CA . ASN B 1 354 ? 1.87 -12.578 -24.516 1 97.56 354 ASN B CA 1
ATOM 5834 C C . ASN B 1 354 ? 3.252 -13.016 -25 1 97.56 354 ASN B C 1
ATOM 5836 O O . ASN B 1 354 ? 3.457 -14.188 -25.328 1 97.56 354 ASN B O 1
ATOM 5840 N N . ASP B 1 355 ? 4.137 -12.055 -25 1 98.5 355 ASP B N 1
ATOM 5841 C CA . ASP B 1 355 ? 5.512 -12.383 -25.375 1 98.5 355 ASP B CA 1
ATOM 5842 C C . ASP B 1 355 ? 6.133 -13.359 -24.375 1 98.5 355 ASP B C 1
ATOM 5844 O O . ASP B 1 355 ? 6.848 -14.281 -24.766 1 98.5 355 ASP B O 1
ATOM 5848 N N . VAL B 1 356 ? 5.848 -13.141 -23.141 1 98.81 356 VAL B N 1
ATOM 5849 C CA . VAL B 1 356 ? 6.355 -14.008 -22.094 1 98.81 356 VAL B CA 1
ATOM 5850 C C . VAL B 1 356 ? 5.82 -15.43 -22.281 1 98.81 356 VAL B C 1
ATOM 5852 O O . VAL B 1 356 ? 6.578 -16.391 -22.219 1 98.81 356 VAL B O 1
ATOM 5855 N N . LEU B 1 357 ? 4.535 -15.508 -22.531 1 98.62 357 LEU B N 1
ATOM 5856 C CA . LEU B 1 357 ? 3.883 -16.797 -22.75 1 98.62 357 LEU B CA 1
ATOM 5857 C C . LEU B 1 357 ? 4.52 -17.547 -23.906 1 98.62 357 LEU B C 1
ATOM 5859 O O . LEU B 1 357 ? 4.867 -18.719 -23.781 1 98.62 357 LEU B O 1
ATOM 5863 N N . GLU B 1 358 ? 4.734 -16.859 -24.969 1 98.5 358 GLU B N 1
ATOM 5864 C CA . GLU B 1 358 ? 5.336 -17.469 -26.156 1 98.5 358 GLU B CA 1
ATOM 5865 C C . GLU B 1 358 ? 6.754 -17.953 -25.859 1 98.5 358 GLU B C 1
ATOM 5867 O O . GLU B 1 358 ? 7.141 -19.047 -26.281 1 98.5 358 GLU B O 1
ATOM 5872 N N . THR B 1 359 ? 7.473 -17.141 -25.203 1 98.75 359 THR B N 1
ATOM 5873 C CA . THR B 1 359 ? 8.844 -17.5 -24.859 1 98.75 359 THR B CA 1
ATOM 5874 C C . THR B 1 359 ? 8.883 -18.719 -23.953 1 98.75 359 THR B C 1
ATOM 5876 O O . THR B 1 359 ? 9.703 -19.625 -24.156 1 98.75 359 THR B O 1
ATOM 5879 N N . LEU B 1 360 ? 8.031 -18.781 -23.016 1 98.69 360 LEU B N 1
ATOM 5880 C CA . LEU B 1 360 ? 7.988 -19.906 -22.094 1 98.69 360 LEU B CA 1
ATOM 5881 C C . LEU B 1 360 ? 7.613 -21.188 -22.828 1 98.69 360 LEU B C 1
ATOM 5883 O O . LEU B 1 360 ? 8.164 -22.266 -22.547 1 98.69 360 LEU B O 1
ATOM 5887 N N . GLU B 1 361 ? 6.668 -21.078 -23.719 1 98.06 361 GLU B N 1
ATOM 5888 C CA . GLU B 1 361 ? 6.305 -22.25 -24.516 1 98.06 361 GLU B CA 1
ATOM 5889 C C . GLU B 1 361 ? 7.488 -22.734 -25.344 1 98.06 361 GLU B C 1
ATOM 5891 O O . GLU B 1 361 ? 7.68 -23.953 -25.5 1 98.06 361 GLU B O 1
ATOM 5896 N N . GLY B 1 362 ? 8.25 -21.797 -25.828 1 97.62 362 GLY B N 1
ATOM 5897 C CA . GLY B 1 362 ? 9.477 -22.156 -26.531 1 97.62 362 GLY B CA 1
ATOM 5898 C C . GLY B 1 362 ? 10.492 -22.844 -25.641 1 97.62 362 GLY B C 1
ATOM 5899 O O . GLY B 1 362 ? 11.133 -23.812 -26.047 1 97.62 362 GLY B O 1
ATOM 5900 N N . ILE B 1 363 ? 10.633 -22.438 -24.469 1 97.75 363 ILE B N 1
ATOM 5901 C CA . ILE B 1 363 ? 11.57 -23.016 -23.516 1 97.75 363 ILE B CA 1
ATOM 5902 C C . ILE B 1 363 ? 11.141 -24.438 -23.172 1 97.75 363 ILE B C 1
ATOM 5904 O O . ILE B 1 363 ? 11.977 -25.344 -23.078 1 97.75 363 ILE B O 1
ATOM 5908 N N . ARG B 1 364 ? 9.852 -24.625 -22.938 1 95.5 364 ARG B N 1
ATOM 5909 C CA . ARG B 1 364 ? 9.328 -25.938 -22.609 1 95.5 364 ARG B CA 1
ATOM 5910 C C . ARG B 1 364 ? 9.617 -26.953 -23.719 1 95.5 364 ARG B C 1
ATOM 5912 O O . ARG B 1 364 ? 9.812 -28.141 -23.453 1 95.5 364 ARG B O 1
ATOM 5919 N N . ALA B 1 365 ? 9.719 -26.469 -24.922 1 93.44 365 ALA B N 1
ATOM 5920 C CA . ALA B 1 365 ? 9.938 -27.344 -26.078 1 93.44 365 ALA B CA 1
ATOM 5921 C C . ALA B 1 365 ? 11.391 -27.797 -26.141 1 93.44 365 ALA B C 1
ATOM 5923 O O . ALA B 1 365 ? 11.719 -28.734 -26.875 1 93.44 365 ALA B O 1
ATOM 5924 N N . ILE B 1 366 ? 12.227 -27.172 -25.391 1 91.31 366 ILE B N 1
ATOM 5925 C CA . ILE B 1 366 ? 13.633 -27.547 -25.391 1 91.31 366 ILE B CA 1
ATOM 5926 C C . ILE B 1 366 ? 13.797 -28.891 -24.688 1 91.31 366 ILE B C 1
ATOM 5928 O O . ILE B 1 366 ? 13.328 -29.062 -23.547 1 91.31 366 ILE B O 1
ATOM 5932 N N . LYS B 1 367 ? 14.305 -29.906 -25.344 1 76 367 LYS B N 1
ATOM 5933 C CA . LYS B 1 367 ? 14.43 -31.281 -24.859 1 76 367 LYS B CA 1
ATOM 5934 C C . LYS B 1 367 ? 15.43 -31.359 -23.719 1 76 367 LYS B C 1
ATOM 5936 O O . LYS B 1 367 ? 16.453 -30.688 -23.734 1 76 367 LYS B O 1
ATOM 5941 N N . ASP B 1 368 ? 15 -31.875 -22.641 1 66.62 368 ASP B N 1
ATOM 5942 C CA . ASP B 1 368 ? 15.812 -32.094 -21.438 1 66.62 368 ASP B CA 1
ATOM 5943 C C . ASP B 1 368 ? 17 -33 -21.734 1 66.62 368 ASP B C 1
ATOM 5945 O O . ASP B 1 368 ? 16.953 -33.844 -22.641 1 66.62 368 ASP B O 1
ATOM 5949 N N . ARG B 1 369 ? 18.266 -32.562 -21.453 1 55.44 369 ARG B N 1
ATOM 5950 C CA . ARG B 1 369 ? 19.375 -33.531 -21.547 1 55.44 369 ARG B CA 1
ATOM 5951 C C . ARG B 1 369 ? 19.156 -34.719 -20.641 1 55.44 369 ARG B C 1
ATOM 5953 O O . ARG B 1 369 ? 18.547 -34.594 -19.562 1 55.44 369 ARG B O 1
ATOM 5960 N N . ARG B 1 370 ? 19.297 -35.875 -21.109 1 49.69 370 ARG B N 1
ATOM 5961 C CA . ARG B 1 370 ? 19.297 -37.125 -20.375 1 49.69 370 ARG B CA 1
ATOM 5962 C C . ARG B 1 370 ? 20.094 -37.031 -19.078 1 49.69 370 ARG B C 1
ATOM 5964 O O . ARG B 1 370 ? 20.984 -36.188 -18.969 1 49.69 370 ARG B O 1
ATOM 5971 N N . LYS B 1 371 ? 19.766 -37.812 -18.031 1 47.47 371 LYS B N 1
ATOM 5972 C CA . LYS B 1 371 ? 20.125 -38.031 -16.625 1 47.47 371 LYS B CA 1
ATOM 5973 C C . LYS B 1 371 ? 21.625 -37.969 -16.422 1 47.47 371 LYS B C 1
ATOM 5975 O O . LYS B 1 371 ? 22.375 -38.781 -16.969 1 47.47 371 LYS B O 1
ATOM 5980 N N . ILE B 1 372 ? 22.234 -36.812 -16.359 1 42.38 372 ILE B N 1
ATOM 5981 C CA . ILE B 1 372 ? 23.594 -36.969 -15.844 1 42.38 372 ILE B CA 1
ATOM 5982 C C . ILE B 1 372 ? 23.547 -37.531 -14.43 1 42.38 372 ILE B C 1
ATOM 5984 O O . ILE B 1 372 ? 22.562 -37.375 -13.719 1 42.38 372 ILE B O 1
ATOM 5988 N N . SER B 1 373 ? 24.688 -38.312 -13.859 1 38.66 373 SER B N 1
ATOM 5989 C CA . SER B 1 373 ? 24.906 -39.031 -12.594 1 38.66 373 SER B CA 1
ATOM 5990 C C . SER B 1 373 ? 24.656 -38.125 -11.398 1 38.66 373 SER B C 1
ATOM 5992 O O . SER B 1 373 ? 24.812 -36.906 -11.5 1 38.66 373 SER B O 1
ATOM 5994 N N . LYS B 1 374 ? 24.094 -38.562 -10.219 1 40.5 374 LYS B N 1
ATOM 5995 C CA . LYS B 1 374 ? 23.672 -38.156 -8.883 1 40.5 374 LYS B CA 1
ATOM 5996 C C . LYS B 1 374 ? 24.719 -37.219 -8.242 1 40.5 374 LYS B C 1
ATOM 5998 O O . LYS B 1 374 ? 25.781 -37.688 -7.812 1 40.5 374 LYS B O 1
ATOM 6003 N N . ASN B 1 375 ? 25.125 -36.094 -8.641 1 37.78 375 ASN B 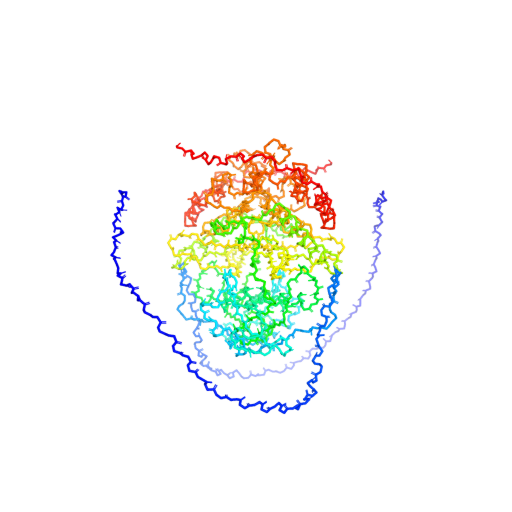N 1
ATOM 6004 C CA . ASN B 1 375 ? 26.047 -35.344 -7.797 1 37.78 375 ASN B CA 1
ATOM 6005 C C . ASN B 1 375 ? 25.375 -34.875 -6.504 1 37.78 375 ASN B C 1
ATOM 6007 O O . ASN B 1 375 ? 24.25 -34.375 -6.527 1 37.78 375 ASN B O 1
ATOM 6011 N N . ARG B 1 376 ? 25.797 -35.281 -5.227 1 36.47 376 ARG B N 1
ATOM 6012 C CA . ARG B 1 376 ? 25.406 -35.094 -3.836 1 36.47 376 ARG B CA 1
ATOM 6013 C C . ARG B 1 376 ? 25.344 -33.594 -3.494 1 36.47 376 ARG B C 1
ATOM 6015 O O . ARG B 1 376 ? 26.312 -32.875 -3.732 1 36.47 376 ARG B O 1
ATOM 6022 N N . CYS B 1 377 ? 24.234 -32.969 -3.396 1 42.16 377 CYS B N 1
ATOM 6023 C CA . CYS B 1 377 ? 23.984 -31.625 -2.877 1 42.16 377 CYS B CA 1
ATOM 6024 C C . CYS B 1 377 ? 24.656 -31.422 -1.524 1 42.16 377 CYS B C 1
ATOM 6026 O O . CYS B 1 377 ? 24.25 -32.031 -0.532 1 42.16 377 CYS B O 1
ATOM 6028 N N . THR B 1 378 ? 26.016 -31.312 -1.358 1 35.03 378 THR B N 1
ATOM 6029 C CA . THR B 1 378 ? 26.656 -31.047 -0.075 1 35.03 378 THR B CA 1
ATOM 6030 C C . THR B 1 378 ? 26.172 -29.719 0.508 1 35.03 378 THR B C 1
ATOM 6032 O O . THR B 1 378 ? 26.25 -28.672 -0.147 1 35.03 378 THR B O 1
ATOM 6035 N N . LYS B 1 379 ? 25.281 -29.781 1.365 1 35.44 379 LYS B N 1
ATOM 6036 C CA . LYS B 1 379 ? 24.891 -28.656 2.232 1 35.44 379 LYS B CA 1
ATOM 6037 C C . LYS B 1 379 ? 26.125 -28.016 2.875 1 35.44 379 LYS B C 1
ATOM 6039 O O . LYS B 1 379 ? 26.891 -28.688 3.572 1 35.44 379 LYS B O 1
ATOM 6044 N N . SER B 1 380 ? 26.984 -27.219 2.355 1 28.58 380 SER B N 1
ATOM 6045 C CA . SER B 1 380 ? 28.016 -26.5 3.09 1 28.58 380 SER B CA 1
ATOM 6046 C C . SER B 1 380 ? 27.422 -25.703 4.254 1 28.58 380 SER B C 1
ATOM 6048 O O . SER B 1 380 ? 26.609 -24.812 4.051 1 28.58 380 SER B O 1
ATOM 6050 N N . ALA B 1 381 ? 27.219 -26.438 5.387 1 29.17 381 ALA B N 1
ATOM 6051 C CA . ALA B 1 381 ? 26.984 -25.859 6.707 1 29.17 381 ALA B CA 1
ATOM 6052 C C . ALA B 1 381 ? 28.078 -24.844 7.047 1 29.17 381 ALA B C 1
ATOM 6054 O O . ALA B 1 381 ? 29.266 -25.141 6.969 1 29.17 381 ALA B O 1
ATOM 6055 N N . ALA B 1 382 ? 27.891 -23.547 6.984 1 25.45 382 ALA B N 1
ATOM 6056 C CA . ALA B 1 382 ? 28.688 -22.578 7.73 1 25.45 382 ALA B CA 1
ATOM 6057 C C . ALA B 1 382 ? 28.938 -23.047 9.164 1 25.45 382 ALA B C 1
ATOM 6059 O O . ALA B 1 382 ? 27.984 -23.281 9.922 1 25.45 382 ALA B O 1
ATOM 6060 N N . THR B 1 383 ? 30.031 -23.719 9.484 1 21.16 383 THR B N 1
ATOM 6061 C CA . THR B 1 383 ? 30.641 -23.516 10.789 1 21.16 383 THR B CA 1
ATOM 6062 C C . THR B 1 383 ? 30.969 -22.047 11.023 1 21.16 383 THR B C 1
ATOM 6064 O O . THR B 1 383 ? 31.531 -21.391 10.156 1 21.16 383 THR B O 1
#

Radius of gyration: 32.78 Å; Cα contacts (8 Å, |Δi|>4): 1303; chains: 2; bounding box: 71×125×69 Å